Protein AF-A0A7S0PXF3-F1 (afdb_monomer_lite)

Secondary structure (DSSP, 8-state):
-TTHHHHHHHTTTSGGGSGGG---------------------------PPPP------HHHHHHHHHHHHS-HHHHHHHHHHHHHHHHHHHTT-HHHHHHHHHHHS-HHHHHHHHHHHHHHHHHHHHHHHHHHHHHHHHHHHHHHHHHHHHHHHHHHHHHHHHHHHHHHHHHHHHHHHHHHHHHHHHHTT--------HHHHHHHHHHHHHHHHHHHHHHHHHHHHHHHHHHHHHHHHHHHHHHHHHHHHHHHHHHHHHHHHHHHHHHHHHHHHHHHHHHHHHHHHHHHHHHHHHHTTT----HHHHHHHHHHHHHHHHHHHHHHHHHHHHHHHHHHHHHHHHHHHHHHHHHHHHHHHHHHHHHHHHHHHHHHHHHHHHHHHH---HHHHHHHHHHHHHHHHHHHHHHHHHHHHHHHHHHHHHHHHHHTTHHHHHHTT--TTTGGG--HHHHHHHHHHHHHHH-HHHHHTT-TT-TT---SPPHHHHHHHHHHHHHH-

pLDDT: mean 73.6, std 18.5, range [29.39, 97.75]

Sequence (498 aa):
DSLMMAAGRVVLGIVPFLVCSAALTPLIPRTSLPYRINGLSPASACRTPPLSMKEPRFPLVGRVRKLFGRGSLAEAENTIKGAKAEVDDLLEGNFSVAAKRAEEAIADDELKAGVRDVTSKVERLLEAQVDEAAAQAAQAAREAQARAKEQATREQATSRELAAKRWEARVQEAAQKQAAADAERAAKAEAPQEQVGKLAIQEAAAAAAVATQAAQRSDWRQQNEESAGERRSWLERLSWKLEKRAAARSIVKERRLLEKAKAKEERALAKEERKSAKAAARAERISARQRDGGRAWSGLWGSKADVEVELTQLEAQEGAEEEEEDDDEAEEREAALLDVSEEAAIVTEAAAAVSRAVVDVGAFAVDAVLSYAASVADEAAKKSEGGRQREELQMLTTRATDLRDSIRISVAEEKDAAERRERRERLLVCERELQLLGLTLADADMLDERALRRAFRIASKSLHPDALLVSTAARAKTYDGPTIYTLNEAYETLQIML

Radius of gyration: 43.92 Å; chains: 1; bounding box: 81×143×86 Å

Foldseek 3Di:
DVVVVVVVVVVVPPVVPPPVPDDDDYDDDDDDDDDDDDDDDDDDDDDDDDDDDDDPDDVVVVVVVVLPPDDDPVVVVVVVVLVVVLVVCVVVVVVVVSVVSVVVPPPPVVVVVVVVVVVVVVVVVVVVVVVVVVVVVVVVVVVVVVVVVVVVVVVVVVVVVVVVVVVVVVVVVVVVVVVVVVVVVVVPPPDDDDDDDCPVVVVVVVVVVVVVVVVVVVVVVVVVVVVVVVVVVVVVVVVVVVVVVVVVVVVVVVVVVVVVVVVVVVVVVVVVVVVVVVVVVVVVVVVVCVVVCVPPVPPDPPDPVVVVVVVVVVVVVVVVVVVVVVVVVVVVVVVVVVVVVVVVVVVVVVVVVVVLVCLVVVLVVLLVVLVVLLVVLVVVLVVDPDPVSVVVSVVVNVVSVVVNVVSVVVNVVVVLVVVLVQQLVLCVVLQVLCVLLVHHSVCSSVDDLVNLVVSLVVSCCCQPVVVVVVPDPPDPPDDPDDHNVSNVVSSVSSVVSD

Organism: NCBI:txid221442

Structure (mmCIF, N/CA/C/O backbone):
data_AF-A0A7S0PXF3-F1
#
_entry.id   AF-A0A7S0PXF3-F1
#
loop_
_atom_site.group_PDB
_atom_site.id
_atom_site.type_symbol
_atom_site.label_atom_id
_atom_site.label_alt_id
_atom_site.label_comp_id
_atom_site.label_asym_id
_atom_site.label_entity_id
_atom_site.label_seq_id
_atom_site.pdbx_PDB_ins_code
_atom_site.Cartn_x
_atom_site.Cartn_y
_atom_site.Cartn_z
_atom_site.occupancy
_atom_site.B_iso_or_equiv
_atom_site.auth_seq_id
_atom_site.auth_comp_id
_atom_site.auth_asym_id
_atom_site.auth_atom_id
_atom_site.pdbx_PDB_model_num
ATOM 1 N N . ASP A 1 1 ? -18.898 8.502 -15.617 1.00 42.00 1 ASP A N 1
ATOM 2 C CA . ASP A 1 1 ? -19.946 9.301 -14.934 1.00 42.00 1 ASP A CA 1
ATOM 3 C C . ASP A 1 1 ? -20.397 8.749 -13.582 1.00 42.00 1 ASP A C 1
ATOM 5 O O . ASP A 1 1 ? -20.293 9.468 -12.598 1.00 42.00 1 ASP A O 1
ATOM 9 N N . SER A 1 2 ? -20.802 7.477 -13.454 1.00 36.38 2 SER A N 1
ATOM 10 C CA . SER A 1 2 ? -21.225 6.914 -12.147 1.00 36.38 2 SER A CA 1
ATOM 11 C C . SER A 1 2 ? -20.073 6.684 -11.138 1.00 36.38 2 SER A C 1
ATOM 13 O O . SER A 1 2 ? -20.287 6.706 -9.931 1.00 36.38 2 SER A O 1
ATOM 15 N N . LEU A 1 3 ? -18.828 6.556 -11.620 1.00 33.97 3 LEU A N 1
ATOM 16 C CA . LEU A 1 3 ? -17.615 6.418 -10.793 1.00 33.97 3 LEU A CA 1
ATOM 17 C C . LEU A 1 3 ? -17.039 7.763 -10.300 1.00 33.97 3 LEU A C 1
ATOM 19 O O . LEU A 1 3 ? -16.472 7.814 -9.212 1.00 33.97 3 LEU A O 1
ATOM 23 N N . MET A 1 4 ? -17.255 8.869 -11.025 1.00 36.62 4 MET A N 1
ATOM 24 C CA . MET A 1 4 ? -16.793 10.200 -10.589 1.00 36.62 4 MET A CA 1
ATOM 25 C C . MET A 1 4 ? -17.656 10.797 -9.466 1.00 36.62 4 MET A C 1
ATOM 27 O O . MET A 1 4 ? -17.159 11.559 -8.643 1.00 36.62 4 MET A O 1
ATOM 31 N N . MET A 1 5 ? -18.922 10.383 -9.351 1.00 40.59 5 MET A N 1
ATOM 32 C CA . MET A 1 5 ? -19.795 10.773 -8.233 1.00 40.59 5 MET A CA 1
ATOM 33 C C . MET A 1 5 ? -19.470 10.037 -6.917 1.00 40.59 5 MET A C 1
ATOM 35 O O . MET A 1 5 ? -19.864 10.498 -5.845 1.00 40.59 5 MET A O 1
ATOM 39 N N . ALA A 1 6 ? -18.747 8.912 -6.975 1.00 43.81 6 ALA A N 1
ATOM 40 C CA . ALA A 1 6 ? -18.376 8.119 -5.801 1.00 43.81 6 ALA A CA 1
ATOM 41 C C . ALA A 1 6 ? -17.108 8.648 -5.106 1.00 43.81 6 ALA A C 1
ATOM 43 O O . ALA A 1 6 ? -17.055 8.681 -3.876 1.00 43.81 6 ALA A O 1
ATOM 44 N N . ALA A 1 7 ? -16.128 9.144 -5.870 1.00 44.12 7 ALA A N 1
ATOM 45 C CA . ALA A 1 7 ? -14.892 9.708 -5.318 1.00 44.12 7 ALA A CA 1
ATOM 46 C C . ALA A 1 7 ? -15.130 11.033 -4.561 1.00 44.12 7 ALA A C 1
ATOM 48 O O . ALA A 1 7 ? -14.537 11.260 -3.509 1.00 44.12 7 ALA A O 1
ATOM 49 N N . GLY A 1 8 ? -16.078 11.864 -5.014 1.00 38.38 8 GLY A N 1
ATOM 50 C CA . GLY A 1 8 ? -16.403 13.143 -4.365 1.00 38.38 8 GLY A CA 1
ATOM 51 C C . GLY A 1 8 ? -17.112 13.034 -3.005 1.00 38.38 8 GLY A C 1
ATOM 52 O O . GLY A 1 8 ? -17.106 13.990 -2.235 1.00 38.38 8 GLY A O 1
ATOM 53 N N . ARG A 1 9 ? -17.712 11.881 -2.668 1.00 43.59 9 ARG A N 1
ATOM 54 C CA . ARG A 1 9 ? -18.465 11.695 -1.408 1.00 43.59 9 ARG A CA 1
ATOM 55 C C . ARG A 1 9 ? -17.656 11.063 -0.276 1.00 43.59 9 ARG A C 1
ATOM 57 O O . ARG A 1 9 ? -17.990 11.285 0.883 1.00 43.59 9 ARG A O 1
ATOM 64 N N . VAL A 1 10 ? -16.578 10.342 -0.584 1.00 44.22 10 VAL A N 1
ATOM 65 C CA . VAL A 1 10 ? -15.684 9.762 0.437 1.00 44.22 10 VAL A CA 1
ATOM 66 C C . VAL A 1 10 ? -14.799 10.844 1.076 1.00 44.22 10 VAL A C 1
ATOM 68 O O . VAL A 1 10 ? -14.541 10.799 2.276 1.00 44.22 10 VAL A O 1
ATOM 71 N N . VAL A 1 11 ? -14.433 11.884 0.318 1.00 43.62 11 VAL A N 1
ATOM 72 C CA . VAL A 1 11 ? -13.582 12.991 0.798 1.00 43.62 11 VAL A CA 1
ATOM 73 C C . VAL A 1 11 ? -14.294 13.893 1.822 1.00 43.62 11 VAL A C 1
ATOM 75 O O . VAL A 1 11 ? -13.648 14.433 2.714 1.00 43.62 11 VAL A O 1
ATOM 78 N N . LEU A 1 12 ? -15.629 13.996 1.790 1.00 43.97 12 LEU A N 1
ATOM 79 C CA . LEU A 1 12 ? -16.400 14.811 2.747 1.00 43.97 12 LEU A CA 1
ATOM 80 C C . LEU A 1 12 ? -16.790 14.069 4.041 1.00 43.97 12 LEU A C 1
ATOM 82 O O . LEU A 1 12 ? -17.245 14.704 4.989 1.00 43.97 12 LEU A O 1
ATOM 86 N N . GLY A 1 13 ? -16.595 12.746 4.110 1.00 40.12 13 GLY A N 1
ATOM 87 C CA . GLY A 1 13 ? -16.958 11.927 5.276 1.00 40.12 13 GLY A CA 1
ATOM 88 C C . GLY A 1 13 ? -15.826 11.668 6.278 1.00 40.12 13 GLY A C 1
ATOM 89 O O . GLY A 1 13 ? -16.101 11.287 7.411 1.00 40.12 13 GLY A O 1
ATOM 90 N N . ILE A 1 14 ? -14.563 11.875 5.888 1.00 44.28 14 ILE A N 1
ATOM 91 C CA . ILE A 1 14 ? -13.385 11.534 6.716 1.00 44.28 14 ILE A CA 1
ATOM 92 C C . ILE A 1 14 ? -12.889 12.736 7.544 1.00 44.28 14 ILE A C 1
ATOM 94 O O . ILE A 1 14 ? -12.245 12.570 8.579 1.00 44.28 14 ILE A O 1
ATOM 98 N N . VAL A 1 15 ? -13.263 13.959 7.162 1.00 41.34 15 VAL A N 1
ATOM 99 C CA . VAL A 1 15 ? -12.844 15.196 7.842 1.00 41.34 15 VAL A CA 1
ATOM 100 C C . VAL A 1 15 ? -13.357 15.344 9.294 1.00 41.34 15 VAL A C 1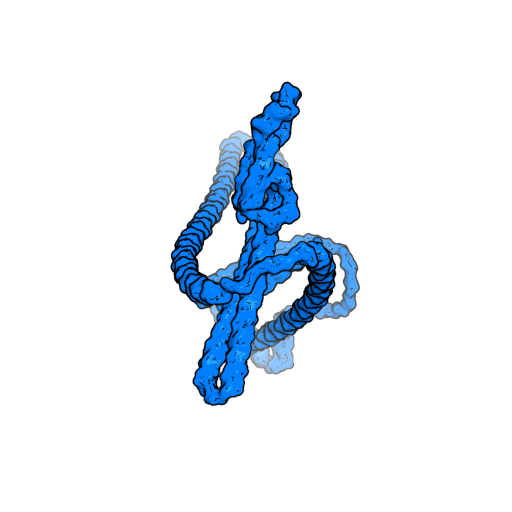
ATOM 102 O O . VAL A 1 15 ? -12.615 15.913 10.095 1.00 41.34 15 VAL A O 1
ATOM 105 N N . PRO A 1 16 ? -14.519 14.810 9.739 1.00 43.56 16 PRO A N 1
ATOM 106 C CA . PRO A 1 16 ? -14.949 15.018 11.127 1.00 43.56 16 PRO A CA 1
ATOM 107 C C . PRO A 1 16 ? -14.176 14.188 12.162 1.00 43.56 16 PRO A C 1
ATOM 109 O O . PRO A 1 16 ? -14.215 14.520 13.342 1.00 43.56 16 PRO A O 1
ATOM 112 N N . P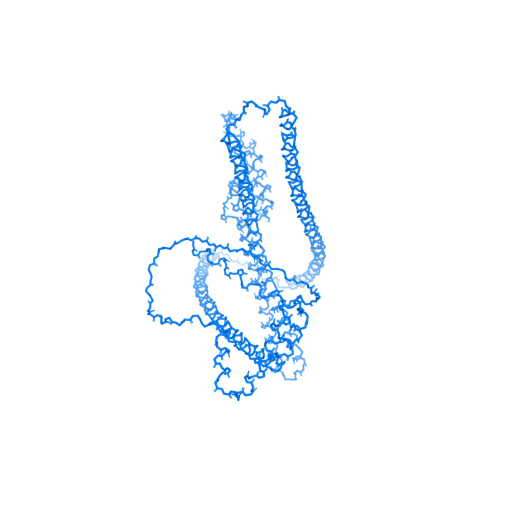HE A 1 17 ? -13.473 13.120 11.761 1.00 38.12 17 PHE A N 1
ATOM 113 C CA . PHE A 1 17 ? -12.858 12.192 12.723 1.00 38.12 17 PHE A CA 1
ATOM 114 C C . PHE A 1 17 ? -11.441 12.594 13.170 1.00 38.12 17 PHE A C 1
ATOM 116 O O . PHE A 1 17 ? -10.958 12.098 14.183 1.00 38.12 17 PHE A O 1
ATOM 123 N N . LEU A 1 18 ? -10.785 13.529 12.470 1.00 41.34 18 LEU A N 1
ATOM 124 C CA . LEU A 1 18 ? -9.428 14.000 12.800 1.00 41.34 18 LEU A CA 1
ATOM 125 C C . LEU A 1 18 ? -9.387 15.336 13.566 1.00 41.34 18 LEU A C 1
ATOM 127 O O . LEU A 1 18 ? -8.321 15.751 14.013 1.00 41.34 18 LEU A O 1
ATOM 131 N N . VAL A 1 19 ? -10.530 15.997 13.785 1.00 38.94 19 VAL A N 1
ATOM 132 C CA . VAL A 1 19 ? -10.585 17.311 14.463 1.00 38.94 19 VAL A CA 1
ATOM 133 C C . VAL A 1 19 ? -10.694 17.197 15.997 1.00 38.94 19 VAL A C 1
ATOM 135 O O . VAL A 1 19 ? -10.483 18.177 16.706 1.00 38.94 19 VAL A O 1
ATOM 138 N N . CYS A 1 20 ? -10.907 16.004 16.564 1.00 34.44 20 CYS A N 1
ATOM 139 C CA . CYS A 1 20 ? -11.026 15.836 18.022 1.00 34.44 20 CYS A CA 1
ATOM 140 C C . CYS A 1 20 ? -9.698 15.734 18.805 1.00 34.44 20 CYS A C 1
ATOM 142 O O . CYS A 1 20 ? -9.748 15.562 20.021 1.00 34.44 20 CYS A O 1
ATOM 144 N N . SER A 1 21 ? -8.519 15.870 18.181 1.00 36.69 21 SER A N 1
ATOM 145 C CA . SER A 1 21 ? -7.227 15.730 18.893 1.00 36.69 21 SER A CA 1
ATOM 146 C C . SER A 1 21 ? -6.297 16.948 18.861 1.00 36.69 21 SER A C 1
ATOM 148 O O . SER A 1 21 ? -5.182 16.857 19.365 1.00 36.69 21 SER A O 1
ATOM 150 N N . ALA A 1 22 ? -6.733 18.105 18.359 1.00 37.31 22 ALA A N 1
ATOM 151 C CA . ALA A 1 22 ? -5.919 19.324 18.369 1.00 37.31 22 ALA A CA 1
ATOM 152 C C . ALA A 1 22 ? -6.683 20.505 18.982 1.00 37.31 22 ALA A C 1
ATOM 154 O O . ALA A 1 22 ? -7.112 21.423 18.291 1.00 37.31 22 ALA A O 1
ATOM 155 N N . ALA A 1 23 ? -6.852 20.481 20.302 1.00 38.28 23 ALA A N 1
ATOM 156 C CA . ALA A 1 23 ? -7.272 21.648 21.064 1.00 38.28 23 ALA A CA 1
ATOM 157 C C . ALA A 1 23 ? -6.090 22.129 21.908 1.00 38.28 23 ALA A C 1
ATOM 159 O O . ALA A 1 23 ? -5.809 21.524 22.936 1.00 38.28 23 ALA A O 1
ATOM 160 N N . LEU A 1 24 ? -5.404 23.186 21.452 1.00 34.19 24 LEU A N 1
ATOM 161 C CA . LEU A 1 24 ? -4.727 24.200 22.273 1.00 34.19 24 LEU A CA 1
ATOM 162 C C . LEU A 1 24 ? -4.238 25.361 21.372 1.00 34.19 24 LEU A C 1
ATOM 164 O O . LEU A 1 24 ? -3.387 25.172 20.505 1.00 34.19 24 LEU A O 1
ATOM 168 N N . THR A 1 25 ? -4.710 26.577 21.694 1.00 37.78 25 THR A N 1
ATOM 169 C CA . THR A 1 25 ? -4.155 27.929 21.388 1.00 37.78 25 THR A CA 1
ATOM 170 C C . THR A 1 25 ? -4.436 28.629 20.026 1.00 37.78 25 THR A C 1
ATOM 172 O O . THR A 1 25 ? -4.776 27.956 19.060 1.00 37.78 25 THR A O 1
ATOM 175 N N . PRO A 1 26 ? -4.462 29.994 19.967 1.00 48.91 26 PRO A N 1
ATOM 176 C CA . PRO A 1 26 ? -5.710 30.726 19.683 1.00 48.91 26 PRO A CA 1
ATOM 177 C C . PRO A 1 26 ? -5.657 31.806 18.565 1.00 48.91 26 PRO A C 1
ATOM 179 O O . PRO A 1 26 ? -4.588 32.218 18.143 1.00 48.91 26 PRO A O 1
ATOM 182 N N . LEU A 1 27 ? -6.859 32.309 18.217 1.00 33.38 27 LEU A N 1
ATOM 183 C CA . LEU A 1 27 ? -7.247 33.667 17.754 1.00 33.38 27 LEU A CA 1
ATOM 184 C C . LEU A 1 27 ? -6.533 34.333 16.550 1.00 33.38 27 LEU A C 1
ATOM 186 O O . LEU A 1 27 ? -5.323 34.495 16.561 1.00 33.38 27 LEU A O 1
ATOM 190 N N . ILE A 1 28 ? -7.364 34.877 15.631 1.00 34.03 28 ILE A N 1
ATOM 191 C CA . ILE A 1 28 ? -7.244 36.103 14.779 1.00 34.03 28 ILE A CA 1
ATOM 192 C C . ILE A 1 28 ? -7.887 35.884 13.376 1.00 34.03 28 ILE A C 1
ATOM 194 O O . ILE A 1 28 ? -7.914 34.754 12.893 1.00 34.03 28 ILE A O 1
ATOM 198 N N . PRO A 1 29 ? -8.546 36.907 12.777 1.00 41.41 29 PRO A N 1
ATOM 199 C CA . PRO A 1 29 ? -9.870 36.748 12.180 1.00 41.41 29 PRO A CA 1
ATOM 200 C C . PRO A 1 29 ? -9.928 36.750 10.646 1.00 41.41 29 PRO A C 1
ATOM 202 O O . PRO A 1 29 ? -9.017 37.166 9.938 1.00 41.41 29 PRO A O 1
ATOM 205 N N . ARG A 1 30 ? -11.098 36.314 10.167 1.00 32.25 30 ARG A N 1
ATOM 206 C CA . ARG A 1 30 ? -11.569 36.336 8.780 1.00 32.25 30 ARG A CA 1
ATOM 207 C C . ARG A 1 30 ? -11.730 37.763 8.252 1.00 32.25 30 ARG A C 1
ATOM 209 O O . ARG A 1 30 ? -12.439 38.565 8.857 1.00 32.25 30 ARG A O 1
ATOM 216 N N . THR A 1 31 ? -11.185 38.015 7.067 1.00 33.56 31 THR A N 1
ATOM 217 C CA . THR A 1 31 ? -11.579 39.118 6.186 1.00 33.56 31 THR A CA 1
ATOM 218 C C . THR A 1 31 ? -12.351 38.597 4.971 1.00 33.56 31 THR A C 1
ATOM 220 O O . THR A 1 31 ? -12.381 37.408 4.659 1.00 33.56 31 THR A O 1
ATOM 223 N N . SER A 1 32 ? -13.094 39.524 4.390 1.00 33.00 32 SER A N 1
ATOM 224 C CA . SER A 1 32 ? -14.262 39.418 3.524 1.00 33.00 32 SER A CA 1
ATOM 225 C C . SER A 1 32 ? -13.996 39.079 2.047 1.00 33.00 32 SER A C 1
ATOM 227 O O . SER A 1 32 ? -12.983 39.475 1.486 1.00 33.00 32 SER A O 1
ATOM 229 N N . LEU A 1 33 ? -15.005 38.433 1.439 1.00 38.66 33 LEU A N 1
ATOM 230 C CA . LEU A 1 33 ? -15.405 38.356 0.010 1.00 38.66 33 LEU A CA 1
ATOM 231 C C . LEU A 1 33 ? -15.180 39.672 -0.792 1.00 38.66 33 LEU A C 1
ATOM 233 O O . LEU A 1 33 ? -15.108 40.708 -0.127 1.00 38.66 33 LEU A O 1
ATOM 237 N N . PRO A 1 34 ? -15.207 39.719 -2.159 1.00 51.81 34 PRO A N 1
ATOM 238 C CA . PRO A 1 34 ? -16.153 38.972 -3.028 1.00 51.81 34 PRO A CA 1
ATOM 239 C C . PRO A 1 34 ? -15.693 38.609 -4.465 1.00 51.81 34 PRO A C 1
ATOM 241 O O . PRO A 1 34 ? -14.705 39.130 -4.942 1.00 51.81 34 PRO A O 1
ATOM 244 N N . TYR A 1 35 ? -16.471 37.797 -5.202 1.00 31.27 35 TYR A N 1
ATOM 245 C CA . TYR A 1 35 ? -16.890 38.143 -6.576 1.00 31.27 35 TYR A CA 1
ATOM 246 C C . TYR A 1 35 ? -18.119 37.341 -7.041 1.00 31.27 35 TYR A C 1
ATOM 248 O O . TYR A 1 35 ? -18.290 36.161 -6.741 1.00 31.27 35 TYR A O 1
ATOM 256 N N . ARG A 1 36 ? -19.005 38.064 -7.735 1.00 29.39 36 ARG A N 1
ATOM 257 C CA . ARG A 1 36 ? -20.239 37.626 -8.401 1.00 29.39 36 ARG A CA 1
ATOM 258 C C . ARG A 1 36 ? -19.913 36.961 -9.740 1.00 29.39 36 ARG A C 1
ATOM 260 O O . ARG A 1 36 ? -19.138 37.521 -10.504 1.00 29.39 36 ARG A O 1
ATOM 267 N N . ILE A 1 37 ? -20.637 35.895 -10.076 1.00 34.56 37 ILE A N 1
ATOM 268 C CA . ILE A 1 37 ? -20.824 35.430 -11.456 1.00 34.56 37 ILE A CA 1
ATOM 269 C C . ILE A 1 37 ? -22.257 35.785 -11.864 1.00 34.56 37 ILE A C 1
ATOM 271 O O . ILE A 1 37 ? -23.209 35.416 -11.177 1.00 34.56 37 ILE A O 1
ATOM 275 N N . ASN A 1 38 ? -22.401 36.509 -12.972 1.00 39.41 38 ASN A N 1
ATOM 276 C CA . ASN A 1 38 ? -23.653 36.715 -13.697 1.00 39.41 38 ASN A CA 1
ATOM 277 C C . ASN A 1 38 ? -23.431 36.271 -15.148 1.00 39.41 38 ASN A C 1
ATOM 279 O O . ASN A 1 38 ? -22.494 36.757 -15.771 1.00 39.41 38 ASN A O 1
ATOM 283 N N . GLY A 1 39 ? -24.342 35.461 -15.701 1.00 32.25 39 GLY A N 1
ATOM 284 C CA . GLY A 1 39 ? -24.582 35.447 -17.149 1.00 32.25 39 GLY A CA 1
ATOM 285 C C . GLY A 1 39 ? -24.968 34.109 -17.789 1.00 32.25 39 GLY A C 1
ATOM 286 O O . GLY A 1 39 ? -24.084 33.352 -18.151 1.00 32.25 39 GLY A O 1
ATOM 287 N N . LEU A 1 40 ? -26.283 33.957 -18.052 1.00 34.00 40 LEU A N 1
ATOM 288 C CA . LEU A 1 40 ? -26.927 33.288 -19.214 1.00 34.00 40 LEU A CA 1
ATOM 289 C C . LEU A 1 40 ? -26.862 31.742 -19.299 1.00 34.00 40 LEU A C 1
ATOM 291 O O . LEU A 1 40 ? -25.811 31.157 -19.124 1.00 34.00 40 LEU A O 1
ATOM 295 N N . SER A 1 41 ? -27.881 30.961 -19.684 1.00 29.50 41 SER A N 1
ATOM 296 C CA . SER A 1 41 ? -29.347 31.043 -19.872 1.00 29.50 41 SER A CA 1
ATOM 297 C C . SER A 1 41 ? -29.827 29.593 -20.192 1.00 29.50 41 SER A C 1
ATOM 299 O O . SER A 1 41 ? -29.011 28.809 -20.679 1.00 29.50 41 SER A O 1
ATOM 301 N N . PRO A 1 42 ? -31.090 29.181 -19.937 1.00 42.53 42 PRO A N 1
ATOM 302 C CA . PRO A 1 42 ? -31.479 27.772 -19.808 1.00 42.53 42 PRO A CA 1
ATOM 303 C C . PRO A 1 42 ? -32.322 27.217 -20.973 1.00 42.53 42 PRO A C 1
ATOM 305 O O . PRO A 1 42 ? -32.995 27.954 -21.691 1.00 42.53 42 PRO A O 1
ATOM 308 N N . ALA A 1 43 ? -32.410 25.886 -21.059 1.00 32.47 43 ALA A N 1
ATOM 309 C CA . ALA A 1 43 ? -33.519 25.194 -21.713 1.00 32.47 43 ALA A CA 1
ATOM 310 C C . ALA A 1 43 ? -33.821 23.864 -21.003 1.00 32.47 43 ALA A C 1
ATOM 312 O O . ALA A 1 43 ? -33.109 22.881 -21.173 1.00 32.47 43 ALA A O 1
ATOM 313 N N . SER A 1 44 ? -34.884 23.821 -20.201 1.00 31.62 44 SER A N 1
ATOM 314 C CA . SER A 1 44 ? -35.919 22.778 -20.300 1.00 31.62 44 SER A CA 1
ATOM 315 C C . SER A 1 44 ? -36.944 22.890 -19.171 1.00 31.62 44 SER A C 1
ATOM 317 O O . SER A 1 44 ? -36.649 23.156 -18.011 1.00 31.62 44 SER A O 1
ATOM 319 N N . ALA A 1 45 ? -38.191 22.737 -19.601 1.00 35.00 45 ALA A N 1
ATOM 320 C CA . ALA A 1 45 ? -39.435 22.823 -18.867 1.00 35.00 45 ALA A CA 1
ATOM 321 C C . ALA A 1 45 ? -39.495 21.979 -17.588 1.00 35.00 45 ALA A C 1
ATOM 323 O O . ALA A 1 45 ? -39.193 20.793 -17.627 1.00 35.00 45 ALA A O 1
ATOM 324 N N . CYS A 1 46 ? -40.078 22.544 -16.526 1.00 32.72 46 CYS A N 1
ATOM 325 C CA . CYS A 1 46 ? -41.039 21.836 -15.680 1.00 32.72 46 CYS A CA 1
ATOM 326 C C . CYS A 1 46 ? -41.956 22.821 -14.940 1.00 32.72 46 CYS A C 1
ATOM 328 O O . CYS A 1 46 ? -41.548 23.887 -14.491 1.00 32.72 46 CYS A O 1
ATOM 330 N N . ARG A 1 47 ? -43.232 22.440 -14.886 1.00 39.22 47 ARG A N 1
ATOM 331 C CA . ARG A 1 47 ? -44.386 23.189 -14.380 1.00 39.22 47 ARG A CA 1
ATOM 332 C C . ARG A 1 47 ? -44.311 23.405 -12.864 1.00 39.22 47 ARG A C 1
ATOM 334 O O . ARG A 1 47 ? -44.092 22.447 -12.130 1.00 39.22 47 ARG A O 1
ATOM 341 N N . THR A 1 48 ? -44.644 24.608 -12.401 1.00 35.97 48 THR A N 1
ATOM 342 C CA . THR A 1 48 ? -45.019 24.904 -11.005 1.00 35.97 48 THR A CA 1
ATOM 343 C C . THR A 1 48 ? -46.313 25.746 -10.946 1.00 35.97 48 THR A C 1
ATOM 345 O O . THR A 1 48 ? -46.601 26.484 -11.889 1.00 35.97 48 THR A O 1
ATOM 348 N N . PRO A 1 49 ? -47.141 25.591 -9.888 1.00 43.31 49 PRO A N 1
ATOM 349 C CA . PRO A 1 49 ? -48.466 26.218 -9.728 1.00 43.31 49 PRO A CA 1
ATOM 350 C C . PRO A 1 49 ? -48.380 27.660 -9.164 1.00 43.31 49 PRO A C 1
ATOM 352 O O . PRO A 1 49 ? -47.293 28.090 -8.772 1.00 43.31 49 PRO A O 1
ATOM 355 N N . PRO A 1 50 ? -49.485 28.444 -9.123 1.00 40.47 50 PRO A N 1
ATOM 356 C CA . PRO A 1 50 ? -49.401 29.890 -8.942 1.00 40.47 50 PRO A CA 1
ATOM 357 C C . PRO A 1 50 ? -49.095 30.259 -7.488 1.00 40.47 50 PRO A C 1
ATOM 359 O O . PRO A 1 50 ? -49.879 29.990 -6.579 1.00 40.47 50 PRO A O 1
ATOM 362 N N . LEU A 1 51 ? -47.964 30.928 -7.271 1.00 36.22 51 LEU A N 1
ATOM 363 C CA . LEU A 1 51 ? -47.664 31.609 -6.017 1.00 36.22 51 LEU A CA 1
ATOM 364 C C . LEU A 1 51 ? -48.210 33.036 -6.087 1.00 36.22 51 LEU A C 1
ATOM 366 O O . LEU A 1 51 ? -47.829 33.826 -6.949 1.00 36.22 51 LEU A O 1
ATOM 370 N N . SER A 1 52 ? -49.116 33.357 -5.161 1.00 35.38 52 SER A N 1
ATOM 371 C CA . SER A 1 52 ? -49.608 34.714 -4.940 1.00 35.38 52 SER A CA 1
ATOM 372 C C . SER A 1 52 ? -48.435 35.653 -4.659 1.00 35.38 52 SER A C 1
ATOM 374 O O . SER A 1 52 ? -47.658 35.409 -3.730 1.00 35.38 52 SER A O 1
ATOM 376 N N . MET A 1 53 ? -48.338 36.745 -5.410 1.00 32.84 53 MET A N 1
ATOM 377 C CA . MET A 1 53 ? -47.400 37.822 -5.124 1.00 32.84 53 MET A CA 1
ATOM 378 C C . MET A 1 53 ? -47.715 38.434 -3.754 1.00 32.84 53 MET A C 1
ATOM 380 O O . MET A 1 53 ? -48.711 39.131 -3.579 1.00 32.84 53 MET A O 1
ATOM 384 N N . LYS A 1 54 ? -46.861 38.166 -2.763 1.00 40.78 54 LYS A N 1
ATOM 385 C CA . LYS A 1 54 ? -46.720 39.033 -1.593 1.00 40.78 54 LYS A CA 1
ATOM 386 C C . LYS A 1 54 ? -45.671 40.078 -1.942 1.00 40.78 54 LYS A C 1
ATOM 388 O O . LYS A 1 54 ? -44.520 39.737 -2.194 1.00 40.78 54 LYS A O 1
ATOM 393 N N . GLU A 1 55 ? -46.105 41.331 -1.969 1.00 40.34 55 GLU A N 1
ATOM 394 C CA . GLU A 1 55 ? -45.266 42.516 -2.141 1.00 40.34 55 GLU A CA 1
ATOM 395 C C . GLU A 1 55 ? -44.048 42.506 -1.193 1.00 40.34 55 GLU A C 1
ATOM 397 O O . GLU A 1 55 ? -44.157 42.028 -0.053 1.00 40.34 55 GLU A O 1
ATOM 402 N N . PRO A 1 56 ? -42.900 43.074 -1.609 1.00 38.69 56 PRO A N 1
ATOM 403 C CA . PRO A 1 56 ? -41.755 43.260 -0.732 1.00 38.69 56 PRO A CA 1
ATOM 404 C C . PRO A 1 56 ? -42.119 44.251 0.379 1.00 38.69 56 PRO A C 1
ATOM 406 O O . PRO A 1 56 ? -42.227 45.461 0.182 1.00 38.69 56 PRO A O 1
ATOM 409 N N . ARG A 1 57 ? -42.329 43.721 1.586 1.00 42.34 57 ARG A N 1
ATOM 410 C CA . ARG A 1 57 ? -42.541 44.520 2.793 1.00 42.34 57 ARG A CA 1
ATOM 411 C C . ARG A 1 57 ? -41.217 45.155 3.204 1.00 42.34 57 ARG A C 1
ATOM 413 O O . ARG A 1 57 ? -40.404 44.516 3.865 1.00 42.34 57 ARG A O 1
ATOM 420 N N . PHE A 1 58 ? -41.027 46.423 2.853 1.00 40.78 58 PHE A N 1
ATOM 421 C CA . PHE A 1 58 ? -39.993 47.254 3.461 1.00 40.78 58 PHE A CA 1
ATOM 422 C C . PHE A 1 58 ? -40.221 47.314 4.988 1.00 40.78 58 PHE A C 1
ATOM 424 O O . PHE A 1 58 ? -41.298 47.736 5.427 1.00 40.78 58 PHE A O 1
ATOM 431 N N . PRO A 1 59 ? -39.243 46.915 5.823 1.00 50.38 59 PRO A N 1
ATOM 432 C CA . PRO A 1 59 ? -39.411 46.836 7.278 1.00 50.38 59 PRO A CA 1
ATOM 433 C C . PRO A 1 59 ? -39.644 48.201 7.953 1.00 50.38 59 PRO A C 1
ATOM 435 O O . PRO A 1 59 ? -40.139 48.250 9.079 1.00 50.38 59 PRO A O 1
ATOM 438 N N . LEU A 1 60 ? -39.378 49.311 7.257 1.00 46.66 60 LEU A N 1
ATOM 439 C CA . LEU A 1 60 ? -39.630 50.669 7.749 1.00 46.66 60 LEU A CA 1
ATOM 440 C C . LEU A 1 60 ? -41.121 51.055 7.723 1.00 46.66 60 LEU A C 1
ATOM 442 O O . LEU A 1 60 ? -41.617 51.643 8.681 1.00 46.66 60 LEU A O 1
ATOM 446 N N . VAL A 1 61 ? -41.885 50.634 6.707 1.00 45.97 61 VAL A N 1
ATOM 447 C CA . VAL A 1 61 ? -43.322 50.974 6.595 1.00 45.97 61 VAL A CA 1
ATOM 448 C C . VAL A 1 61 ? -44.163 50.196 7.621 1.00 45.97 61 VAL A C 1
ATOM 450 O O . VAL A 1 61 ? -45.167 50.694 8.132 1.00 45.97 61 VAL A O 1
ATOM 453 N N . GLY A 1 62 ? -43.716 48.995 8.007 1.00 49.56 62 GLY A N 1
ATOM 454 C CA . GLY A 1 62 ? -44.342 48.200 9.069 1.00 49.56 62 GLY A CA 1
ATOM 455 C C . GLY A 1 62 ? -44.177 48.789 10.477 1.00 49.56 62 GLY A C 1
ATOM 456 O O . GLY A 1 62 ? -45.079 48.630 11.302 1.00 49.56 62 GLY A O 1
ATOM 457 N N . ARG A 1 63 ? -43.070 49.497 10.751 1.00 52.25 63 ARG A N 1
ATOM 458 C CA . ARG A 1 63 ? -42.839 50.177 12.041 1.00 52.25 63 ARG A CA 1
ATOM 459 C C . ARG A 1 63 ? -43.703 51.426 12.186 1.00 52.25 63 ARG A C 1
ATOM 461 O O . ARG A 1 63 ? -44.345 51.591 13.219 1.00 52.25 63 ARG A O 1
ATOM 468 N N . VAL A 1 64 ? -43.836 52.224 11.124 1.00 51.59 64 VAL A N 1
ATOM 469 C CA . VAL A 1 64 ? -44.716 53.406 11.133 1.00 51.59 64 VAL A CA 1
ATOM 470 C C . VAL A 1 64 ? -46.182 52.997 11.320 1.00 51.59 64 VAL A C 1
ATOM 472 O O . VAL A 1 64 ? -46.894 53.601 12.115 1.00 51.59 64 VAL A O 1
ATOM 475 N N . ARG A 1 65 ? -46.638 51.902 10.692 1.00 47.31 65 ARG A N 1
ATOM 476 C CA . ARG A 1 65 ? -48.033 51.438 10.835 1.00 47.31 65 ARG A CA 1
ATOM 477 C C . ARG A 1 65 ? -48.358 50.839 12.213 1.00 47.31 65 ARG A C 1
ATOM 479 O O . ARG A 1 65 ? -49.521 50.850 12.604 1.00 47.31 65 ARG A O 1
ATOM 486 N N . LYS A 1 66 ? -47.362 50.335 12.956 1.00 52.75 66 LYS A N 1
ATOM 487 C CA . LYS A 1 66 ? -47.539 49.863 14.344 1.00 52.75 66 LYS A CA 1
ATOM 488 C C . LYS A 1 66 ? -47.611 51.010 15.359 1.00 52.75 66 LYS A C 1
ATOM 490 O O . LYS A 1 66 ? -48.341 50.872 16.336 1.00 52.75 66 LYS A O 1
ATOM 495 N N . LEU A 1 67 ? -46.942 52.137 15.105 1.00 49.59 67 LEU A N 1
ATOM 496 C CA . LEU A 1 67 ? -46.971 53.310 15.992 1.00 49.59 67 LEU A CA 1
ATOM 497 C C . LEU A 1 67 ? -48.340 54.011 16.026 1.00 49.59 67 LEU A C 1
ATOM 499 O O . LEU A 1 67 ? -48.734 54.525 17.065 1.00 49.59 67 LEU A O 1
ATOM 503 N N . PHE A 1 68 ? -49.126 53.938 14.948 1.00 51.66 68 PHE A N 1
ATOM 504 C CA . PHE A 1 68 ? -50.489 54.495 14.917 1.00 51.66 68 PHE A CA 1
ATOM 505 C C . PHE A 1 68 ? -51.579 53.550 15.460 1.00 51.66 68 PHE A C 1
ATOM 507 O O . PHE A 1 68 ? -52.754 53.906 15.459 1.00 51.66 68 PHE A O 1
ATOM 514 N N . GLY A 1 69 ? -51.225 52.336 15.898 1.00 54.53 69 GLY A N 1
ATOM 515 C CA . GLY A 1 69 ? -52.209 51.300 16.224 1.00 54.53 69 GLY A CA 1
ATOM 516 C C . GLY A 1 69 ? -52.713 51.279 17.668 1.00 54.53 69 GLY A C 1
ATOM 517 O O . GLY A 1 69 ? -53.872 50.925 17.873 1.00 54.53 69 GLY A O 1
ATOM 518 N N . ARG A 1 70 ? -51.875 51.585 18.670 1.00 54.56 70 ARG A N 1
ATOM 519 C CA . ARG A 1 70 ? -52.226 51.414 20.103 1.00 54.56 70 ARG A CA 1
ATOM 520 C C . ARG A 1 70 ? -51.443 52.291 21.100 1.00 54.56 70 ARG A C 1
ATOM 522 O O . ARG A 1 70 ? -51.542 52.039 22.295 1.00 54.56 70 ARG A O 1
ATOM 529 N N . GLY A 1 71 ? -50.687 53.290 20.649 1.00 53.66 71 GLY A N 1
ATOM 530 C CA . GLY A 1 71 ? -50.029 54.257 21.542 1.00 53.66 71 GLY A CA 1
ATOM 531 C C . GLY A 1 71 ? -50.908 55.485 21.762 1.00 53.66 71 GLY A C 1
ATOM 532 O O . GLY A 1 71 ? -51.651 55.877 20.857 1.00 53.66 71 GLY A O 1
ATOM 533 N N . SER A 1 72 ? -50.859 56.095 22.947 1.00 60.31 72 SER A N 1
ATOM 534 C CA . SER A 1 72 ? -51.552 57.372 23.159 1.00 60.31 72 SER A CA 1
ATOM 535 C C . SER A 1 72 ? -50.949 58.440 22.235 1.00 60.31 72 SER A C 1
ATOM 537 O O . SER A 1 72 ? -49.748 58.430 21.966 1.00 60.31 72 SER A O 1
ATOM 539 N N . LEU A 1 73 ? -51.761 59.382 21.743 1.00 54.28 73 LEU A N 1
ATOM 540 C CA . LEU A 1 73 ? -51.299 60.484 20.880 1.00 54.28 73 LEU A CA 1
ATOM 541 C C . LEU A 1 73 ? -50.100 61.244 21.485 1.00 54.28 73 LEU A C 1
ATOM 543 O O . LEU A 1 73 ? -49.245 61.716 20.745 1.00 54.28 73 LEU A O 1
ATOM 547 N N . ALA A 1 74 ? -49.992 61.274 22.818 1.00 57.91 74 ALA A N 1
ATOM 548 C CA . ALA A 1 74 ? -48.878 61.872 23.548 1.00 57.91 74 ALA A CA 1
ATOM 549 C C . ALA A 1 74 ? -47.547 61.099 23.401 1.00 57.91 74 ALA A C 1
ATOM 551 O O . ALA A 1 74 ? -46.485 61.714 23.322 1.00 57.91 74 ALA A O 1
ATOM 552 N N . GLU A 1 75 ? -47.576 59.766 23.316 1.00 56.72 75 GLU A N 1
ATOM 553 C CA . GLU A 1 75 ? -46.372 58.946 23.092 1.00 56.72 75 GLU A CA 1
ATOM 554 C C . GLU A 1 75 ? -45.874 59.058 21.649 1.00 56.72 75 GLU A C 1
ATOM 556 O O . GLU A 1 75 ? -44.666 59.126 21.404 1.00 56.72 75 GLU A O 1
ATOM 561 N N . ALA A 1 76 ? -46.802 59.149 20.692 1.00 57.47 76 ALA A N 1
ATOM 562 C CA . ALA A 1 76 ? -46.476 59.418 19.295 1.00 57.47 76 ALA A CA 1
ATOM 563 C C . ALA A 1 76 ? -45.872 60.825 19.122 1.00 57.47 76 ALA A C 1
ATOM 565 O O . ALA A 1 76 ? -44.905 61.004 18.385 1.00 57.47 76 ALA A O 1
ATOM 566 N N . GLU A 1 77 ? -46.383 61.828 19.840 1.00 62.94 77 GLU A N 1
ATOM 567 C CA . GLU A 1 77 ? -45.855 63.193 19.771 1.00 62.94 77 GLU A CA 1
ATOM 568 C C . GLU A 1 77 ? -44.447 63.310 20.383 1.00 62.94 77 GLU A C 1
ATOM 570 O O . GLU A 1 77 ? -43.593 64.004 19.830 1.00 62.94 77 GLU A O 1
ATOM 575 N N . ASN A 1 78 ? -44.162 62.585 21.471 1.00 63.44 78 ASN A N 1
ATOM 576 C CA . ASN A 1 78 ? -42.827 62.551 22.079 1.00 63.44 78 ASN A CA 1
ATOM 577 C C . ASN A 1 78 ? -41.802 61.792 21.224 1.00 63.44 78 ASN A C 1
ATOM 579 O O . ASN A 1 78 ? -40.664 62.243 21.098 1.00 63.44 78 ASN A O 1
ATOM 583 N N . THR A 1 79 ? -42.199 60.692 20.580 1.00 64.12 79 THR A N 1
ATOM 584 C CA . THR A 1 79 ? -41.316 59.958 19.654 1.00 64.12 79 THR A CA 1
ATOM 585 C C . THR A 1 79 ? -41.031 60.752 18.380 1.00 64.12 79 THR A C 1
ATOM 587 O O . THR A 1 79 ? -39.895 60.762 17.912 1.00 64.12 79 THR A O 1
ATOM 590 N N . ILE A 1 80 ? -42.009 61.500 17.860 1.00 66.12 80 ILE A N 1
ATOM 591 C CA . ILE A 1 80 ? -41.802 62.400 16.716 1.00 66.12 80 ILE A CA 1
ATOM 592 C C . ILE A 1 80 ? -40.906 63.590 17.097 1.00 66.12 80 ILE A C 1
ATOM 594 O O . ILE A 1 80 ? -40.037 63.964 16.311 1.00 66.12 80 ILE A O 1
ATOM 598 N N . LYS A 1 81 ? -41.060 64.169 18.298 1.00 71.06 81 LYS A N 1
ATOM 599 C CA . LYS A 1 81 ? -40.174 65.244 18.791 1.00 71.06 81 LYS A CA 1
ATOM 600 C C . LYS A 1 81 ? -38.734 64.758 18.994 1.00 71.06 81 LYS A C 1
ATOM 602 O O . LYS A 1 81 ? -37.812 65.478 18.618 1.00 71.06 81 LYS A O 1
ATOM 607 N N . GLY A 1 82 ? -38.545 63.540 19.507 1.00 65.62 82 GLY A N 1
ATOM 608 C CA . GLY A 1 82 ? -37.227 62.906 19.627 1.00 65.62 82 GLY A CA 1
ATOM 609 C C . GLY A 1 82 ? -36.569 62.642 18.269 1.00 65.62 82 GLY A C 1
ATOM 610 O O . GLY A 1 82 ? -35.435 63.057 18.050 1.00 65.62 82 GLY A O 1
ATOM 611 N N . ALA A 1 83 ? -37.314 62.057 17.325 1.00 64.44 83 ALA A N 1
ATOM 612 C CA . ALA A 1 83 ? -36.820 61.784 15.973 1.00 64.44 83 ALA A CA 1
ATOM 613 C C . ALA A 1 83 ? -36.501 63.067 15.186 1.00 64.44 83 ALA A C 1
ATOM 615 O O . ALA A 1 83 ? -35.570 63.089 14.387 1.00 64.44 83 ALA A O 1
ATOM 616 N N . LYS A 1 84 ? -37.247 64.157 15.415 1.00 71.06 84 LYS A N 1
ATOM 617 C CA . LYS A 1 84 ? -36.962 65.454 14.789 1.00 71.06 84 LYS A CA 1
ATOM 618 C C . LYS A 1 84 ? -35.651 66.062 15.301 1.00 71.06 84 LYS A C 1
ATOM 620 O O . LYS A 1 84 ? -34.856 66.513 14.489 1.00 71.06 84 LYS A O 1
ATOM 625 N N . ALA A 1 85 ? -35.400 66.011 16.610 1.00 64.75 85 ALA A N 1
ATOM 626 C CA . ALA A 1 85 ? -34.146 66.495 17.191 1.00 64.75 85 ALA A CA 1
ATOM 627 C C . ALA A 1 85 ? -32.922 65.690 16.711 1.00 64.75 85 ALA A C 1
ATOM 629 O O . ALA A 1 85 ? -31.856 66.253 16.503 1.00 64.75 85 ALA A O 1
ATOM 630 N N . GLU A 1 86 ? -33.078 64.382 16.490 1.00 56.47 86 GLU A N 1
ATOM 631 C CA . GLU A 1 86 ? -32.019 63.521 15.948 1.00 56.47 86 GLU A CA 1
ATOM 632 C C . GLU A 1 86 ? -31.701 63.832 14.473 1.00 56.47 86 GLU A C 1
ATOM 634 O O . GLU A 1 86 ? -30.540 63.819 14.067 1.00 56.47 86 GLU A O 1
ATOM 639 N N . VAL A 1 87 ? -32.719 64.168 13.673 1.00 62.00 87 VAL A N 1
ATOM 640 C CA . VAL A 1 87 ? -32.542 64.595 12.275 1.00 62.00 87 VAL A CA 1
ATOM 641 C C . VAL A 1 87 ? -31.921 65.991 12.187 1.00 62.00 87 VAL A C 1
ATOM 643 O O . VAL A 1 87 ? -31.045 66.196 11.347 1.00 62.00 87 VAL A O 1
ATOM 646 N N . ASP A 1 88 ? -32.316 66.924 13.056 1.00 66.19 88 ASP A N 1
ATOM 647 C CA . ASP A 1 88 ? -31.728 68.268 13.111 1.00 66.19 88 ASP A CA 1
ATOM 648 C C . ASP A 1 88 ? -30.230 68.195 13.510 1.00 66.19 88 ASP A C 1
ATOM 650 O O . ASP A 1 88 ? -29.389 68.795 12.840 1.00 66.19 88 ASP A O 1
ATOM 654 N N . ASP A 1 89 ? -29.854 67.344 14.477 1.00 63.38 89 ASP A N 1
ATOM 655 C CA . ASP A 1 89 ? -28.447 67.119 14.872 1.00 63.38 89 ASP A CA 1
ATOM 656 C C . ASP A 1 89 ? -27.592 66.470 13.756 1.00 63.38 89 ASP A C 1
ATOM 658 O O . ASP A 1 89 ? -26.396 66.761 13.621 1.00 63.38 89 ASP A O 1
ATOM 662 N N . LEU A 1 90 ? -28.186 65.593 12.934 1.00 57.62 90 LEU A N 1
ATOM 663 C CA . LEU A 1 90 ? -27.525 64.986 11.768 1.00 57.62 90 LEU A CA 1
ATOM 664 C C . LEU A 1 90 ? -27.309 65.994 10.632 1.00 57.62 90 LEU A C 1
ATOM 666 O O . LEU A 1 90 ? -26.286 65.933 9.947 1.00 57.62 90 LEU A O 1
ATOM 670 N N . LEU A 1 91 ? -28.249 66.920 10.435 1.00 63.25 91 LEU A N 1
ATOM 671 C CA . LEU A 1 91 ? -28.146 67.977 9.426 1.00 63.25 91 LEU A CA 1
ATOM 672 C C . LEU A 1 91 ? -27.128 69.059 9.818 1.00 63.25 91 LEU A C 1
ATOM 674 O O . LEU A 1 91 ? -26.501 69.646 8.937 1.00 63.25 91 LEU A O 1
ATOM 678 N N . GLU A 1 92 ? -26.902 69.272 11.115 1.00 70.88 92 GLU A N 1
ATOM 679 C CA . GLU A 1 92 ? -25.875 70.183 11.647 1.00 70.88 92 GLU A CA 1
ATOM 680 C C . GLU A 1 92 ? -24.466 69.555 11.732 1.00 70.88 92 GLU A C 1
ATOM 682 O O . GLU A 1 92 ? -23.507 70.221 12.121 1.00 70.88 92 GLU A O 1
ATOM 687 N N . GLY A 1 93 ? -24.306 68.286 11.332 1.00 51.06 93 GLY A N 1
ATOM 688 C CA . GLY A 1 93 ? -23.009 67.599 11.265 1.00 51.06 93 GLY A CA 1
ATOM 689 C C . GLY A 1 93 ? -22.507 67.023 12.596 1.00 51.06 93 GLY A C 1
ATOM 690 O O . GLY A 1 93 ? -21.353 66.594 12.684 1.00 51.06 93 GLY A O 1
ATOM 691 N N . ASN A 1 94 ? -23.359 66.949 13.624 1.00 66.06 94 ASN A N 1
ATOM 692 C CA . ASN A 1 94 ? -23.024 66.437 14.958 1.00 66.06 94 ASN A CA 1
ATOM 693 C C . ASN A 1 94 ? -23.321 64.927 15.096 1.00 66.06 94 ASN A C 1
ATOM 695 O O . ASN A 1 94 ? -24.067 64.481 15.972 1.00 66.06 94 ASN A O 1
ATOM 699 N N . PHE A 1 95 ? -22.689 64.106 14.249 1.00 54.59 95 PHE A N 1
ATOM 700 C CA . PHE A 1 95 ? -22.930 62.653 14.154 1.00 54.59 95 PHE A CA 1
ATOM 701 C C . PHE A 1 95 ? -22.693 61.869 15.458 1.00 54.59 95 PHE A C 1
ATOM 703 O O . PHE A 1 95 ? -23.302 60.821 15.666 1.00 54.59 95 PHE A O 1
ATOM 710 N N . SER A 1 96 ? -21.838 62.363 16.359 1.00 63.06 96 SER A N 1
ATOM 711 C CA . SER A 1 96 ? -21.547 61.696 17.638 1.00 63.06 96 SER A CA 1
ATOM 712 C C . SER A 1 96 ? -22.687 61.811 18.657 1.00 63.06 96 SER A C 1
ATOM 714 O O . SER A 1 96 ? -22.842 60.931 19.504 1.00 63.06 96 SER A O 1
ATOM 716 N N . VAL A 1 97 ? -23.499 62.869 18.573 1.00 68.94 97 VAL A N 1
ATOM 717 C CA . VAL A 1 97 ? -24.647 63.093 19.464 1.00 68.94 97 VAL A CA 1
ATOM 718 C C . VAL A 1 97 ? -25.858 62.305 18.969 1.00 68.94 97 VAL A C 1
ATOM 720 O O . VAL A 1 97 ? -26.524 61.651 19.771 1.00 68.94 97 VAL A O 1
ATOM 723 N N . ALA A 1 98 ? -26.076 62.278 17.651 1.00 60.50 98 ALA A N 1
ATOM 724 C CA . ALA A 1 98 ? -27.102 61.447 17.026 1.00 60.50 98 ALA A CA 1
ATOM 725 C C . ALA A 1 98 ? -26.862 59.947 17.287 1.00 60.50 98 ALA A C 1
ATOM 727 O O . ALA A 1 98 ? -27.773 59.244 17.714 1.00 60.50 98 ALA A O 1
ATOM 728 N N . ALA A 1 99 ? -25.617 59.470 17.150 1.00 60.03 99 ALA A N 1
ATOM 729 C CA . ALA A 1 99 ? -25.270 58.075 17.433 1.00 60.03 99 ALA A CA 1
ATOM 730 C C . ALA A 1 99 ? -25.525 57.675 18.900 1.00 60.03 99 ALA A C 1
ATOM 732 O O . ALA A 1 99 ? -26.076 56.607 19.152 1.00 60.03 99 ALA A O 1
ATOM 733 N N . LYS A 1 100 ? -25.201 58.549 19.865 1.00 68.62 100 LYS A N 1
ATOM 734 C CA . LYS A 1 100 ? -25.477 58.293 21.291 1.00 68.62 100 LYS A CA 1
ATOM 735 C C . LYS A 1 100 ? -26.969 58.230 21.609 1.00 68.62 100 LYS A C 1
ATOM 737 O O . LYS A 1 100 ? -27.387 57.388 22.394 1.00 68.62 100 LYS A O 1
ATOM 742 N N . ARG A 1 101 ? -27.785 59.090 20.995 1.00 64.00 101 ARG A N 1
ATOM 743 C CA . ARG A 1 101 ? -29.242 59.062 21.206 1.00 64.00 101 ARG A CA 1
ATOM 744 C C . ARG A 1 101 ? -29.900 57.847 20.551 1.00 64.00 101 ARG A C 1
ATOM 746 O O . ARG A 1 101 ? -30.831 57.293 21.127 1.00 64.00 101 ARG A O 1
ATOM 753 N N . ALA A 1 102 ? -29.388 57.391 19.409 1.00 59.91 102 ALA A N 1
ATOM 754 C CA . ALA A 1 102 ? -29.824 56.145 18.782 1.00 59.91 102 ALA A CA 1
ATOM 755 C C . ALA A 1 102 ? -29.477 54.906 19.634 1.00 59.91 102 ALA A C 1
ATOM 757 O O . ALA A 1 102 ? -30.292 53.987 19.729 1.00 59.91 102 ALA A O 1
ATOM 758 N N . GLU A 1 103 ? -28.306 54.893 20.285 1.00 59.78 103 GLU A N 1
ATOM 759 C CA . GLU A 1 103 ? -27.924 53.851 21.254 1.00 59.78 103 GLU A CA 1
ATOM 760 C C . GLU A 1 103 ? -28.831 53.846 22.495 1.00 59.78 103 GLU A C 1
ATOM 762 O O . GLU A 1 103 ? -29.192 52.777 22.977 1.00 59.78 103 GLU A O 1
ATOM 767 N N . GLU A 1 104 ? -29.258 55.013 22.984 1.00 64.88 104 GLU A N 1
ATOM 768 C CA . GLU A 1 104 ? -30.170 55.121 24.133 1.00 64.88 104 GLU A CA 1
ATOM 769 C C . GLU A 1 104 ? -31.634 54.774 23.789 1.00 64.88 104 GLU A C 1
ATOM 771 O O . GLU A 1 104 ? -32.382 54.315 24.655 1.00 64.88 104 GLU A O 1
ATOM 776 N N . ALA A 1 105 ? -32.062 54.974 22.537 1.00 60.16 105 ALA A N 1
ATOM 777 C CA . ALA A 1 105 ? -33.448 54.761 22.103 1.00 60.16 105 ALA A CA 1
ATOM 778 C C . ALA A 1 105 ? -33.794 53.292 21.804 1.00 60.16 105 ALA A C 1
ATOM 780 O O . ALA A 1 105 ? -34.969 52.912 21.834 1.00 60.16 105 ALA A O 1
ATOM 781 N N . ILE A 1 106 ? -32.799 52.446 21.532 1.00 54.62 106 ILE A N 1
ATOM 782 C CA . ILE A 1 106 ? -33.004 50.998 21.487 1.00 54.62 106 ILE A CA 1
ATOM 783 C C . ILE A 1 106 ? -32.927 50.516 22.929 1.00 54.62 106 ILE A C 1
ATOM 785 O O . ILE A 1 106 ? -31.842 50.259 23.439 1.00 54.62 106 ILE A O 1
ATOM 789 N N . ALA A 1 107 ? -34.082 50.412 23.594 1.00 60.00 107 ALA A N 1
ATOM 790 C CA . ALA A 1 107 ? -34.150 49.834 24.927 1.00 60.00 107 ALA A CA 1
ATOM 791 C C . ALA A 1 107 ? -33.416 48.490 24.906 1.00 60.00 107 ALA A C 1
ATOM 793 O O . ALA A 1 107 ? -33.811 47.552 24.208 1.00 60.00 107 ALA A O 1
ATOM 794 N N . ASP A 1 108 ? -32.317 48.437 25.651 1.00 62.94 108 ASP A N 1
ATOM 795 C CA . ASP A 1 108 ? -31.334 47.355 25.664 1.00 62.94 108 ASP A CA 1
ATOM 796 C C . ASP A 1 108 ? -32.009 45.982 25.901 1.00 62.94 108 ASP A C 1
ATOM 798 O O . ASP A 1 108 ? -31.545 44.934 25.451 1.00 62.94 108 ASP A O 1
ATOM 802 N N . ASP A 1 109 ? -33.183 45.994 26.535 1.00 65.38 109 ASP A N 1
ATOM 803 C CA . ASP A 1 109 ? -34.030 44.837 26.805 1.00 65.38 109 ASP A CA 1
ATOM 804 C C . ASP A 1 109 ? -34.788 44.295 25.580 1.00 65.38 109 ASP A C 1
ATOM 806 O O . ASP A 1 109 ? -34.935 43.076 25.459 1.00 65.38 109 ASP A O 1
ATOM 810 N N . GLU A 1 110 ? -35.223 45.135 24.635 1.00 69.75 110 GLU A N 1
ATOM 811 C CA . GLU A 1 110 ? -35.886 44.677 23.403 1.00 69.75 110 GLU A CA 1
ATOM 812 C C . GLU A 1 110 ? -34.884 44.049 22.430 1.00 69.75 110 GLU A C 1
ATOM 814 O O . GLU A 1 110 ? -35.168 43.011 21.824 1.00 69.75 110 GLU A O 1
ATOM 819 N N . LEU A 1 111 ? -33.680 44.625 22.330 1.00 69.44 111 LEU A N 1
ATOM 820 C CA . LEU A 1 111 ? -32.590 44.039 21.552 1.00 69.44 111 LEU A CA 1
ATOM 821 C C . LEU A 1 111 ? -32.147 42.707 22.171 1.00 69.44 111 LEU A C 1
ATOM 823 O O . LEU A 1 111 ? -32.037 41.709 21.458 1.00 69.44 111 LEU A O 1
ATOM 827 N N . LYS A 1 112 ? -31.980 42.646 23.501 1.00 70.12 112 LYS A N 1
ATOM 828 C CA . LYS A 1 112 ? -31.670 41.394 24.215 1.00 70.12 112 LYS A CA 1
ATOM 829 C C . LYS A 1 112 ? -32.767 40.345 24.038 1.00 70.12 112 LYS A C 1
ATOM 831 O O . LYS A 1 112 ? -32.442 39.173 23.853 1.00 70.12 112 LYS A O 1
ATOM 836 N N . ALA A 1 113 ? -34.043 40.730 24.068 1.00 71.81 113 ALA A N 1
ATOM 837 C CA . ALA A 1 113 ? -35.155 39.809 23.832 1.00 71.81 113 ALA A CA 1
ATOM 838 C C . ALA A 1 113 ? -35.165 39.277 22.390 1.00 71.81 113 ALA A C 1
ATOM 840 O O . ALA A 1 113 ? -35.306 38.070 22.189 1.00 71.81 113 ALA A O 1
ATOM 841 N N . GLY A 1 114 ? -34.946 40.144 21.396 1.00 74.81 114 GLY A N 1
ATOM 842 C CA . GLY A 1 114 ? -34.864 39.751 19.988 1.00 74.81 114 GLY A CA 1
ATOM 843 C C . GLY A 1 114 ? -33.672 38.839 19.688 1.00 74.81 114 GLY A C 1
ATOM 844 O O . GLY A 1 114 ? -33.829 37.837 18.993 1.00 74.81 114 GLY A O 1
ATOM 845 N N . VAL A 1 115 ? -32.497 39.134 20.254 1.00 71.31 115 VAL A N 1
ATOM 846 C CA . VAL A 1 115 ? -31.310 38.276 20.117 1.00 71.31 115 VAL A CA 1
ATOM 847 C C . VAL A 1 115 ? -31.561 36.915 20.761 1.00 71.31 115 VAL A C 1
ATOM 849 O O . VAL A 1 115 ? -31.298 35.908 20.117 1.00 71.31 115 VAL A O 1
ATOM 852 N N . ARG A 1 116 ? -32.141 36.850 21.970 1.00 75.44 116 ARG A N 1
ATOM 853 C CA . ARG A 1 116 ? -32.486 35.561 22.602 1.00 75.44 116 ARG A CA 1
ATOM 854 C C . ARG A 1 116 ? -33.460 34.738 21.757 1.00 75.44 116 ARG A C 1
ATOM 856 O O . ARG A 1 116 ? -33.233 33.545 21.606 1.00 75.44 116 ARG A O 1
ATOM 863 N N . ASP A 1 117 ? -34.494 35.353 21.181 1.00 84.88 117 ASP A N 1
ATOM 864 C CA . ASP A 1 117 ? -35.464 34.642 20.332 1.00 84.88 117 ASP A CA 1
ATOM 865 C C . ASP A 1 117 ? -34.812 34.077 19.058 1.00 84.88 117 ASP A C 1
ATOM 867 O O . ASP A 1 117 ? -35.013 32.911 18.709 1.00 84.88 117 ASP A O 1
ATOM 871 N N . VAL A 1 118 ? -33.961 34.868 18.393 1.00 78.88 118 VAL A N 1
ATOM 872 C CA . VAL A 1 118 ? -33.209 34.406 17.216 1.00 78.88 118 VAL A CA 1
ATOM 873 C C . VAL A 1 118 ? -32.243 33.286 17.593 1.00 78.88 118 VAL A C 1
ATOM 875 O O . VAL A 1 118 ? -32.219 32.270 16.900 1.00 78.88 118 VAL A O 1
ATOM 878 N N . THR A 1 119 ? -31.503 33.420 18.696 1.00 81.62 119 THR A N 1
ATOM 879 C CA . THR A 1 119 ? -30.581 32.380 19.169 1.00 81.62 119 THR A CA 1
ATOM 880 C C . THR A 1 119 ? -31.331 31.087 19.479 1.00 81.62 119 THR A C 1
ATOM 882 O O . THR A 1 119 ? -30.970 30.049 18.935 1.00 81.62 119 THR A O 1
ATOM 885 N N . SER A 1 120 ? -32.444 31.139 20.219 1.00 84.81 120 SER A N 1
ATOM 886 C CA . SER A 1 120 ? -33.264 29.951 20.500 1.00 84.81 120 SER A CA 1
ATOM 887 C C . SER A 1 120 ? -33.853 29.319 19.236 1.00 84.81 120 SER A C 1
ATOM 889 O O . SER A 1 120 ? -34.017 28.100 19.159 1.00 84.81 120 SER A O 1
ATOM 891 N N . LYS A 1 121 ? -34.181 30.118 18.216 1.00 85.38 121 LYS A N 1
ATOM 892 C CA . LYS A 1 121 ? -34.662 29.594 16.933 1.00 85.38 121 LYS A CA 1
ATOM 893 C C . LYS A 1 121 ? -33.548 28.927 16.126 1.00 85.38 121 LYS A C 1
ATOM 895 O O . LYS A 1 121 ? -33.803 27.902 15.497 1.00 85.38 121 LYS A O 1
ATOM 900 N N . VAL A 1 122 ? -32.341 29.491 16.141 1.00 80.62 122 VAL A N 1
ATOM 901 C CA . VAL A 1 122 ? -31.160 28.895 15.501 1.00 80.62 122 VAL A CA 1
ATOM 902 C C . VAL A 1 122 ? -30.771 27.600 16.209 1.00 80.62 122 VAL A C 1
ATOM 904 O O . VAL A 1 122 ? -30.570 26.602 15.529 1.00 80.62 122 VAL A O 1
ATOM 907 N N . GLU A 1 123 ? -30.762 27.579 17.542 1.00 86.38 123 GLU A N 1
ATOM 908 C CA . GLU A 1 123 ? -30.502 26.373 18.339 1.00 86.38 123 GLU A CA 1
ATOM 909 C C . GLU A 1 123 ? -31.475 25.245 17.984 1.00 86.38 123 GLU A C 1
ATOM 911 O O . GLU A 1 123 ? -31.032 24.151 17.655 1.00 86.38 123 GLU A O 1
ATOM 916 N N . ARG A 1 124 ? -32.786 25.525 17.916 1.00 87.56 124 ARG A N 1
ATOM 917 C CA . ARG A 1 124 ? -33.787 24.518 17.513 1.00 87.56 124 ARG A CA 1
ATOM 918 C C . ARG A 1 124 ? -33.611 24.014 16.080 1.00 87.56 124 ARG A C 1
ATOM 920 O O . ARG A 1 124 ? -33.873 22.847 15.809 1.00 87.56 124 ARG A O 1
ATOM 927 N N . LEU A 1 125 ? -33.226 24.886 15.144 1.00 85.12 125 LEU A N 1
ATOM 928 C CA . LEU A 1 125 ? -32.982 24.479 13.756 1.00 85.12 125 LEU A CA 1
ATOM 929 C C . LEU A 1 125 ? -31.713 23.631 13.634 1.00 85.12 125 LEU A C 1
ATOM 931 O O . LEU A 1 125 ? -31.712 22.664 12.878 1.00 85.12 125 LEU A O 1
ATOM 935 N N . LEU A 1 126 ? -30.662 23.972 14.381 1.00 83.44 126 LEU A N 1
ATOM 936 C CA . LEU A 1 126 ? -29.431 23.188 14.428 1.00 83.44 126 LEU A CA 1
ATOM 937 C C . LEU A 1 126 ? -29.662 21.832 15.099 1.00 83.44 126 LEU A C 1
ATOM 939 O O . LEU A 1 126 ? -29.204 20.829 14.566 1.00 83.44 126 LEU A O 1
ATOM 943 N N . GLU A 1 127 ? -30.415 21.779 16.198 1.00 88.56 127 GLU A N 1
ATOM 944 C CA . GLU A 1 127 ? -30.788 20.528 16.873 1.00 88.56 127 GLU A CA 1
ATOM 945 C C . GLU A 1 127 ? -31.564 19.601 15.923 1.00 88.56 127 GLU A C 1
ATOM 947 O O . GLU A 1 127 ? -31.168 18.456 15.723 1.00 88.56 127 GLU A O 1
ATOM 952 N N . ALA A 1 128 ? -32.566 20.128 15.207 1.00 87.50 128 ALA A N 1
ATOM 953 C CA . ALA A 1 128 ? -33.309 19.358 14.209 1.00 87.50 128 ALA A CA 1
ATOM 954 C C . ALA A 1 128 ? -32.429 18.853 13.047 1.00 87.50 128 ALA A C 1
ATOM 956 O O . ALA A 1 128 ? -32.608 17.727 12.585 1.00 87.50 128 ALA A O 1
ATOM 957 N N . GLN A 1 129 ? -31.467 19.657 12.574 1.00 85.81 129 GLN A N 1
ATOM 958 C CA . GLN A 1 129 ? -30.528 19.237 11.525 1.00 85.81 129 GLN A CA 1
ATOM 959 C C . GLN A 1 129 ? -29.545 18.169 12.014 1.00 85.81 129 GLN A C 1
ATOM 961 O O . GLN A 1 129 ? -29.210 17.254 11.258 1.00 85.81 129 GLN A O 1
ATOM 966 N N . VAL A 1 130 ? -29.086 18.267 13.263 1.00 85.62 130 VAL A N 1
ATOM 967 C CA . VAL A 1 130 ? -28.211 17.265 13.882 1.00 85.62 130 VAL A CA 1
ATOM 968 C C . VAL A 1 130 ? -28.963 15.949 14.076 1.00 85.62 130 VAL A C 1
ATOM 970 O O . VAL A 1 130 ? -28.418 14.900 13.733 1.00 85.62 130 VAL A O 1
ATOM 973 N N . ASP A 1 131 ? -30.216 15.990 14.528 1.00 90.81 131 ASP A N 1
ATOM 974 C CA . ASP A 1 131 ? -31.059 14.799 14.681 1.00 90.81 131 ASP A CA 1
ATOM 975 C C . ASP A 1 131 ? -31.353 14.121 13.335 1.00 90.81 131 ASP A C 1
ATOM 977 O O . ASP A 1 131 ? -31.273 12.895 13.219 1.00 90.81 131 ASP A O 1
ATOM 981 N N . GLU A 1 132 ? -31.639 14.901 12.288 1.00 90.38 132 GLU A N 1
ATOM 982 C CA . GLU A 1 132 ? -31.846 14.370 10.938 1.00 90.38 132 GLU A CA 1
ATOM 983 C C . GLU A 1 132 ? -30.565 13.728 10.383 1.00 90.38 132 GLU A C 1
ATOM 985 O O . GLU A 1 132 ? -30.603 12.604 9.871 1.00 90.38 132 GLU A O 1
ATOM 990 N N . ALA A 1 133 ? -29.413 14.387 10.541 1.00 79.81 133 ALA A N 1
ATOM 991 C CA . ALA A 1 133 ? -28.123 13.839 10.132 1.00 79.81 133 ALA A CA 1
ATOM 992 C C . ALA A 1 133 ? -27.771 12.559 10.913 1.00 79.81 133 ALA A C 1
ATOM 994 O O . ALA A 1 133 ? -27.297 11.583 10.324 1.00 79.81 133 ALA A O 1
ATOM 995 N N . ALA A 1 134 ? -28.053 12.521 12.219 1.00 85.94 134 ALA A N 1
ATOM 996 C CA . ALA A 1 134 ? -27.856 11.342 13.056 1.00 85.94 134 ALA A CA 1
ATOM 997 C C . ALA A 1 134 ? -28.766 10.177 12.627 1.00 85.94 134 ALA A C 1
ATOM 999 O O . ALA A 1 134 ? -28.310 9.032 12.551 1.00 85.94 134 ALA A O 1
ATOM 1000 N N . ALA A 1 135 ? -30.027 10.452 12.278 1.00 90.12 135 ALA A N 1
ATOM 1001 C CA . ALA A 1 135 ? -30.958 9.447 11.769 1.00 90.12 135 ALA A CA 1
ATOM 1002 C C . ALA A 1 135 ? -30.507 8.875 10.414 1.00 90.12 135 ALA A C 1
ATOM 1004 O O . ALA A 1 135 ? -30.515 7.654 10.227 1.00 90.12 135 ALA A O 1
ATOM 1005 N N . GLN A 1 136 ? -30.049 9.730 9.494 1.00 89.62 136 GLN A N 1
ATOM 1006 C CA . GLN A 1 136 ? -29.508 9.305 8.199 1.00 89.62 136 GLN A CA 1
ATOM 1007 C C . GLN A 1 136 ? -28.235 8.461 8.364 1.00 89.62 136 GLN A C 1
ATOM 1009 O O . GLN A 1 136 ? -28.104 7.409 7.734 1.00 89.62 136 GLN A O 1
ATOM 1014 N N . ALA A 1 137 ? -27.328 8.860 9.262 1.00 80.69 137 ALA A N 1
ATOM 1015 C CA . ALA A 1 137 ? -26.125 8.091 9.578 1.00 80.69 137 ALA A CA 1
ATOM 1016 C C . ALA A 1 137 ? -26.463 6.718 10.185 1.00 80.69 137 ALA A C 1
ATOM 1018 O O . ALA A 1 137 ? -25.887 5.701 9.790 1.00 80.69 137 ALA A O 1
ATOM 1019 N N . ALA A 1 138 ? -27.442 6.656 11.093 1.00 88.00 138 ALA A N 1
ATOM 1020 C CA . ALA A 1 138 ? -27.904 5.402 11.684 1.00 88.00 138 ALA A CA 1
ATOM 1021 C C . ALA A 1 138 ? -28.546 4.468 10.643 1.00 88.00 138 ALA A C 1
ATOM 1023 O O . ALA A 1 138 ? -28.337 3.252 10.694 1.00 88.00 138 ALA A O 1
ATOM 1024 N N . GLN A 1 139 ? -29.299 5.010 9.682 1.00 94.25 139 GLN A N 1
ATOM 1025 C CA . GLN A 1 139 ? -29.859 4.226 8.581 1.00 94.25 139 GLN A CA 1
ATOM 1026 C C . GLN A 1 139 ? -28.759 3.679 7.662 1.00 94.25 139 GLN A C 1
ATOM 1028 O O . GLN A 1 139 ? -28.737 2.476 7.395 1.00 94.25 139 GLN A O 1
ATOM 1033 N N . ALA A 1 140 ? -27.807 4.520 7.249 1.00 85.62 140 ALA A N 1
ATOM 1034 C CA . ALA A 1 140 ? -26.679 4.098 6.422 1.00 85.62 140 ALA A CA 1
ATOM 1035 C C . ALA A 1 140 ? -25.845 2.999 7.106 1.00 85.62 140 ALA A C 1
ATOM 1037 O O . ALA A 1 140 ? -25.467 2.015 6.466 1.00 85.62 140 ALA A O 1
ATOM 1038 N N . ALA A 1 141 ? -25.627 3.107 8.421 1.00 83.69 141 ALA A N 1
ATOM 1039 C CA . ALA A 1 141 ? -24.939 2.083 9.204 1.00 83.69 141 ALA A CA 1
ATOM 1040 C C . ALA A 1 141 ? -25.698 0.742 9.218 1.00 83.69 141 ALA A C 1
ATOM 1042 O O . ALA A 1 141 ? -25.086 -0.317 9.065 1.00 83.69 141 ALA A O 1
ATOM 1043 N N . ARG A 1 142 ? -27.033 0.763 9.347 1.00 92.50 142 ARG A N 1
ATOM 1044 C CA . ARG A 1 142 ? -27.869 -0.453 9.294 1.00 92.50 142 ARG A CA 1
ATOM 1045 C C . ARG A 1 142 ? -27.843 -1.110 7.916 1.00 92.50 142 ARG A C 1
ATOM 1047 O O . ARG A 1 142 ? -27.733 -2.332 7.833 1.00 92.50 142 ARG A O 1
ATOM 1054 N N . GLU A 1 143 ? -27.909 -0.323 6.846 1.00 92.00 143 GLU A N 1
ATOM 1055 C CA . GLU A 1 143 ? -27.821 -0.830 5.471 1.00 92.00 143 GLU A CA 1
ATOM 1056 C C . GLU A 1 143 ? -26.441 -1.433 5.175 1.00 92.00 143 GLU A C 1
ATOM 1058 O O . GLU A 1 143 ? -26.354 -2.524 4.606 1.00 92.00 143 GLU A O 1
ATOM 1063 N N . ALA A 1 144 ? -25.362 -0.784 5.621 1.00 83.75 144 ALA A N 1
ATOM 1064 C CA . ALA A 1 144 ? -24.006 -1.320 5.513 1.00 83.75 144 ALA A CA 1
ATOM 1065 C C . ALA A 1 144 ? -23.856 -2.639 6.288 1.00 83.75 144 ALA A C 1
ATOM 1067 O O . ALA A 1 144 ? -23.326 -3.615 5.755 1.00 83.75 144 ALA A O 1
ATOM 1068 N N . GLN A 1 145 ? -24.395 -2.713 7.510 1.00 89.94 145 GLN A N 1
ATOM 1069 C CA . GLN A 1 145 ? -24.379 -3.939 8.308 1.00 89.94 145 GLN A CA 1
ATOM 1070 C C . GLN A 1 145 ? -25.187 -5.072 7.653 1.00 89.94 145 GLN A C 1
ATOM 1072 O O . GLN A 1 145 ? -24.778 -6.232 7.716 1.00 89.94 145 GLN A O 1
ATOM 1077 N N . ALA A 1 146 ? -26.319 -4.763 7.012 1.00 92.44 146 ALA A N 1
ATOM 1078 C CA . ALA A 1 146 ? -27.113 -5.747 6.279 1.00 92.44 146 ALA A CA 1
ATOM 1079 C C . ALA A 1 146 ? -26.349 -6.310 5.069 1.00 92.44 146 ALA A C 1
ATOM 1081 O O . ALA A 1 146 ? -26.285 -7.528 4.905 1.00 92.44 146 ALA A O 1
ATOM 1082 N N . ARG A 1 147 ? -25.695 -5.444 4.282 1.00 90.62 147 ARG A N 1
ATOM 1083 C CA . ARG A 1 147 ? -24.861 -5.858 3.139 1.00 90.62 147 ARG A CA 1
ATOM 1084 C C . ARG A 1 147 ? -23.665 -6.704 3.573 1.00 90.62 147 ARG A C 1
ATOM 1086 O O . ARG A 1 147 ? -23.388 -7.721 2.945 1.00 90.62 147 ARG A O 1
ATOM 1093 N N . ALA A 1 148 ? -23.004 -6.334 4.671 1.00 85.25 148 ALA A N 1
ATOM 1094 C CA . ALA A 1 148 ? -21.895 -7.107 5.227 1.00 85.25 148 ALA A CA 1
ATOM 1095 C C . ALA A 1 148 ? -22.343 -8.508 5.679 1.00 85.25 148 ALA A C 1
ATOM 1097 O O . ALA A 1 148 ? -21.672 -9.497 5.395 1.00 85.25 148 ALA A O 1
ATOM 1098 N N . LYS A 1 149 ? -23.515 -8.620 6.325 1.00 91.75 149 LYS A N 1
ATOM 1099 C CA . LYS A 1 149 ? -24.097 -9.924 6.685 1.00 91.75 149 LYS A CA 1
ATOM 1100 C C . LYS A 1 149 ? -24.423 -10.760 5.448 1.00 91.75 149 LYS A C 1
ATOM 1102 O O . LYS A 1 149 ? -24.123 -11.949 5.433 1.00 91.75 149 LYS A O 1
ATOM 1107 N N . GLU A 1 150 ? -24.997 -10.157 4.410 1.00 92.88 150 GLU A N 1
ATOM 1108 C CA . GLU A 1 150 ? -25.302 -10.851 3.155 1.00 92.88 150 GLU A CA 1
ATOM 1109 C C . GLU A 1 150 ? -24.028 -11.375 2.471 1.00 92.88 150 GLU A C 1
ATOM 1111 O O . GLU A 1 150 ? -23.967 -12.551 2.102 1.00 92.88 150 GLU A O 1
ATOM 1116 N N . GLN A 1 151 ? -22.982 -10.551 2.369 1.00 90.25 151 GLN A N 1
ATOM 1117 C CA . GLN A 1 151 ? -21.675 -10.964 1.844 1.00 90.25 151 GLN A CA 1
ATOM 1118 C C . GLN A 1 151 ? -21.069 -12.109 2.659 1.00 90.25 151 GLN A C 1
ATOM 1120 O O . GLN A 1 151 ? -20.732 -13.141 2.080 1.00 90.25 151 GLN A O 1
ATOM 1125 N N . ALA A 1 152 ? -21.053 -11.998 3.990 1.00 87.50 152 ALA A N 1
ATOM 1126 C CA . ALA A 1 152 ? -20.555 -13.060 4.861 1.00 87.50 152 ALA A CA 1
ATOM 1127 C C . ALA A 1 152 ? -21.324 -14.380 4.662 1.00 87.50 152 ALA A C 1
ATOM 1129 O O . ALA A 1 152 ? -20.722 -15.451 4.618 1.00 87.50 152 ALA A O 1
ATOM 1130 N N . THR A 1 153 ? -22.650 -14.336 4.477 1.00 91.69 153 THR A N 1
ATOM 1131 C CA . THR A 1 153 ? -23.432 -15.555 4.192 1.00 91.69 153 THR A CA 1
ATOM 1132 C C . THR A 1 153 ? -23.134 -16.151 2.816 1.00 91.69 153 THR A C 1
ATOM 1134 O O . THR A 1 153 ? -23.107 -17.375 2.681 1.00 91.69 153 THR A O 1
ATOM 1137 N N . ARG A 1 154 ? -22.858 -15.318 1.802 1.00 90.81 154 ARG A N 1
ATOM 1138 C CA . ARG A 1 154 ? -22.448 -15.781 0.466 1.00 90.81 154 ARG A CA 1
ATOM 1139 C C . ARG A 1 154 ? -21.076 -16.446 0.505 1.00 90.81 154 ARG A C 1
ATOM 1141 O O . ARG A 1 154 ? -20.924 -17.530 -0.047 1.00 90.81 154 ARG A O 1
ATOM 1148 N N . GLU A 1 155 ? -20.116 -15.853 1.204 1.00 89.56 155 GLU A N 1
ATOM 1149 C CA . GLU A 1 155 ? -18.775 -16.421 1.396 1.00 89.56 155 GLU A CA 1
ATOM 1150 C C . GLU A 1 155 ? -18.809 -17.718 2.218 1.00 89.56 155 GLU A C 1
ATOM 1152 O O . GLU A 1 155 ? -18.111 -18.688 1.914 1.00 89.56 155 GLU A O 1
ATOM 1157 N N . GLN A 1 156 ? -19.677 -17.798 3.229 1.00 90.06 156 GLN A N 1
ATOM 1158 C CA . GLN A 1 156 ? -19.917 -19.046 3.957 1.00 90.06 156 GLN A CA 1
ATOM 1159 C C . GLN A 1 156 ? -20.537 -20.133 3.065 1.00 90.06 156 GLN A C 1
ATOM 1161 O O . GLN A 1 156 ? -20.190 -21.306 3.198 1.00 90.06 156 GLN A O 1
ATOM 1166 N N . ALA A 1 157 ? -21.432 -19.776 2.142 1.00 91.50 157 ALA A N 1
ATOM 1167 C CA . ALA A 1 157 ? -21.991 -20.723 1.177 1.00 91.50 157 ALA A CA 1
ATOM 1168 C C . ALA A 1 157 ? -20.926 -21.239 0.196 1.00 91.50 157 ALA A C 1
ATOM 1170 O O . ALA A 1 157 ? -20.789 -22.453 0.031 1.00 91.50 157 ALA A O 1
ATOM 1171 N N . THR A 1 158 ? -20.129 -20.349 -0.402 1.00 91.44 158 THR A N 1
ATOM 1172 C CA . THR A 1 158 ? -19.081 -20.743 -1.359 1.00 91.44 158 THR A CA 1
ATOM 1173 C C . THR A 1 158 ? -17.960 -21.537 -0.689 1.00 91.44 158 THR A C 1
ATOM 1175 O O . THR A 1 158 ? -17.494 -22.533 -1.243 1.00 91.44 158 THR A O 1
ATOM 1178 N N . SER A 1 159 ? -17.558 -21.171 0.531 1.00 87.19 159 SER A N 1
ATOM 1179 C CA . SER A 1 159 ? -16.563 -21.930 1.301 1.00 87.19 159 SER A CA 1
ATOM 1180 C C . SER A 1 159 ? -17.058 -23.327 1.681 1.00 87.19 159 SER A C 1
ATOM 1182 O O . SER A 1 159 ? -16.282 -24.279 1.587 1.00 87.19 159 SER A O 1
ATOM 1184 N N . ARG A 1 160 ? -18.343 -23.498 2.031 1.00 91.75 160 ARG A N 1
ATOM 1185 C CA . ARG A 1 160 ? -18.946 -24.827 2.252 1.00 91.75 160 ARG A CA 1
ATOM 1186 C C . ARG A 1 160 ? -18.955 -25.675 0.984 1.00 91.75 160 ARG A C 1
ATOM 1188 O O . ARG A 1 160 ? -18.639 -26.859 1.056 1.00 91.75 160 ARG A O 1
ATOM 1195 N N . GLU A 1 161 ? -19.261 -25.082 -0.166 1.00 93.06 161 GLU A N 1
ATOM 1196 C CA . GLU A 1 161 ? -19.228 -25.782 -1.455 1.00 93.06 161 GLU A CA 1
ATOM 1197 C C . GLU A 1 161 ? -17.802 -26.228 -1.823 1.00 93.06 161 GLU A C 1
ATOM 1199 O O . GLU A 1 161 ? -17.576 -27.379 -2.202 1.00 93.06 161 GLU A O 1
ATOM 1204 N N . LEU A 1 162 ? -16.809 -25.349 -1.648 1.00 91.56 162 LEU A N 1
ATOM 1205 C CA . LEU A 1 162 ? -15.399 -25.683 -1.866 1.00 91.56 162 LEU A CA 1
ATOM 1206 C C . LEU A 1 162 ? -14.895 -26.736 -0.871 1.00 91.56 162 LEU A C 1
ATOM 1208 O O . LEU A 1 162 ? -14.125 -27.618 -1.254 1.00 91.56 162 LEU A O 1
ATOM 1212 N N . ALA A 1 163 ? -15.323 -26.673 0.391 1.00 88.56 163 ALA A N 1
ATOM 1213 C CA . ALA A 1 163 ? -14.991 -27.675 1.399 1.00 88.56 163 ALA A CA 1
ATOM 1214 C C . ALA A 1 163 ? -15.585 -29.048 1.051 1.00 88.56 163 ALA A C 1
ATOM 1216 O O . ALA A 1 163 ? -14.877 -30.048 1.170 1.00 88.56 163 ALA A O 1
ATOM 1217 N N . ALA A 1 164 ? -16.828 -29.098 0.558 1.00 91.69 164 ALA A N 1
ATOM 1218 C CA . ALA A 1 164 ? -17.454 -30.328 0.073 1.00 91.69 164 ALA A CA 1
ATOM 1219 C C . ALA A 1 164 ? -16.666 -30.929 -1.102 1.00 91.69 164 ALA A C 1
ATOM 1221 O O . ALA A 1 164 ? -16.258 -32.087 -1.033 1.00 91.69 164 ALA A O 1
ATOM 1222 N N . LYS A 1 165 ? -16.317 -30.116 -2.109 1.00 93.44 165 LYS A N 1
ATOM 1223 C CA . LYS A 1 165 ? -15.483 -30.545 -3.250 1.00 93.44 165 LYS A CA 1
ATOM 1224 C C . LYS A 1 165 ? -14.102 -31.054 -2.817 1.00 93.44 165 LYS A C 1
ATOM 1226 O O . LYS A 1 165 ? -13.622 -32.070 -3.315 1.00 93.44 165 LYS A O 1
ATOM 1231 N N . ARG A 1 166 ? -13.449 -30.380 -1.861 1.00 92.56 166 ARG A N 1
ATOM 1232 C CA . ARG A 1 166 ? -12.158 -30.822 -1.294 1.00 92.56 166 ARG A CA 1
ATOM 1233 C C . ARG A 1 166 ? -12.287 -32.132 -0.520 1.00 92.56 166 ARG A C 1
ATOM 1235 O O . ARG A 1 166 ? -11.374 -32.953 -0.568 1.00 92.56 166 ARG A O 1
ATOM 1242 N N . TRP A 1 167 ? -13.383 -32.321 0.209 1.00 92.62 167 TRP A N 1
ATOM 1243 C CA . TRP A 1 167 ? -13.647 -33.561 0.929 1.00 92.62 167 TRP A CA 1
ATOM 1244 C C . TRP A 1 167 ? -13.877 -34.724 -0.041 1.00 92.62 167 TRP A C 1
ATOM 1246 O O . TRP A 1 167 ? -13.235 -35.759 0.112 1.00 92.62 167 TRP A O 1
ATOM 1256 N N . GLU A 1 168 ? -14.677 -34.528 -1.092 1.00 92.38 168 GLU A N 1
ATOM 1257 C CA . GLU A 1 168 ? -14.868 -35.516 -2.163 1.00 92.38 168 GLU A CA 1
ATOM 1258 C C . GLU A 1 168 ? -13.539 -35.900 -2.829 1.00 92.38 168 GLU A C 1
ATOM 1260 O O . GLU A 1 168 ? -13.247 -37.087 -2.978 1.00 92.38 168 GLU A O 1
ATOM 1265 N N . ALA A 1 169 ? -12.684 -34.919 -3.141 1.00 91.00 169 ALA A N 1
ATOM 1266 C CA . ALA A 1 169 ? -11.351 -35.173 -3.688 1.00 91.00 169 ALA A CA 1
ATOM 1267 C C . ALA A 1 169 ? -10.472 -36.003 -2.733 1.00 91.00 169 ALA A C 1
ATOM 1269 O O . ALA A 1 169 ? -9.804 -36.938 -3.171 1.00 91.00 169 ALA A O 1
ATOM 1270 N N . ARG A 1 170 ? -10.506 -35.724 -1.421 1.00 90.69 170 ARG A N 1
ATOM 1271 C CA . ARG A 1 170 ? -9.778 -36.519 -0.412 1.00 90.69 170 ARG A CA 1
ATOM 1272 C C . ARG A 1 170 ? -10.313 -37.942 -0.294 1.00 90.69 170 ARG A C 1
ATOM 1274 O O . ARG A 1 170 ? -9.520 -38.861 -0.119 1.00 90.69 170 ARG A O 1
ATOM 1281 N N . VAL A 1 171 ? -11.628 -38.135 -0.383 1.00 92.88 171 VAL A N 1
ATOM 1282 C CA . VAL A 1 171 ? -12.242 -39.472 -0.375 1.00 92.88 171 VAL A CA 1
ATOM 1283 C C . VAL A 1 171 ? -11.813 -40.260 -1.615 1.00 92.88 171 VAL A C 1
ATOM 1285 O O . VAL A 1 171 ? -11.444 -41.426 -1.491 1.00 92.88 171 VAL A O 1
ATOM 1288 N N . GLN A 1 172 ? -11.776 -39.625 -2.790 1.00 91.75 172 GLN A N 1
ATOM 1289 C CA . GLN A 1 172 ? -11.276 -40.250 -4.019 1.00 91.75 172 GLN A CA 1
ATOM 1290 C C . GLN A 1 172 ? -9.782 -40.584 -3.933 1.00 91.75 172 GLN A C 1
ATOM 1292 O O . GLN A 1 172 ? -9.386 -41.695 -4.280 1.00 91.75 172 GLN A O 1
ATOM 1297 N N . GLU A 1 173 ? -8.952 -39.670 -3.427 1.00 91.38 173 GLU A N 1
ATOM 1298 C CA . GLU A 1 173 ? -7.518 -39.907 -3.228 1.00 91.38 173 GLU A CA 1
ATOM 1299 C C . GLU A 1 173 ? -7.274 -41.037 -2.216 1.00 91.38 173 GLU A C 1
ATOM 1301 O O . GLU A 1 173 ? -6.425 -41.899 -2.438 1.00 91.38 173 GLU A O 1
ATOM 1306 N N . ALA A 1 174 ? -8.036 -41.079 -1.119 1.00 89.19 174 ALA A N 1
ATOM 1307 C CA . ALA A 1 174 ? -7.967 -42.158 -0.139 1.00 89.19 174 ALA A CA 1
ATOM 1308 C C . ALA A 1 174 ? -8.375 -43.506 -0.751 1.00 89.19 174 ALA A C 1
ATOM 1310 O O . ALA A 1 174 ? -7.681 -44.497 -0.533 1.00 89.19 174 ALA A O 1
ATOM 1311 N N . ALA A 1 175 ? -9.432 -43.542 -1.569 1.00 91.25 175 ALA A N 1
ATOM 1312 C CA . ALA A 1 175 ? -9.842 -44.744 -2.292 1.00 91.25 175 ALA A CA 1
ATOM 1313 C C . ALA A 1 175 ? -8.767 -45.208 -3.292 1.00 91.25 175 ALA A C 1
ATOM 1315 O O . ALA A 1 175 ? -8.476 -46.400 -3.370 1.00 91.25 175 ALA A O 1
ATOM 1316 N N . GLN A 1 176 ? -8.119 -44.280 -4.006 1.00 91.00 176 GLN A N 1
ATOM 1317 C CA . GLN A 1 176 ? -6.998 -44.590 -4.902 1.00 91.00 176 GLN A CA 1
ATOM 1318 C C . GLN A 1 176 ? -5.784 -45.121 -4.138 1.00 91.00 176 GLN A C 1
ATOM 1320 O O . GLN A 1 176 ? -5.187 -46.113 -4.550 1.00 91.00 176 GLN A O 1
ATOM 1325 N N . LYS A 1 177 ? -5.431 -44.502 -3.005 1.00 90.06 177 LYS A N 1
ATOM 1326 C CA . LYS A 1 177 ? -4.347 -44.975 -2.133 1.00 90.06 177 LYS A CA 1
ATOM 1327 C C . LYS A 1 177 ? -4.651 -46.345 -1.549 1.00 90.06 177 LYS A C 1
ATOM 1329 O O . LYS A 1 177 ? -3.746 -47.163 -1.460 1.00 90.06 177 LYS A O 1
ATOM 1334 N N . GLN A 1 178 ? -5.899 -46.607 -1.176 1.00 89.75 178 GLN A N 1
ATOM 1335 C CA . GLN A 1 178 ? -6.313 -47.913 -0.684 1.00 89.75 178 GLN A CA 1
ATOM 1336 C C . GLN A 1 178 ? -6.242 -48.967 -1.793 1.00 89.75 178 GLN A C 1
ATOM 1338 O O . GLN A 1 178 ? -5.644 -50.012 -1.577 1.00 89.75 178 GLN A O 1
ATOM 1343 N N . ALA A 1 179 ? -6.714 -48.661 -3.005 1.00 84.81 179 ALA A N 1
ATOM 1344 C CA . ALA A 1 179 ? -6.570 -49.547 -4.159 1.00 84.81 179 ALA A CA 1
ATOM 1345 C C . ALA A 1 179 ? -5.094 -49.819 -4.511 1.00 84.81 179 ALA A C 1
ATOM 1347 O O . ALA A 1 179 ? -4.725 -50.957 -4.798 1.00 84.81 179 ALA A O 1
ATOM 1348 N N . ALA A 1 180 ? -4.233 -48.798 -4.441 1.00 82.56 180 ALA A N 1
ATOM 1349 C CA . ALA A 1 180 ? -2.794 -48.944 -4.645 1.00 82.56 180 ALA A CA 1
ATOM 1350 C C . ALA A 1 180 ? -2.135 -49.776 -3.534 1.00 82.56 180 ALA A C 1
ATOM 1352 O O . ALA A 1 180 ? -1.316 -50.641 -3.827 1.00 82.56 180 ALA A O 1
ATOM 1353 N N . ALA A 1 181 ? -2.520 -49.564 -2.273 1.00 84.38 181 ALA A N 1
ATOM 1354 C CA . ALA A 1 181 ? -2.027 -50.333 -1.135 1.00 84.38 181 ALA A CA 1
ATOM 1355 C C . ALA A 1 181 ? -2.497 -51.793 -1.180 1.00 84.38 181 ALA A C 1
ATOM 1357 O O . ALA A 1 181 ? -1.732 -52.685 -0.827 1.00 84.38 181 ALA A O 1
ATOM 1358 N N . ASP A 1 182 ? -3.722 -52.059 -1.630 1.00 83.50 182 ASP A N 1
ATOM 1359 C CA . ASP A 1 182 ? -4.238 -53.416 -1.802 1.00 83.50 182 ASP A CA 1
ATOM 1360 C C . ASP A 1 182 ? -3.555 -54.122 -2.990 1.00 83.50 182 ASP A C 1
ATOM 1362 O O . ASP A 1 182 ? -3.211 -55.299 -2.879 1.00 83.50 182 ASP A O 1
ATOM 1366 N N . ALA A 1 183 ? -3.228 -53.398 -4.070 1.00 78.75 183 ALA A N 1
ATOM 1367 C CA . ALA A 1 183 ? -2.383 -53.902 -5.159 1.00 78.75 183 ALA A CA 1
ATOM 1368 C C . ALA A 1 183 ? -0.938 -54.182 -4.701 1.00 78.75 183 ALA A C 1
ATOM 1370 O O . ALA A 1 183 ? -0.347 -55.200 -5.058 1.00 78.75 183 ALA A O 1
ATOM 1371 N N . GLU A 1 184 ? -0.373 -53.315 -3.861 1.00 77.69 184 GLU A N 1
ATOM 1372 C CA . GLU A 1 184 ? 0.965 -53.487 -3.292 1.00 77.69 184 GLU A CA 1
ATOM 1373 C C . GLU A 1 184 ? 1.009 -54.628 -2.262 1.00 77.69 184 GLU A C 1
ATOM 1375 O O . GLU A 1 184 ? 1.985 -55.373 -2.207 1.00 77.69 184 GLU A O 1
ATOM 1380 N N . ARG A 1 185 ? -0.053 -54.826 -1.471 1.00 74.62 185 ARG A N 1
ATOM 1381 C CA . ARG A 1 185 ? -0.204 -55.976 -0.561 1.00 74.62 185 ARG A CA 1
ATOM 1382 C C . ARG A 1 185 ? -0.354 -57.286 -1.323 1.00 74.62 185 ARG A C 1
ATOM 1384 O O . ARG A 1 185 ? 0.240 -58.276 -0.904 1.00 74.62 185 ARG A O 1
ATOM 1391 N N . ALA A 1 186 ? -1.076 -57.285 -2.444 1.00 72.62 186 ALA A N 1
ATOM 1392 C CA . ALA A 1 186 ? -1.117 -58.428 -3.351 1.00 72.62 186 ALA A CA 1
ATOM 1393 C C . ALA A 1 186 ? 0.279 -58.744 -3.922 1.00 72.62 186 ALA A C 1
ATOM 1395 O O . ALA A 1 186 ? 0.636 -59.912 -4.032 1.00 72.62 186 ALA A O 1
ATOM 1396 N N . ALA A 1 187 ? 1.099 -57.722 -4.196 1.00 63.00 187 ALA A N 1
ATOM 1397 C CA . ALA A 1 187 ? 2.480 -57.889 -4.660 1.00 63.00 187 ALA A CA 1
ATOM 1398 C C . ALA A 1 187 ? 3.476 -58.298 -3.552 1.00 63.00 187 ALA A C 1
ATOM 1400 O O . ALA A 1 187 ? 4.483 -58.940 -3.831 1.00 63.00 187 ALA A O 1
ATOM 1401 N N . LYS A 1 188 ? 3.219 -57.938 -2.288 1.00 61.38 188 LYS A N 1
ATOM 1402 C CA . LYS A 1 188 ? 4.102 -58.221 -1.138 1.00 61.38 188 LYS A CA 1
ATOM 1403 C C . LYS A 1 188 ? 3.787 -59.529 -0.403 1.00 61.38 188 LYS A C 1
ATOM 1405 O O . LYS A 1 188 ? 4.478 -59.855 0.559 1.00 61.38 188 LYS A O 1
ATOM 1410 N N . ALA A 1 189 ? 2.792 -60.296 -0.849 1.00 54.44 189 ALA A N 1
ATOM 1411 C CA . ALA A 1 189 ? 2.424 -61.586 -0.261 1.00 54.44 189 ALA A CA 1
ATOM 1412 C C . ALA A 1 189 ? 3.430 -62.735 -0.540 1.00 54.44 189 ALA A C 1
ATOM 1414 O O . ALA A 1 189 ? 3.207 -63.849 -0.075 1.00 54.44 189 ALA A O 1
ATOM 1415 N N . GLU A 1 190 ? 4.555 -62.478 -1.227 1.00 50.56 190 GLU A N 1
ATOM 1416 C CA . GLU A 1 190 ? 5.601 -63.470 -1.555 1.00 50.56 190 GLU A CA 1
ATOM 1417 C C . GLU A 1 190 ? 6.963 -63.245 -0.854 1.00 50.56 190 GLU A C 1
ATOM 1419 O O . GLU A 1 190 ? 8.017 -63.482 -1.440 1.00 50.56 190 GLU A O 1
ATOM 1424 N N . ALA A 1 191 ? 7.002 -62.824 0.416 1.00 43.78 191 ALA A N 1
ATOM 1425 C CA . ALA A 1 191 ? 8.250 -62.898 1.194 1.00 43.78 191 ALA A CA 1
ATOM 1426 C C . ALA A 1 191 ? 8.008 -62.977 2.713 1.00 43.78 191 ALA A C 1
ATOM 1428 O O . ALA A 1 191 ? 7.481 -62.020 3.288 1.00 43.78 191 ALA A O 1
ATOM 1429 N N . PRO A 1 192 ? 8.417 -64.062 3.403 1.00 46.25 192 PRO A N 1
ATOM 1430 C CA . PRO A 1 192 ? 8.369 -64.112 4.854 1.00 46.25 192 PRO A CA 1
ATOM 1431 C C . PRO A 1 192 ? 9.722 -63.824 5.531 1.00 46.25 192 PRO A C 1
ATOM 1433 O O . PRO A 1 192 ? 10.764 -64.337 5.141 1.00 46.25 192 PRO A O 1
ATOM 1436 N N . GLN A 1 193 ? 9.579 -63.084 6.638 1.00 43.66 193 GLN A N 1
ATOM 1437 C CA . GLN A 1 193 ? 10.286 -63.153 7.927 1.00 43.66 193 GLN A CA 1
ATOM 1438 C C . GLN A 1 193 ? 11.741 -62.682 8.065 1.00 43.66 193 GLN A C 1
ATOM 1440 O O . GLN A 1 193 ? 12.670 -63.350 7.644 1.00 43.66 193 GLN A O 1
ATOM 1445 N N . GLU A 1 194 ? 11.906 -61.606 8.846 1.00 40.50 194 GLU A N 1
ATOM 1446 C CA . GLU A 1 194 ? 12.757 -61.487 10.052 1.00 40.50 194 GLU A CA 1
ATOM 1447 C C . GLU A 1 194 ? 12.637 -60.022 10.544 1.00 40.50 194 GLU A C 1
ATOM 1449 O O . GLU A 1 194 ? 12.582 -59.103 9.739 1.00 40.50 194 GLU A O 1
ATOM 1454 N N . GLN A 1 195 ? 12.481 -59.640 11.810 1.00 41.66 195 GLN A N 1
ATOM 1455 C CA . GLN A 1 195 ? 13.198 -60.033 13.015 1.00 41.66 195 GLN A CA 1
ATOM 1456 C C . GLN A 1 195 ? 12.472 -59.389 14.211 1.00 41.66 195 GLN A C 1
ATOM 1458 O O . GLN A 1 195 ? 12.249 -58.174 14.242 1.00 41.66 195 GLN A O 1
ATOM 1463 N N . VAL A 1 196 ? 12.159 -60.194 15.224 1.00 47.88 196 VAL A N 1
ATOM 1464 C CA . VAL A 1 196 ? 11.743 -59.744 16.557 1.00 47.88 196 VAL A CA 1
ATOM 1465 C C . VAL A 1 196 ? 13.002 -59.704 17.423 1.00 47.88 196 VAL A C 1
ATOM 1467 O O . VAL A 1 196 ? 13.531 -60.743 17.795 1.00 47.88 196 VAL A O 1
ATOM 1470 N N . GLY A 1 197 ? 13.517 -58.500 17.693 1.00 53.50 197 GLY A N 1
ATOM 1471 C CA . GLY A 1 197 ? 14.725 -58.319 18.511 1.00 53.50 197 GLY A CA 1
ATOM 1472 C C . GLY A 1 197 ? 15.221 -56.875 18.666 1.00 53.50 197 GLY A C 1
ATOM 1473 O O . GLY A 1 197 ? 16.421 -56.669 18.789 1.00 53.50 197 GLY A O 1
ATOM 1474 N N . LYS A 1 198 ? 14.346 -55.854 18.602 1.00 53.66 198 LYS A N 1
ATOM 1475 C CA . LYS A 1 198 ? 14.766 -54.429 18.587 1.00 53.66 198 LYS A CA 1
ATOM 1476 C C . LYS A 1 198 ? 14.188 -53.539 19.695 1.00 53.66 198 LYS A C 1
ATOM 1478 O O . LYS A 1 198 ? 14.514 -52.359 19.732 1.00 53.66 198 LYS A O 1
ATOM 1483 N N . LEU A 1 199 ? 13.384 -54.069 20.617 1.00 54.03 199 LEU A N 1
ATOM 1484 C CA . LEU A 1 199 ? 12.644 -53.223 21.567 1.00 54.03 199 LEU A CA 1
ATOM 1485 C C . LEU A 1 199 ? 13.513 -52.653 22.710 1.00 54.03 199 LEU A C 1
ATOM 1487 O O . LEU A 1 199 ? 13.313 -51.510 23.094 1.00 54.03 199 LEU A O 1
ATOM 1491 N N . ALA A 1 200 ? 14.557 -53.352 23.173 1.00 53.72 200 ALA A N 1
ATOM 1492 C CA . ALA A 1 200 ? 15.411 -52.842 24.261 1.00 53.72 200 ALA A CA 1
ATOM 1493 C C . ALA A 1 200 ? 16.431 -51.766 23.817 1.00 53.72 200 ALA A C 1
ATOM 1495 O O . ALA A 1 200 ? 16.801 -50.892 24.594 1.00 53.72 200 ALA A O 1
ATOM 1496 N N . ILE A 1 201 ? 16.866 -51.786 22.550 1.00 58.28 201 ILE A N 1
ATOM 1497 C CA . ILE A 1 201 ? 17.765 -50.759 21.984 1.00 58.28 201 ILE A CA 1
ATOM 1498 C C . ILE A 1 201 ? 16.983 -49.470 21.668 1.00 58.28 201 ILE A C 1
ATOM 1500 O O . ILE A 1 201 ? 17.534 -48.372 21.725 1.00 58.28 201 ILE A O 1
ATOM 1504 N N . GLN A 1 202 ? 15.683 -49.587 21.379 1.00 63.16 202 GLN A N 1
ATOM 1505 C CA . GLN A 1 202 ? 14.817 -48.456 21.046 1.00 63.16 202 GLN A CA 1
ATOM 1506 C C . GLN A 1 202 ? 14.526 -47.545 22.243 1.00 63.16 202 GLN A C 1
ATOM 1508 O O . GLN A 1 202 ? 14.449 -46.335 22.054 1.00 63.16 202 GLN A O 1
ATOM 1513 N N . GLU A 1 203 ? 14.437 -48.073 23.465 1.00 61.59 203 GLU A N 1
ATOM 1514 C CA . GLU A 1 203 ? 14.185 -47.247 24.657 1.00 61.59 203 GLU A CA 1
ATOM 1515 C C . GLU A 1 203 ? 15.411 -46.409 25.062 1.00 61.59 203 GLU A C 1
ATOM 1517 O O . GLU A 1 203 ? 15.281 -45.215 25.339 1.00 61.59 203 GLU A O 1
ATOM 1522 N N . ALA A 1 204 ? 16.621 -46.977 24.994 1.00 61.94 204 ALA A N 1
ATOM 1523 C CA . ALA A 1 204 ? 17.856 -46.219 25.220 1.00 61.94 204 ALA A CA 1
ATOM 1524 C C . ALA A 1 204 ? 18.101 -45.172 24.113 1.00 61.94 204 ALA A C 1
ATOM 1526 O O . ALA A 1 204 ? 18.520 -44.046 24.395 1.00 61.94 204 ALA A O 1
ATOM 1527 N N . ALA A 1 205 ? 17.776 -45.506 22.858 1.00 67.25 205 ALA A N 1
ATOM 1528 C CA . ALA A 1 205 ? 17.826 -44.562 21.742 1.00 67.25 205 ALA A CA 1
ATOM 1529 C C . ALA A 1 205 ? 16.777 -43.443 21.874 1.00 67.25 205 ALA A C 1
ATOM 1531 O O . ALA A 1 205 ? 17.071 -42.294 21.548 1.00 67.25 205 ALA A O 1
ATOM 1532 N N . ALA A 1 206 ? 15.583 -43.742 22.396 1.00 70.69 206 ALA A N 1
ATOM 1533 C CA . ALA A 1 206 ? 14.538 -42.749 22.637 1.00 70.69 206 ALA A CA 1
ATOM 1534 C C . ALA A 1 206 ? 14.946 -41.745 23.727 1.00 70.69 206 ALA A C 1
ATOM 1536 O O . ALA A 1 206 ? 14.761 -40.543 23.545 1.00 70.69 206 ALA A O 1
ATOM 1537 N N . ALA A 1 207 ? 15.576 -42.197 24.815 1.00 70.56 207 ALA A N 1
ATOM 1538 C CA . ALA A 1 207 ? 16.076 -41.298 25.859 1.00 70.56 207 ALA A CA 1
ATOM 1539 C C . ALA A 1 207 ? 17.197 -40.368 25.344 1.00 70.56 207 ALA A C 1
ATOM 1541 O O . ALA A 1 207 ? 17.175 -39.162 25.604 1.00 70.56 207 ALA A O 1
ATOM 1542 N N . ALA A 1 208 ? 18.132 -40.894 24.544 1.00 70.44 208 ALA A N 1
ATOM 1543 C CA . ALA A 1 208 ? 19.167 -40.089 23.889 1.00 70.44 208 ALA A CA 1
ATOM 1544 C C . ALA A 1 208 ? 18.584 -39.104 22.851 1.00 70.44 208 ALA A C 1
ATOM 1546 O O . ALA A 1 208 ? 19.064 -37.973 22.723 1.00 70.44 208 ALA A O 1
ATOM 1547 N N . ALA A 1 209 ? 17.512 -39.490 22.151 1.00 77.00 209 ALA A N 1
ATOM 1548 C CA . ALA A 1 209 ? 16.787 -38.622 21.221 1.00 77.00 209 ALA A CA 1
ATOM 1549 C C . ALA A 1 209 ? 16.079 -37.458 21.939 1.00 77.00 209 ALA A C 1
ATOM 1551 O O . ALA A 1 209 ? 16.085 -36.331 21.450 1.00 77.00 209 ALA A O 1
ATOM 1552 N N . VAL A 1 210 ? 15.515 -37.692 23.128 1.00 78.31 210 VAL A N 1
ATOM 1553 C CA . VAL A 1 210 ? 14.879 -36.628 23.926 1.00 78.31 210 VAL A CA 1
ATOM 1554 C C . VAL A 1 210 ? 15.917 -35.625 24.439 1.00 78.31 210 VAL A C 1
ATOM 1556 O O . VAL A 1 210 ? 15.694 -34.417 24.354 1.00 78.31 210 VAL A O 1
ATOM 1559 N N . ALA A 1 211 ? 17.075 -36.095 24.912 1.00 75.25 211 ALA A N 1
ATOM 1560 C CA . ALA A 1 211 ? 18.153 -35.218 25.379 1.00 75.25 211 ALA A CA 1
ATOM 1561 C C . ALA A 1 211 ? 18.749 -34.363 24.243 1.00 75.25 211 ALA A C 1
ATOM 1563 O O . ALA A 1 211 ? 18.970 -33.163 24.413 1.00 75.25 211 ALA A O 1
ATOM 1564 N N . THR A 1 212 ? 18.943 -34.949 23.059 1.00 80.81 212 THR A N 1
ATOM 1565 C CA . THR A 1 212 ? 19.410 -34.211 21.871 1.00 80.81 212 THR A CA 1
ATOM 1566 C C . THR A 1 212 ? 18.372 -33.211 21.363 1.00 80.81 212 THR A C 1
ATOM 1568 O O . THR A 1 212 ? 18.735 -32.088 21.020 1.00 80.81 212 THR A O 1
ATOM 1571 N N . GLN A 1 213 ? 17.077 -33.544 21.401 1.00 84.56 213 GLN A N 1
ATOM 1572 C CA . GLN A 1 213 ? 16.012 -32.583 21.091 1.00 84.56 213 GLN A CA 1
ATOM 1573 C C . GLN A 1 213 ? 15.954 -31.418 22.087 1.00 84.56 213 GLN A C 1
ATOM 1575 O O . GLN A 1 213 ? 15.667 -30.289 21.687 1.00 84.56 213 GLN A O 1
ATOM 1580 N N . ALA A 1 214 ? 16.223 -31.655 23.374 1.00 80.31 214 ALA A N 1
ATOM 1581 C CA . ALA A 1 214 ? 16.263 -30.591 24.374 1.00 80.31 214 ALA A CA 1
ATOM 1582 C C . ALA A 1 214 ? 17.415 -29.603 24.114 1.00 80.31 214 ALA A C 1
ATOM 1584 O O . ALA A 1 214 ? 17.180 -28.395 24.144 1.00 80.31 214 ALA A O 1
ATOM 1585 N N . ALA A 1 215 ? 18.608 -30.104 23.774 1.00 83.50 215 ALA A N 1
ATOM 1586 C CA . ALA A 1 215 ? 19.755 -29.276 23.391 1.00 83.50 215 ALA A CA 1
ATOM 1587 C C . ALA A 1 215 ? 19.498 -28.493 22.088 1.00 83.50 215 ALA A C 1
ATOM 1589 O O . ALA A 1 215 ? 19.715 -27.288 22.020 1.00 83.50 215 ALA A O 1
ATOM 1590 N N . GLN A 1 216 ? 18.907 -29.132 21.074 1.00 89.12 216 GLN A N 1
ATOM 1591 C CA . GLN A 1 216 ? 18.525 -28.436 19.838 1.00 89.12 216 GLN A CA 1
ATOM 1592 C C . GLN A 1 216 ? 17.502 -27.319 20.087 1.00 89.12 216 GLN A C 1
ATOM 1594 O O . GLN A 1 216 ? 17.547 -26.279 19.435 1.00 89.12 216 GLN A O 1
ATOM 1599 N N . ARG A 1 217 ? 16.581 -27.501 21.044 1.00 86.75 217 ARG A N 1
ATOM 1600 C CA . ARG A 1 217 ? 15.612 -26.463 21.425 1.00 86.75 217 ARG A CA 1
ATOM 1601 C C . ARG A 1 217 ? 16.264 -25.290 22.157 1.00 86.75 217 ARG A C 1
ATOM 1603 O O . ARG A 1 217 ? 15.792 -24.170 21.970 1.00 86.75 217 ARG A O 1
ATOM 1610 N N . SER A 1 218 ? 17.290 -25.509 22.985 1.00 88.88 218 SER A N 1
ATOM 1611 C CA . SER A 1 218 ? 18.019 -24.400 23.621 1.00 88.88 218 SER A CA 1
ATOM 1612 C C . SER A 1 218 ? 18.827 -23.610 22.600 1.00 88.88 218 SER A C 1
ATOM 1614 O O . SER A 1 218 ? 18.700 -22.387 22.565 1.00 88.88 218 SER A O 1
ATOM 1616 N N . ASP A 1 219 ? 19.547 -24.299 21.715 1.00 91.62 219 ASP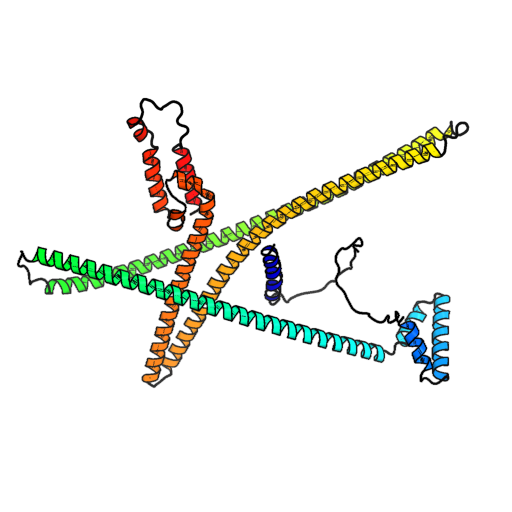 A N 1
ATOM 1617 C CA . ASP A 1 219 ? 20.347 -23.663 20.663 1.00 91.62 219 ASP A CA 1
ATOM 1618 C C . ASP A 1 219 ? 19.451 -22.869 19.705 1.00 91.62 219 ASP A C 1
ATOM 1620 O O . ASP A 1 219 ? 19.744 -21.724 19.365 1.00 91.62 219 ASP A O 1
ATOM 1624 N N . TRP A 1 220 ? 18.294 -23.433 19.339 1.00 92.12 220 TRP A N 1
ATOM 1625 C CA . TRP A 1 220 ? 17.305 -22.736 18.521 1.00 92.12 220 TRP A CA 1
ATOM 1626 C C . TRP A 1 220 ? 16.764 -21.475 19.204 1.00 92.12 220 TRP A C 1
ATOM 1628 O O . TRP A 1 220 ? 16.622 -20.448 18.547 1.00 92.12 220 TRP A O 1
ATOM 1638 N N . ARG A 1 221 ? 16.479 -21.509 20.515 1.00 91.31 221 ARG A N 1
ATOM 1639 C CA . ARG A 1 221 ? 16.016 -20.316 21.251 1.00 91.31 221 ARG A CA 1
ATOM 1640 C C . ARG A 1 221 ? 17.072 -19.219 21.255 1.00 91.31 221 ARG A C 1
ATOM 1642 O O . ARG A 1 221 ? 16.724 -18.072 20.993 1.00 91.31 221 ARG A O 1
ATOM 1649 N N . GLN A 1 222 ? 18.329 -19.581 21.499 1.00 92.56 222 GLN A N 1
ATOM 1650 C CA . GLN A 1 222 ? 19.435 -18.631 21.514 1.00 92.56 222 GLN A CA 1
ATOM 1651 C C . GLN A 1 222 ? 19.633 -17.981 20.137 1.00 92.56 222 GLN A C 1
ATOM 1653 O O . GLN A 1 222 ? 19.638 -16.757 20.034 1.00 92.56 222 GLN A O 1
ATOM 1658 N N . GLN A 1 223 ? 19.667 -18.776 19.063 1.00 90.12 223 GLN A N 1
ATOM 1659 C CA . GLN A 1 223 ? 19.755 -18.248 17.694 1.00 90.12 223 GLN A CA 1
ATOM 1660 C C . GLN A 1 223 ? 18.577 -17.334 17.343 1.00 90.12 223 GLN A C 1
ATOM 1662 O O . GLN A 1 223 ? 18.735 -16.335 16.639 1.00 90.12 223 GLN A O 1
ATOM 1667 N N . ASN A 1 224 ? 17.377 -17.663 17.822 1.00 90.12 224 ASN A N 1
ATOM 1668 C CA . ASN A 1 224 ? 16.188 -16.873 17.532 1.00 90.12 224 ASN A CA 1
ATOM 1669 C C . ASN A 1 224 ? 16.159 -15.553 18.323 1.00 90.12 224 ASN A C 1
ATOM 1671 O O . ASN A 1 224 ? 15.635 -14.556 17.822 1.00 90.12 224 ASN A O 1
ATOM 1675 N N . GLU A 1 225 ? 16.746 -15.525 19.522 1.00 92.12 225 GLU A N 1
ATOM 1676 C CA . GLU A 1 225 ? 16.947 -14.315 20.324 1.00 92.12 225 GLU A CA 1
ATOM 1677 C C . GLU A 1 225 ? 18.014 -13.396 19.709 1.00 92.12 225 GLU A C 1
ATOM 1679 O O . GLU A 1 225 ? 17.759 -12.202 19.533 1.00 92.12 225 GLU A O 1
ATOM 1684 N N . GLU A 1 226 ? 19.143 -13.950 19.260 1.00 92.06 226 GLU A N 1
ATOM 1685 C CA . GLU A 1 226 ? 20.170 -13.218 18.501 1.00 92.06 226 GLU A CA 1
ATOM 1686 C C . GLU A 1 226 ? 19.579 -12.626 17.210 1.00 92.06 226 GLU A C 1
ATOM 1688 O O . GLU A 1 226 ? 19.660 -11.417 16.971 1.00 92.06 226 GLU A O 1
ATOM 1693 N N . SER A 1 227 ? 18.842 -13.439 16.446 1.00 89.50 227 SER A N 1
ATOM 1694 C CA . SER A 1 227 ? 18.117 -12.985 15.251 1.00 89.50 227 SER A CA 1
ATOM 1695 C C . SER A 1 227 ? 17.066 -11.917 15.578 1.00 89.50 227 SER A C 1
ATOM 1697 O O . SER A 1 227 ? 16.797 -11.028 14.770 1.00 89.50 227 SER A O 1
ATOM 1699 N N . ALA A 1 228 ? 16.431 -11.972 16.755 1.00 86.19 228 ALA A N 1
ATOM 1700 C CA . ALA A 1 228 ? 15.489 -10.942 17.187 1.00 86.19 228 ALA A CA 1
ATOM 1701 C C . ALA A 1 228 ? 16.194 -9.609 17.473 1.00 86.19 228 ALA A C 1
ATOM 1703 O O . ALA A 1 228 ? 15.646 -8.562 17.123 1.00 86.19 228 ALA A O 1
ATOM 1704 N N . GLY A 1 229 ? 17.398 -9.636 18.049 1.00 92.31 229 GLY A N 1
ATOM 1705 C CA . GLY A 1 229 ? 18.243 -8.452 18.214 1.00 92.31 229 GLY A CA 1
ATOM 1706 C C . GLY A 1 229 ? 18.632 -7.828 16.872 1.00 92.31 229 GLY A C 1
ATOM 1707 O O . GLY A 1 229 ? 18.452 -6.624 16.669 1.00 92.31 229 GLY A O 1
ATOM 1708 N N . GLU A 1 230 ? 19.062 -8.649 15.912 1.00 90.62 230 GLU A N 1
ATOM 1709 C CA . GLU A 1 230 ? 19.388 -8.186 14.559 1.00 90.62 230 GLU A CA 1
ATOM 1710 C C . GLU A 1 230 ? 18.178 -7.556 13.861 1.00 90.62 230 GLU A C 1
ATOM 1712 O O . GLU A 1 230 ? 18.293 -6.446 13.331 1.00 90.62 230 GLU A O 1
ATOM 1717 N N . ARG A 1 231 ? 17.002 -8.199 13.940 1.00 89.50 231 ARG A N 1
ATOM 1718 C CA . ARG A 1 231 ? 15.737 -7.666 13.406 1.00 89.50 231 ARG A CA 1
ATOM 1719 C C . ARG A 1 231 ? 15.387 -6.302 14.003 1.00 89.50 231 ARG A C 1
ATOM 1721 O O . ARG A 1 231 ? 15.029 -5.400 13.250 1.00 89.50 231 ARG A O 1
ATOM 1728 N N . ARG A 1 232 ? 15.539 -6.109 15.321 1.00 90.19 232 ARG A N 1
ATOM 1729 C CA . ARG A 1 232 ? 15.317 -4.796 15.963 1.00 90.19 232 ARG A CA 1
ATOM 1730 C C . ARG A 1 232 ? 16.290 -3.741 15.436 1.00 90.19 232 ARG A C 1
ATOM 1732 O O . ARG A 1 232 ? 15.849 -2.686 14.996 1.00 90.19 232 ARG A O 1
ATOM 1739 N N . SER A 1 233 ? 17.585 -4.060 15.370 1.00 92.06 233 SER A N 1
ATOM 1740 C CA . SER A 1 233 ? 18.604 -3.137 14.839 1.00 92.06 233 SER A CA 1
ATOM 1741 C C . SER A 1 233 ? 18.376 -2.772 13.364 1.00 92.06 233 SER A C 1
ATOM 1743 O O . SER A 1 233 ? 18.760 -1.698 12.895 1.00 92.06 233 SER A O 1
ATOM 1745 N N . TRP A 1 234 ? 17.798 -3.694 12.591 1.00 93.12 234 TRP A N 1
ATOM 1746 C CA . TRP A 1 234 ? 17.459 -3.472 11.193 1.00 93.12 234 TRP A CA 1
ATOM 1747 C C . TRP A 1 234 ? 16.245 -2.549 11.067 1.00 93.12 234 TRP A C 1
ATOM 1749 O O . TRP A 1 234 ? 16.301 -1.593 10.292 1.00 93.12 234 TRP A O 1
ATOM 1759 N N . LEU A 1 235 ? 15.205 -2.764 11.880 1.00 85.69 235 LEU A N 1
ATOM 1760 C CA . LEU A 1 235 ? 14.025 -1.897 11.937 1.00 85.69 235 LEU A CA 1
ATOM 1761 C C . LEU A 1 235 ? 14.375 -0.469 12.376 1.00 85.69 235 LEU A C 1
ATOM 1763 O O . LEU A 1 235 ? 13.911 0.474 11.742 1.00 85.69 235 LEU A O 1
ATOM 1767 N N . GLU A 1 236 ? 15.244 -0.293 13.374 1.00 89.88 236 GLU A N 1
ATOM 1768 C CA . GLU A 1 236 ? 15.730 1.032 13.802 1.00 89.88 236 GLU A CA 1
ATOM 1769 C C . GLU A 1 236 ? 16.514 1.753 12.694 1.00 89.88 236 GLU A C 1
ATOM 1771 O O . GLU A 1 236 ? 16.350 2.952 12.460 1.00 89.88 236 GLU A O 1
ATOM 1776 N N . ARG A 1 237 ? 17.352 1.026 11.943 1.00 91.19 237 ARG A N 1
ATOM 1777 C CA . ARG A 1 237 ? 18.052 1.600 10.781 1.00 91.19 237 ARG A CA 1
ATOM 1778 C C . ARG A 1 237 ? 17.089 1.967 9.656 1.00 91.19 237 ARG A C 1
ATOM 1780 O O . ARG A 1 237 ? 17.337 2.938 8.937 1.00 91.19 237 ARG A O 1
ATOM 1787 N N . LEU A 1 238 ? 16.026 1.191 9.468 1.00 81.38 238 LEU A N 1
ATOM 1788 C CA . LEU A 1 238 ? 15.015 1.447 8.449 1.00 81.38 238 LEU A CA 1
ATOM 1789 C C . LEU A 1 238 ? 14.147 2.658 8.814 1.00 81.38 238 LEU A C 1
ATOM 1791 O O . LEU A 1 238 ? 13.984 3.534 7.966 1.00 81.38 238 LEU A O 1
ATOM 1795 N N . SER A 1 239 ? 13.674 2.763 10.060 1.00 86.81 239 SER A N 1
ATOM 1796 C CA . SER A 1 239 ? 12.904 3.924 10.532 1.00 86.81 239 SER A CA 1
ATOM 1797 C C . SER A 1 239 ? 13.707 5.214 10.382 1.00 86.81 239 SER A C 1
ATOM 1799 O O . SER A 1 239 ? 13.233 6.162 9.760 1.00 86.81 239 SER A O 1
ATOM 1801 N N . TRP A 1 240 ? 14.976 5.211 10.792 1.00 93.00 240 TRP A N 1
ATOM 1802 C CA . TRP A 1 240 ? 15.872 6.353 10.615 1.00 93.00 240 TRP A CA 1
ATOM 1803 C C . TRP A 1 240 ? 16.088 6.736 9.141 1.00 93.00 240 TRP A C 1
ATOM 1805 O O . TRP A 1 240 ? 16.127 7.919 8.791 1.00 93.00 240 TRP A O 1
ATOM 1815 N N . LYS A 1 241 ? 16.213 5.756 8.233 1.00 89.81 241 LYS A N 1
ATOM 1816 C CA . LYS A 1 241 ? 16.299 6.029 6.784 1.00 89.81 241 LYS A CA 1
ATOM 1817 C C . LYS A 1 241 ? 15.010 6.652 6.246 1.00 89.81 241 LYS A C 1
ATOM 1819 O O . LYS A 1 241 ? 15.089 7.526 5.380 1.00 89.81 241 LYS A O 1
ATOM 1824 N N . LEU A 1 242 ? 13.847 6.211 6.725 1.00 80.50 242 LEU A N 1
ATOM 1825 C CA . LEU A 1 242 ? 12.552 6.771 6.336 1.00 80.50 242 LEU A CA 1
ATOM 1826 C C . LEU A 1 242 ? 12.384 8.201 6.856 1.00 80.50 242 LEU A C 1
ATOM 1828 O O . LEU A 1 242 ? 12.024 9.075 6.070 1.00 80.50 242 LEU A O 1
ATOM 1832 N N . GLU A 1 243 ? 12.749 8.471 8.109 1.00 86.69 243 GLU A N 1
ATOM 1833 C CA . GLU A 1 243 ? 12.769 9.824 8.682 1.00 86.69 243 GLU A CA 1
ATOM 1834 C C . GLU A 1 243 ? 13.677 10.761 7.876 1.00 86.69 243 GLU A C 1
ATOM 1836 O O . GLU A 1 243 ? 13.270 11.860 7.498 1.00 86.69 243 GLU A O 1
ATOM 1841 N N . LYS A 1 244 ? 14.881 10.304 7.507 1.00 90.69 244 LYS A N 1
ATOM 1842 C CA . LYS A 1 244 ? 15.788 11.073 6.642 1.00 90.69 244 LYS A CA 1
ATOM 1843 C C . LYS A 1 244 ? 15.209 11.356 5.261 1.00 90.69 244 LYS A C 1
ATOM 1845 O O . LYS A 1 244 ? 15.393 12.453 4.740 1.00 90.69 244 LYS A O 1
ATOM 1850 N N . ARG A 1 245 ? 14.526 10.385 4.650 1.00 85.19 245 ARG A N 1
ATOM 1851 C CA . ARG A 1 245 ? 13.860 10.581 3.354 1.00 85.19 245 ARG A CA 1
ATOM 1852 C C . ARG A 1 245 ? 12.695 11.560 3.468 1.00 85.19 245 ARG A C 1
ATOM 1854 O O . ARG A 1 245 ? 12.550 12.403 2.588 1.00 85.19 245 ARG A O 1
ATOM 1861 N N . ALA A 1 246 ? 11.906 11.485 4.537 1.00 83.00 246 ALA A N 1
ATOM 1862 C CA . ALA A 1 246 ? 10.820 12.425 4.796 1.00 83.00 246 ALA A CA 1
ATOM 1863 C C . ALA A 1 246 ? 11.352 13.857 4.976 1.00 83.00 246 ALA A C 1
ATOM 1865 O O . ALA A 1 246 ? 10.868 14.769 4.309 1.00 83.00 246 ALA A O 1
ATOM 1866 N N . ALA A 1 247 ? 12.413 14.036 5.771 1.00 84.38 247 ALA A N 1
ATOM 1867 C CA . ALA A 1 247 ? 13.079 15.328 5.944 1.00 84.38 247 ALA A CA 1
ATOM 1868 C C . ALA A 1 247 ? 13.700 15.854 4.636 1.00 84.38 247 ALA A C 1
ATOM 1870 O O . ALA A 1 247 ? 13.602 17.035 4.320 1.00 84.38 247 ALA A O 1
ATOM 1871 N N . ALA A 1 248 ? 14.306 14.987 3.818 1.00 84.31 248 ALA A N 1
ATOM 1872 C CA . ALA A 1 248 ? 14.823 15.395 2.512 1.00 84.31 248 ALA A CA 1
ATOM 1873 C C . ALA A 1 248 ? 13.697 15.862 1.572 1.00 84.31 248 ALA A C 1
ATOM 1875 O O . ALA A 1 248 ? 13.840 16.881 0.897 1.00 84.31 248 ALA A O 1
ATOM 1876 N N . ARG A 1 249 ? 12.559 15.155 1.554 1.00 85.44 249 ARG A N 1
ATOM 1877 C CA . ARG A 1 249 ? 11.380 15.541 0.762 1.00 85.44 249 ARG A CA 1
ATOM 1878 C C . ARG A 1 249 ? 10.786 16.870 1.230 1.00 85.44 249 ARG A C 1
ATOM 1880 O O . ARG A 1 249 ? 10.424 17.678 0.378 1.00 85.44 249 ARG A O 1
ATOM 1887 N N . SER A 1 250 ? 10.719 17.127 2.539 1.00 83.12 250 SER A N 1
ATOM 1888 C CA . SER A 1 250 ? 10.221 18.410 3.053 1.00 83.12 250 SER A CA 1
ATOM 1889 C C . SER A 1 250 ? 11.126 19.571 2.637 1.00 83.12 250 SER A C 1
ATOM 1891 O O . SER A 1 250 ? 10.623 20.569 2.133 1.00 83.12 250 SER A O 1
ATOM 1893 N N . ILE A 1 251 ? 12.452 19.403 2.719 1.00 86.38 251 ILE A N 1
ATOM 1894 C CA . ILE A 1 251 ? 13.424 20.416 2.272 1.00 86.38 251 ILE A CA 1
ATOM 1895 C C . ILE A 1 251 ? 13.284 20.699 0.769 1.00 86.38 251 ILE A C 1
ATOM 1897 O O . ILE A 1 251 ? 13.324 21.855 0.350 1.00 86.38 251 ILE A O 1
ATOM 1901 N N . VAL A 1 252 ? 13.112 19.665 -0.062 1.00 87.31 252 VAL A N 1
ATOM 1902 C CA . VAL A 1 252 ? 12.902 19.843 -1.511 1.00 87.31 252 VAL A CA 1
ATOM 1903 C C . VAL A 1 252 ? 11.590 20.583 -1.788 1.00 87.31 252 VAL A C 1
ATOM 1905 O O . VAL A 1 252 ? 11.571 21.497 -2.612 1.00 87.31 252 VAL A O 1
ATOM 1908 N N . LYS A 1 253 ? 10.509 20.242 -1.074 1.00 86.25 253 LYS A N 1
ATOM 1909 C CA . LYS A 1 253 ? 9.215 20.929 -1.195 1.00 86.25 253 LYS A CA 1
ATOM 1910 C C . LYS A 1 253 ? 9.325 22.406 -0.812 1.00 86.25 253 LYS A C 1
ATOM 1912 O O . LYS A 1 253 ? 8.857 23.257 -1.562 1.00 86.25 253 LYS A O 1
ATOM 1917 N N . GLU A 1 254 ? 9.985 22.717 0.301 1.00 87.19 254 GLU A N 1
ATOM 1918 C CA . GLU A 1 254 ? 10.231 24.097 0.738 1.00 87.19 254 GLU A CA 1
ATOM 1919 C C . GLU A 1 254 ? 11.073 24.879 -0.275 1.00 87.19 254 GLU A C 1
ATOM 1921 O O . GLU A 1 254 ? 10.715 26.002 -0.623 1.00 87.19 254 GLU A O 1
ATOM 1926 N N . ARG A 1 255 ? 12.140 24.282 -0.826 1.00 91.31 255 ARG A N 1
ATOM 1927 C CA . ARG A 1 255 ? 12.936 24.920 -1.889 1.00 91.31 255 ARG A CA 1
ATOM 1928 C C . ARG A 1 255 ? 12.107 25.219 -3.132 1.00 91.31 255 ARG A C 1
ATOM 1930 O O . ARG A 1 255 ? 12.169 26.339 -3.621 1.00 91.31 255 ARG A O 1
ATOM 1937 N N . ARG A 1 256 ? 11.290 24.269 -3.595 1.00 87.25 256 ARG A N 1
ATOM 1938 C CA . ARG A 1 256 ? 10.423 24.464 -4.769 1.00 87.25 256 ARG A CA 1
ATOM 1939 C C . ARG A 1 256 ? 9.395 25.573 -4.532 1.00 87.25 256 ARG A C 1
ATOM 1941 O O . ARG A 1 256 ? 9.125 26.355 -5.437 1.00 87.25 256 ARG A O 1
ATOM 1948 N N . LEU A 1 257 ? 8.842 25.677 -3.321 1.00 84.00 257 LEU A N 1
ATOM 1949 C CA . LEU A 1 257 ? 7.931 26.767 -2.954 1.00 84.00 257 LEU A CA 1
ATOM 1950 C C . LEU A 1 257 ? 8.642 28.125 -2.920 1.00 84.00 257 LEU A C 1
ATOM 1952 O O . LEU A 1 257 ? 8.095 29.104 -3.420 1.00 84.00 257 LEU A O 1
ATOM 1956 N N . LEU A 1 258 ? 9.866 28.182 -2.390 1.00 89.56 258 LEU A N 1
ATOM 1957 C CA . LEU A 1 258 ? 10.679 29.401 -2.392 1.00 89.56 258 LEU A CA 1
ATOM 1958 C C . LEU A 1 258 ? 11.102 29.814 -3.808 1.00 89.56 258 LEU A C 1
ATOM 1960 O O . LEU A 1 258 ? 11.096 31.000 -4.115 1.00 89.56 258 LEU A O 1
ATOM 1964 N N . GLU A 1 259 ? 11.439 28.865 -4.680 1.00 90.69 259 GLU A N 1
ATOM 1965 C CA . GLU A 1 259 ? 11.737 29.127 -6.094 1.00 90.69 259 GLU A CA 1
ATOM 1966 C C . GLU A 1 259 ? 10.504 29.646 -6.840 1.00 90.69 259 GLU A C 1
ATOM 1968 O O . GLU A 1 259 ? 10.602 30.661 -7.526 1.00 90.69 259 GLU A O 1
ATOM 1973 N N . LYS A 1 260 ? 9.327 29.030 -6.642 1.00 85.69 260 LYS A N 1
ATOM 1974 C CA . LYS A 1 260 ? 8.056 29.536 -7.192 1.00 85.69 260 LYS A CA 1
ATOM 1975 C C . LYS A 1 260 ? 7.749 30.955 -6.687 1.00 85.69 260 LYS A C 1
ATOM 1977 O O . LYS A 1 260 ? 7.340 31.804 -7.475 1.00 85.69 260 LYS A O 1
ATOM 1982 N N . ALA A 1 261 ? 7.974 31.235 -5.401 1.00 87.75 261 ALA A N 1
ATOM 1983 C CA . ALA A 1 261 ? 7.768 32.566 -4.826 1.00 87.75 261 ALA A CA 1
ATOM 1984 C C . ALA A 1 261 ? 8.720 33.613 -5.431 1.00 87.75 261 ALA A C 1
ATOM 1986 O O . ALA A 1 261 ? 8.259 34.665 -5.865 1.00 87.75 261 ALA A O 1
ATOM 1987 N N . LYS A 1 262 ? 10.016 33.296 -5.549 1.00 92.62 262 LYS A N 1
ATOM 1988 C CA . LYS A 1 262 ? 11.006 34.174 -6.193 1.00 92.62 262 LYS A CA 1
ATOM 1989 C C . LYS A 1 262 ? 10.683 34.433 -7.659 1.00 92.62 262 LYS A C 1
ATOM 1991 O O . LYS A 1 262 ? 10.711 35.578 -8.084 1.00 92.62 262 LYS A O 1
ATOM 1996 N N . ALA A 1 263 ? 10.306 33.399 -8.410 1.00 87.38 263 ALA A N 1
ATOM 1997 C CA . ALA A 1 263 ? 9.901 33.558 -9.804 1.00 87.38 263 ALA A CA 1
ATOM 1998 C C . ALA A 1 263 ? 8.674 34.477 -9.936 1.00 87.38 263 ALA A C 1
ATOM 2000 O O . 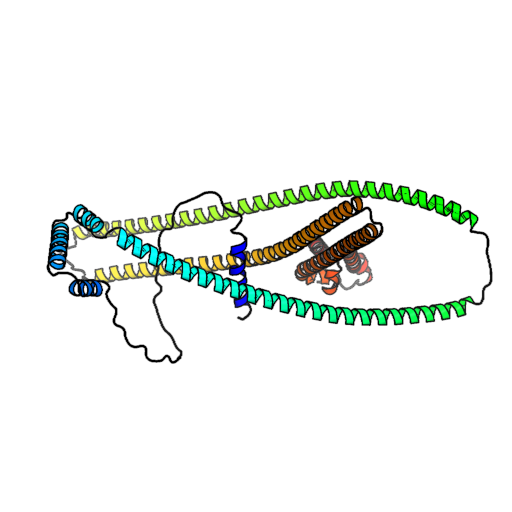ALA A 1 263 ? 8.598 35.289 -10.857 1.00 87.38 263 ALA A O 1
ATOM 2001 N N . LYS A 1 264 ? 7.723 34.395 -8.998 1.00 86.44 264 LYS A N 1
ATOM 2002 C CA . LYS A 1 264 ? 6.562 35.292 -8.958 1.00 86.44 264 LYS A CA 1
ATOM 2003 C C . LYS A 1 264 ? 6.956 36.737 -8.636 1.00 86.44 264 LYS A C 1
ATOM 2005 O O . LYS A 1 264 ? 6.439 37.651 -9.273 1.00 86.44 264 LYS A O 1
ATOM 2010 N N . GLU A 1 265 ? 7.871 36.944 -7.691 1.00 91.19 265 GLU A N 1
ATOM 2011 C CA . GLU A 1 265 ? 8.420 38.269 -7.370 1.00 91.19 265 GLU A CA 1
ATOM 2012 C C . GLU A 1 265 ? 9.195 38.868 -8.554 1.00 91.19 265 GLU A C 1
ATOM 2014 O O . GLU A 1 265 ? 8.957 40.017 -8.914 1.00 91.19 265 GLU A O 1
ATOM 2019 N N . GLU A 1 266 ? 10.049 38.089 -9.223 1.00 91.88 266 GLU A N 1
ATOM 2020 C CA . GLU A 1 266 ? 10.790 38.518 -10.419 1.00 91.88 266 GLU A CA 1
ATOM 2021 C C . GLU A 1 266 ? 9.849 38.887 -11.571 1.00 91.88 266 GLU A C 1
ATOM 2023 O O . GLU A 1 266 ? 10.033 39.922 -12.213 1.00 91.88 266 GLU A O 1
ATOM 2028 N N . ARG A 1 267 ? 8.791 38.096 -11.804 1.00 85.06 267 ARG A N 1
ATOM 2029 C CA . ARG A 1 267 ? 7.750 38.429 -12.790 1.00 85.06 267 ARG A CA 1
ATOM 2030 C C . ARG A 1 267 ? 7.018 39.721 -12.424 1.00 85.06 267 ARG A C 1
ATOM 2032 O O . ARG A 1 267 ? 6.763 40.537 -13.306 1.00 85.06 267 ARG A O 1
ATOM 2039 N N . ALA A 1 268 ? 6.694 39.932 -11.149 1.00 85.00 268 ALA A N 1
ATOM 2040 C CA . ALA A 1 268 ? 6.043 41.158 -10.692 1.00 85.00 268 ALA A CA 1
ATOM 2041 C C . ALA A 1 268 ? 6.944 42.389 -10.885 1.00 85.00 268 ALA A C 1
ATOM 2043 O O . ALA A 1 268 ? 6.492 43.389 -11.444 1.00 85.00 268 ALA A O 1
ATOM 2044 N N . LEU A 1 269 ? 8.226 42.290 -10.520 1.00 91.50 269 LEU A N 1
ATOM 2045 C CA . LEU A 1 269 ? 9.216 43.346 -10.746 1.00 91.50 269 LEU A CA 1
ATOM 2046 C C . LEU A 1 269 ? 9.389 43.644 -12.238 1.00 91.50 269 LEU A C 1
ATOM 2048 O O . LEU A 1 269 ? 9.327 44.803 -12.638 1.00 91.50 269 LEU A O 1
ATOM 2052 N N . ALA A 1 270 ? 9.496 42.617 -13.084 1.00 89.62 270 ALA A N 1
ATOM 2053 C CA . ALA A 1 270 ? 9.568 42.795 -14.533 1.00 89.62 270 ALA A CA 1
ATOM 2054 C C . ALA A 1 270 ? 8.310 43.486 -15.097 1.00 89.62 270 ALA A C 1
ATOM 2056 O O . ALA A 1 270 ? 8.410 44.323 -15.998 1.00 89.62 270 ALA A O 1
ATOM 2057 N N . LYS A 1 271 ? 7.118 43.187 -14.556 1.00 84.94 271 LYS A N 1
ATOM 2058 C CA . LYS A 1 271 ? 5.874 43.890 -14.915 1.00 84.94 271 LYS A CA 1
ATOM 2059 C C . LYS A 1 271 ? 5.920 45.365 -14.493 1.00 84.94 271 LYS A C 1
ATOM 2061 O O . LYS A 1 271 ? 5.518 46.224 -15.280 1.00 84.94 271 LYS A O 1
ATOM 2066 N N . GLU A 1 272 ? 6.424 45.691 -13.305 1.00 90.00 272 GLU A N 1
ATOM 2067 C CA . GLU A 1 272 ? 6.583 47.083 -12.849 1.00 90.00 272 GLU A CA 1
ATOM 2068 C C . GLU A 1 272 ? 7.635 47.859 -13.661 1.00 90.00 272 GLU A C 1
ATOM 2070 O O . GLU A 1 272 ? 7.400 49.009 -14.048 1.00 90.00 272 GLU A O 1
ATOM 2075 N N . GLU A 1 273 ? 8.757 47.228 -14.007 1.00 93.75 273 GLU A N 1
ATOM 2076 C CA . GLU A 1 273 ? 9.782 47.799 -14.888 1.00 93.75 273 GLU A CA 1
ATOM 2077 C C . GLU A 1 273 ? 9.223 48.076 -16.288 1.00 93.75 273 GLU A C 1
ATOM 2079 O O . GLU A 1 273 ? 9.404 49.169 -16.825 1.00 93.75 273 GLU A O 1
ATOM 2084 N N . ARG A 1 274 ? 8.448 47.145 -16.862 1.00 86.50 274 ARG A N 1
ATOM 2085 C CA . ARG A 1 274 ? 7.759 47.369 -18.144 1.00 86.50 274 ARG A CA 1
ATOM 2086 C C . ARG A 1 274 ? 6.759 48.524 -18.059 1.00 86.50 274 ARG A C 1
ATOM 2088 O O . ARG A 1 274 ? 6.741 49.375 -18.951 1.00 86.50 274 ARG A O 1
ATOM 2095 N N . LYS A 1 275 ? 5.951 48.597 -16.994 1.00 86.88 275 LYS A N 1
ATOM 2096 C CA . LYS A 1 275 ? 4.990 49.697 -16.777 1.00 86.88 275 LYS A CA 1
ATOM 2097 C C . LYS A 1 275 ? 5.696 51.048 -16.640 1.00 86.88 275 LYS A C 1
ATOM 2099 O O . LYS A 1 275 ? 5.272 52.023 -17.264 1.00 86.88 275 LYS A O 1
ATOM 2104 N N . SER A 1 276 ? 6.790 51.112 -15.884 1.00 88.12 276 SER A N 1
ATOM 2105 C CA . SER A 1 276 ? 7.566 52.345 -15.707 1.00 88.12 276 SER A CA 1
ATOM 2106 C C . SER A 1 276 ? 8.307 52.763 -16.983 1.00 88.12 276 SER A C 1
ATOM 2108 O O . SER A 1 276 ? 8.276 53.944 -17.332 1.00 88.12 276 SER A O 1
ATOM 2110 N N . ALA A 1 277 ? 8.866 51.820 -17.749 1.00 90.81 277 ALA A N 1
ATOM 2111 C CA . ALA A 1 277 ? 9.464 52.086 -19.059 1.00 90.81 277 ALA A CA 1
ATOM 2112 C C . ALA A 1 277 ? 8.431 52.624 -20.064 1.00 90.81 277 ALA A C 1
ATOM 2114 O O . ALA A 1 277 ? 8.698 53.603 -20.764 1.00 90.81 277 ALA A O 1
ATOM 2115 N N . LYS A 1 278 ? 7.219 52.050 -20.092 1.00 86.81 278 LYS A N 1
ATOM 2116 C CA . LYS A 1 278 ? 6.104 52.557 -20.913 1.00 86.81 278 LYS A CA 1
ATOM 2117 C C . LYS A 1 278 ? 5.695 53.971 -20.499 1.00 86.81 278 LYS A C 1
ATOM 2119 O O . LYS A 1 278 ? 5.526 54.835 -21.360 1.00 86.81 278 LYS A O 1
ATOM 2124 N N . ALA A 1 279 ? 5.582 54.239 -19.197 1.00 85.56 279 ALA A N 1
ATOM 2125 C CA . ALA A 1 279 ? 5.270 55.573 -18.686 1.00 85.56 279 ALA A CA 1
ATOM 2126 C C . ALA A 1 279 ? 6.356 56.602 -19.053 1.00 85.56 279 ALA A C 1
ATOM 2128 O O . ALA A 1 279 ? 6.028 57.707 -19.491 1.00 85.56 279 ALA A O 1
ATOM 2129 N N . ALA A 1 280 ? 7.636 56.231 -18.950 1.00 90.75 280 ALA A N 1
ATOM 2130 C CA . ALA A 1 280 ? 8.761 57.074 -19.348 1.00 90.75 280 ALA A CA 1
ATOM 2131 C C . ALA A 1 280 ? 8.756 57.365 -20.857 1.00 90.75 280 ALA A C 1
ATOM 2133 O O . ALA A 1 280 ? 8.867 58.524 -21.253 1.00 90.75 280 ALA A O 1
ATOM 2134 N N . ALA A 1 281 ? 8.529 56.351 -21.698 1.00 87.94 281 ALA A N 1
ATOM 2135 C CA . ALA A 1 281 ? 8.414 56.522 -23.147 1.00 87.94 281 ALA A CA 1
ATOM 2136 C C . ALA A 1 281 ? 7.227 57.426 -23.532 1.00 87.94 281 ALA A C 1
ATOM 2138 O O . ALA A 1 281 ? 7.348 58.273 -24.421 1.00 87.94 281 ALA A O 1
ATOM 2139 N N . ARG A 1 282 ? 6.084 57.302 -22.838 1.00 84.00 282 ARG A N 1
ATOM 2140 C CA . ARG A 1 282 ? 4.938 58.217 -22.995 1.00 84.00 282 ARG A CA 1
ATOM 2141 C C . ARG A 1 282 ? 5.315 59.649 -22.609 1.00 84.00 282 ARG A C 1
ATOM 2143 O O . ARG A 1 282 ? 5.049 60.571 -23.381 1.00 84.00 282 ARG A O 1
ATOM 2150 N N . ALA A 1 283 ? 5.971 59.842 -21.466 1.00 85.88 283 ALA A N 1
ATOM 2151 C CA . ALA A 1 283 ? 6.418 61.159 -21.011 1.00 85.88 283 ALA A CA 1
ATOM 2152 C C . ALA A 1 283 ? 7.435 61.800 -21.975 1.00 85.88 283 ALA A C 1
ATOM 2154 O O . ALA A 1 283 ? 7.357 63.002 -22.248 1.00 85.88 283 ALA A O 1
ATOM 2155 N N . GLU A 1 284 ? 8.349 61.009 -22.541 1.00 90.31 284 GLU A N 1
ATOM 2156 C CA . GLU A 1 284 ? 9.319 61.463 -23.540 1.00 90.31 284 GLU A CA 1
ATOM 2157 C C . GLU A 1 284 ? 8.636 61.871 -24.849 1.00 90.31 284 GLU A C 1
ATOM 2159 O O . GLU A 1 284 ? 8.916 62.958 -25.355 1.00 90.31 284 GLU A O 1
ATOM 2164 N N . ARG A 1 285 ? 7.681 61.079 -25.362 1.00 85.31 285 ARG A N 1
ATOM 2165 C CA . ARG A 1 285 ? 6.889 61.444 -26.554 1.00 85.31 285 ARG A CA 1
ATOM 2166 C C . ARG A 1 285 ? 6.108 62.742 -26.349 1.00 85.31 285 ARG A C 1
ATOM 2168 O O . ARG A 1 285 ? 6.109 63.596 -27.234 1.00 85.31 285 ARG A O 1
ATOM 2175 N N . ILE A 1 286 ? 5.472 62.919 -25.188 1.00 80.62 286 ILE A N 1
ATOM 2176 C CA . ILE A 1 286 ? 4.764 64.164 -24.841 1.00 80.62 286 ILE A CA 1
ATOM 2177 C C . ILE A 1 286 ? 5.749 65.340 -24.796 1.00 80.62 286 ILE A C 1
ATOM 2179 O O . ILE A 1 286 ? 5.485 66.392 -25.379 1.00 80.62 286 ILE A O 1
ATOM 2183 N N . SER A 1 287 ? 6.911 65.151 -24.169 1.00 83.81 287 SER A N 1
ATOM 2184 C CA . SER A 1 287 ? 7.951 66.181 -24.078 1.00 83.81 287 SER A CA 1
ATOM 2185 C C . SER A 1 287 ? 8.534 66.546 -25.447 1.00 83.81 287 SER A C 1
ATOM 2187 O O . SER A 1 287 ? 8.753 67.724 -25.723 1.00 83.81 287 SER A O 1
ATOM 2189 N N . ALA A 1 288 ? 8.760 65.568 -26.328 1.00 84.12 288 ALA A N 1
ATOM 2190 C CA . ALA A 1 288 ? 9.210 65.797 -27.699 1.00 84.12 288 ALA A CA 1
ATOM 2191 C C . ALA A 1 288 ? 8.177 66.611 -28.494 1.00 84.12 288 ALA A C 1
ATOM 2193 O O . ALA A 1 288 ? 8.526 67.631 -29.087 1.00 84.12 288 ALA A O 1
ATOM 2194 N N . ARG A 1 289 ? 6.886 66.251 -28.396 1.00 80.06 289 ARG A N 1
ATOM 2195 C CA . ARG A 1 289 ? 5.788 67.021 -29.009 1.00 80.06 289 ARG A CA 1
ATOM 2196 C C . ARG A 1 289 ? 5.736 68.465 -28.509 1.00 80.06 289 ARG A C 1
ATOM 2198 O O . ARG A 1 289 ? 5.510 69.367 -29.308 1.00 80.06 289 ARG A O 1
ATOM 2205 N N . GLN A 1 290 ? 5.975 68.710 -27.220 1.00 80.88 290 GLN A N 1
ATOM 2206 C CA . GLN A 1 290 ? 6.026 70.073 -26.674 1.00 80.88 290 GLN A CA 1
ATOM 2207 C C . GLN A 1 290 ? 7.225 70.880 -27.195 1.00 80.88 290 GLN A C 1
ATOM 2209 O O . GLN A 1 290 ? 7.085 72.079 -27.443 1.00 80.88 290 GLN A O 1
ATOM 2214 N N . ARG A 1 291 ? 8.389 70.246 -27.398 1.00 80.69 291 ARG A N 1
ATOM 2215 C CA . ARG A 1 291 ? 9.572 70.912 -27.976 1.00 80.69 291 ARG A CA 1
ATOM 2216 C C . ARG A 1 291 ? 9.356 71.289 -29.443 1.00 80.69 291 ARG A C 1
ATOM 2218 O O . ARG A 1 291 ? 9.690 72.410 -29.826 1.00 80.69 291 ARG A O 1
ATOM 2225 N N . ASP A 1 292 ? 8.756 70.401 -30.232 1.00 73.44 292 ASP A N 1
ATOM 2226 C CA . ASP A 1 292 ? 8.517 70.631 -31.665 1.00 73.44 292 ASP A CA 1
ATOM 2227 C C . ASP A 1 292 ? 7.306 71.549 -31.919 1.00 73.44 292 ASP A C 1
ATOM 2229 O O . ASP A 1 292 ? 7.309 72.383 -32.832 1.00 73.44 292 ASP A O 1
ATOM 2233 N N . GLY A 1 293 ? 6.294 71.486 -31.048 1.00 59.94 293 GLY A N 1
ATOM 2234 C CA . GLY A 1 293 ? 5.099 72.332 -31.091 1.00 59.94 293 GLY A CA 1
ATOM 2235 C C . GLY A 1 293 ? 5.366 73.823 -30.855 1.00 59.94 293 GLY A C 1
ATOM 2236 O O . GLY A 1 293 ? 4.550 74.657 -31.232 1.00 59.94 293 GLY A O 1
ATOM 2237 N N . GLY A 1 294 ? 6.533 74.198 -30.324 1.00 55.78 294 GLY A N 1
ATOM 2238 C CA . GLY A 1 294 ? 6.901 75.600 -30.106 1.00 55.78 294 GLY A CA 1
ATOM 2239 C C . GLY A 1 294 ? 7.167 76.419 -31.379 1.00 55.78 294 GLY A C 1
ATOM 2240 O O . GLY A 1 294 ? 7.266 77.641 -31.287 1.00 55.78 294 GLY A O 1
ATOM 2241 N N . ARG A 1 295 ? 7.296 75.798 -32.566 1.00 54.72 295 ARG A N 1
ATOM 2242 C CA . ARG A 1 295 ? 7.597 76.531 -33.820 1.00 54.72 295 ARG A CA 1
ATOM 2243 C C . ARG A 1 295 ? 6.658 76.286 -35.001 1.00 54.72 295 ARG A C 1
ATOM 2245 O O . ARG A 1 295 ? 6.722 77.057 -35.951 1.00 54.72 295 ARG A O 1
ATOM 2252 N N . ALA A 1 296 ? 5.780 75.284 -34.958 1.00 52.97 296 ALA A N 1
ATOM 2253 C CA . ALA A 1 296 ? 4.929 74.924 -36.104 1.00 52.97 296 ALA A CA 1
ATOM 2254 C C . ALA A 1 296 ? 3.413 74.927 -35.816 1.00 52.97 296 ALA A C 1
ATOM 2256 O O . ALA A 1 296 ? 2.619 74.566 -36.680 1.00 52.97 296 ALA A O 1
ATOM 2257 N N . TRP A 1 297 ? 2.985 75.360 -34.627 1.00 51.09 297 TRP A N 1
ATOM 2258 C CA . TRP A 1 297 ? 1.578 75.308 -34.197 1.00 51.09 297 TRP A CA 1
ATOM 2259 C C . TRP A 1 297 ? 0.692 76.480 -34.639 1.00 51.09 297 TRP A C 1
ATOM 2261 O O . TRP A 1 297 ? -0.456 76.574 -34.216 1.00 51.09 297 TRP A O 1
ATOM 2271 N N . SER A 1 298 ? 1.178 77.375 -35.499 1.00 53.91 298 SER A N 1
ATOM 2272 C CA . SER A 1 298 ? 0.347 78.463 -36.032 1.00 53.91 298 SER A CA 1
ATOM 2273 C C . SER A 1 298 ? -0.291 78.162 -37.393 1.00 53.91 298 SER A C 1
ATOM 2275 O O . SER A 1 298 ? -1.137 78.938 -37.827 1.00 53.91 298 SER A O 1
ATOM 2277 N N . GLY A 1 299 ? 0.080 77.071 -38.077 1.00 50.41 299 GLY A N 1
ATOM 2278 C CA . GLY A 1 299 ? -0.245 76.919 -39.504 1.00 50.41 299 GLY A CA 1
ATOM 2279 C C . GLY A 1 299 ? -1.082 75.714 -39.919 1.00 50.41 299 GLY A C 1
ATOM 2280 O O . GLY A 1 299 ? -1.727 75.773 -40.961 1.00 50.41 299 GLY A O 1
ATOM 2281 N N . LEU A 1 300 ? -1.088 74.622 -39.156 1.00 49.09 300 LEU A N 1
ATOM 2282 C CA . LEU A 1 300 ? -1.684 73.377 -39.632 1.00 49.09 300 LEU A CA 1
ATOM 2283 C C . LEU A 1 300 ? -2.385 72.667 -38.479 1.00 49.09 300 LEU A C 1
ATOM 2285 O O . LEU A 1 300 ? -1.785 71.901 -37.730 1.00 49.09 300 LEU A O 1
ATOM 2289 N N . TRP A 1 301 ? -3.676 72.961 -38.337 1.00 52.16 301 TRP A N 1
ATOM 2290 C CA . TRP A 1 301 ? -4.605 72.160 -37.553 1.00 52.16 301 TRP A CA 1
ATOM 2291 C C . TRP A 1 301 ? -4.728 70.797 -38.241 1.00 52.16 301 TRP A C 1
ATOM 2293 O O . TRP A 1 301 ? -5.646 70.573 -39.030 1.00 52.16 301 TRP A O 1
ATOM 2303 N N . GLY A 1 302 ? -3.764 69.910 -37.978 1.00 52.66 302 GLY A N 1
ATOM 2304 C CA . GLY A 1 302 ? -3.961 68.475 -38.145 1.00 52.66 302 GLY A CA 1
ATOM 2305 C C . GLY A 1 302 ? -5.273 68.129 -37.457 1.00 52.66 302 GLY A C 1
ATOM 2306 O O . GLY A 1 302 ? -5.530 68.574 -36.333 1.00 52.66 302 GLY A O 1
ATOM 2307 N N . SER A 1 303 ? -6.166 67.499 -38.205 1.00 54.56 303 SER A N 1
ATOM 2308 C CA . SER A 1 303 ? -7.557 67.367 -37.816 1.00 54.56 303 SER A CA 1
ATOM 2309 C C . SER A 1 303 ? -7.640 66.639 -36.474 1.00 54.56 303 SER A C 1
ATOM 2311 O O . SER A 1 303 ? -6.878 65.715 -36.210 1.00 54.56 303 SER A O 1
ATOM 2313 N N . LYS A 1 304 ? -8.568 67.038 -35.601 1.00 60.78 304 LYS A N 1
ATOM 2314 C CA . LYS A 1 304 ? -8.834 66.355 -34.322 1.00 60.78 304 LYS A CA 1
ATOM 2315 C C . LYS A 1 304 ? -8.971 64.823 -34.482 1.00 60.78 304 LYS A C 1
ATOM 2317 O O . LYS A 1 304 ? -8.645 64.084 -33.560 1.00 60.78 304 LYS A O 1
ATOM 2322 N N . ALA A 1 305 ? -9.376 64.375 -35.673 1.00 61.06 305 ALA A N 1
ATOM 2323 C CA . ALA A 1 305 ? -9.463 62.976 -36.062 1.00 61.06 305 ALA A CA 1
ATOM 2324 C C . ALA A 1 305 ? -8.108 62.243 -36.053 1.00 61.06 305 ALA A C 1
ATOM 2326 O O . ALA A 1 305 ? -8.061 61.094 -35.632 1.00 61.06 305 ALA A O 1
ATOM 2327 N N . ASP A 1 306 ? -7.000 62.885 -36.433 1.00 64.56 306 ASP A N 1
ATOM 2328 C CA . ASP A 1 306 ? -5.686 62.224 -36.479 1.00 64.56 306 ASP A CA 1
ATOM 2329 C C . ASP A 1 306 ? -5.167 61.892 -35.064 1.00 64.56 306 ASP A C 1
ATOM 2331 O O . ASP A 1 306 ? -4.533 60.861 -34.846 1.00 64.56 306 ASP A O 1
ATOM 2335 N N . VAL A 1 307 ? -5.508 62.724 -34.072 1.00 65.25 307 VAL A N 1
ATOM 2336 C CA . VAL A 1 307 ? -5.180 62.482 -32.654 1.00 65.25 307 VAL A CA 1
ATOM 2337 C C . VAL A 1 307 ? -6.066 61.387 -32.049 1.00 65.25 307 VAL A C 1
ATOM 2339 O O . VAL A 1 307 ? -5.581 60.580 -31.258 1.00 65.25 307 VAL A O 1
ATOM 2342 N N . GLU A 1 308 ? -7.346 61.325 -32.423 1.00 71.06 308 GLU A N 1
ATOM 2343 C CA . GLU A 1 308 ? -8.265 60.266 -31.974 1.00 71.06 308 GLU A CA 1
ATOM 2344 C C . GLU A 1 308 ? -7.898 58.893 -32.576 1.00 71.06 308 GLU A C 1
ATOM 2346 O O . GLU A 1 308 ? -8.016 57.871 -31.897 1.00 71.06 308 GLU A O 1
ATOM 2351 N N . VAL A 1 309 ? -7.369 58.851 -33.805 1.00 74.81 309 VAL A N 1
ATOM 2352 C CA . VAL A 1 309 ? -6.882 57.607 -34.434 1.00 74.81 309 VAL A CA 1
ATOM 2353 C C . VAL A 1 309 ? -5.616 57.077 -33.749 1.00 74.81 309 VAL A C 1
ATOM 2355 O O . VAL A 1 309 ? -5.510 55.877 -33.509 1.00 74.81 309 VAL A O 1
ATOM 2358 N N . GLU A 1 310 ? -4.670 57.939 -33.366 1.00 71.25 310 GLU A N 1
ATOM 2359 C CA . GLU A 1 310 ? -3.499 57.494 -32.593 1.00 71.25 310 GLU A CA 1
ATOM 2360 C C . GLU A 1 310 ? -3.875 56.999 -31.186 1.00 71.25 310 GLU A C 1
ATOM 2362 O O . GLU A 1 310 ? -3.302 56.019 -30.710 1.00 71.25 310 GLU A O 1
ATOM 2367 N N . LEU A 1 311 ? -4.838 57.648 -30.519 1.00 70.88 311 LEU A N 1
ATOM 2368 C CA . LEU A 1 311 ? -5.335 57.215 -29.206 1.00 70.88 311 LEU A CA 1
ATOM 2369 C C . LEU A 1 311 ? -6.001 55.837 -29.281 1.00 70.88 311 LEU A C 1
ATOM 2371 O O . LEU A 1 311 ? -5.689 54.968 -28.474 1.00 70.88 311 LEU A O 1
ATOM 2375 N N . THR A 1 312 ? -6.831 55.605 -30.297 1.00 73.44 312 THR A N 1
ATOM 2376 C CA . THR A 1 312 ? -7.503 54.311 -30.495 1.00 73.44 312 THR A CA 1
ATOM 2377 C C . THR A 1 312 ? -6.548 53.198 -30.933 1.00 73.44 312 THR A C 1
ATOM 2379 O O . THR A 1 312 ? -6.735 52.052 -30.534 1.00 73.44 312 THR A O 1
ATOM 2382 N N . GLN A 1 313 ? -5.480 53.499 -31.684 1.00 77.94 313 GLN A N 1
ATOM 2383 C CA . GLN A 1 313 ? -4.427 52.512 -31.973 1.00 77.94 313 GLN A CA 1
ATOM 2384 C C . GLN A 1 313 ? -3.614 52.134 -30.729 1.00 77.94 313 GLN A C 1
ATOM 2386 O O . GLN A 1 313 ? -3.219 50.977 -30.593 1.00 77.94 313 GLN A O 1
ATOM 2391 N N . LEU A 1 314 ? -3.379 53.081 -29.815 1.00 71.62 314 LEU A N 1
ATOM 2392 C CA . LEU A 1 314 ? -2.716 52.798 -28.540 1.00 71.62 314 LEU A CA 1
ATOM 2393 C C . LEU A 1 314 ? -3.613 51.985 -27.596 1.00 71.62 314 LEU A C 1
ATOM 2395 O O . LEU A 1 314 ? -3.110 51.065 -26.960 1.00 71.62 314 LEU A O 1
ATOM 2399 N N . GLU A 1 315 ? -4.918 52.264 -27.546 1.00 74.75 315 GLU A N 1
ATOM 2400 C CA . GLU A 1 315 ? -5.887 51.451 -26.790 1.00 74.75 315 GLU A CA 1
ATOM 2401 C C . GLU A 1 315 ? -6.020 50.033 -27.373 1.00 74.75 315 GLU A C 1
ATOM 2403 O O . GLU A 1 315 ? -6.074 49.061 -26.626 1.00 74.75 315 GLU A O 1
ATOM 2408 N N . ALA A 1 316 ? -5.989 49.883 -28.703 1.00 74.94 316 ALA A N 1
ATOM 2409 C CA . ALA A 1 316 ? -6.000 48.570 -29.351 1.00 74.94 316 ALA A CA 1
ATOM 2410 C C . ALA A 1 316 ? -4.709 47.766 -29.095 1.00 74.94 316 ALA A C 1
ATOM 2412 O O . ALA A 1 316 ? -4.768 46.545 -28.974 1.00 74.94 316 ALA A O 1
ATOM 2413 N N . GLN A 1 317 ? -3.551 48.431 -28.991 1.00 71.50 317 GLN A N 1
ATOM 2414 C CA . GLN A 1 317 ? -2.307 47.776 -28.570 1.00 71.50 317 GLN A CA 1
ATOM 2415 C C . GLN A 1 317 ? -2.330 47.365 -27.094 1.00 71.50 317 GLN A C 1
ATOM 2417 O O . GLN A 1 317 ? -1.795 46.310 -26.775 1.00 71.50 317 GLN A O 1
ATOM 2422 N N . GLU A 1 318 ? -2.949 48.154 -26.209 1.00 69.25 318 GLU A N 1
ATOM 2423 C CA . GLU A 1 318 ? -3.132 47.763 -24.802 1.00 69.25 318 GLU A CA 1
ATOM 2424 C C . GLU A 1 318 ? -4.073 46.553 -24.668 1.00 69.25 318 GLU A C 1
ATOM 2426 O O . GLU A 1 318 ? -3.773 45.650 -23.895 1.00 69.25 318 GLU A O 1
ATOM 2431 N N . GLY A 1 319 ? -5.140 46.473 -25.473 1.00 66.38 319 GLY A N 1
ATOM 2432 C CA . GLY A 1 319 ? -6.049 45.319 -25.473 1.00 66.38 319 GLY A CA 1
ATOM 2433 C C . GLY A 1 319 ? -5.422 44.011 -25.983 1.00 66.38 319 GLY A C 1
ATOM 2434 O O . GLY A 1 319 ? -5.756 42.946 -25.481 1.00 66.38 319 GLY A O 1
ATOM 2435 N N . ALA A 1 320 ? -4.485 44.072 -26.937 1.00 67.81 320 ALA A N 1
ATOM 2436 C CA . ALA A 1 320 ? -3.786 42.880 -27.435 1.00 67.81 320 ALA A CA 1
ATOM 2437 C C . ALA A 1 320 ? -2.757 42.315 -26.434 1.00 67.81 320 ALA A C 1
ATOM 2439 O O . ALA A 1 320 ? -2.443 41.131 -26.480 1.00 67.81 320 ALA A O 1
ATOM 2440 N N . GLU A 1 321 ? -2.227 43.145 -25.529 1.00 62.25 321 GLU A N 1
ATOM 2441 C CA . GLU A 1 321 ? -1.340 42.683 -24.452 1.00 62.25 321 GLU A CA 1
ATOM 2442 C C . GLU A 1 321 ? -2.116 42.069 -23.270 1.00 62.25 321 GLU A C 1
ATOM 2444 O O . GLU A 1 321 ? -1.545 41.252 -22.552 1.00 62.25 321 GLU A O 1
ATOM 2449 N N . GLU A 1 322 ? -3.395 42.421 -23.065 1.00 62.78 322 GLU A N 1
ATOM 2450 C CA . GLU A 1 322 ? -4.265 41.729 -22.095 1.00 62.78 322 GLU A CA 1
ATOM 2451 C C . GLU A 1 322 ? -4.577 40.287 -22.539 1.00 62.78 322 GLU A C 1
ATOM 2453 O O . GLU A 1 322 ? -4.637 39.402 -21.691 1.00 62.78 322 GLU A O 1
ATOM 2458 N N . GLU A 1 323 ? -4.677 40.013 -23.848 1.00 62.62 323 GLU A N 1
ATOM 2459 C CA . GLU A 1 323 ? -4.863 38.640 -24.358 1.00 62.62 323 GLU A CA 1
ATOM 2460 C C . GLU A 1 323 ? -3.639 37.730 -24.108 1.00 62.62 323 GLU A C 1
ATOM 2462 O O . GLU A 1 323 ? -3.820 36.541 -23.860 1.00 62.62 323 GLU A O 1
ATOM 2467 N N . GLU A 1 324 ? -2.403 38.256 -24.083 1.00 59.41 324 GLU A N 1
ATOM 2468 C CA . GLU A 1 324 ? -1.217 37.467 -23.681 1.00 59.41 324 GLU A CA 1
ATOM 2469 C C . GLU A 1 324 ? -1.212 37.127 -22.172 1.00 59.41 324 GLU A C 1
ATOM 2471 O O . GLU A 1 324 ? -0.614 36.124 -21.780 1.00 59.41 324 GLU A O 1
ATOM 2476 N N . GLU A 1 325 ? -1.877 37.910 -21.304 1.00 60.88 325 GLU A N 1
ATOM 2477 C CA . GLU A 1 325 ? -1.987 37.570 -19.871 1.00 60.88 325 GLU A CA 1
ATOM 2478 C C . GLU A 1 325 ? -2.922 36.373 -19.624 1.00 60.88 325 GLU A C 1
ATOM 2480 O O . GLU A 1 325 ? -2.690 35.603 -18.688 1.00 60.88 325 GLU A O 1
ATOM 2485 N N . ASP A 1 326 ? -3.932 36.180 -20.474 1.00 61.56 326 ASP A N 1
ATOM 2486 C CA . ASP A 1 326 ? -4.874 35.062 -20.366 1.00 61.56 326 ASP A CA 1
ATOM 2487 C C . ASP A 1 326 ? -4.236 33.714 -20.764 1.00 61.56 326 ASP A C 1
ATOM 2489 O O . ASP A 1 326 ? -4.567 32.675 -20.177 1.00 61.56 326 ASP A O 1
ATOM 2493 N N . ASP A 1 327 ? -3.281 33.719 -21.700 1.00 64.88 327 ASP A N 1
ATOM 2494 C CA . ASP A 1 327 ? -2.539 32.519 -22.115 1.00 64.88 327 ASP A CA 1
ATOM 2495 C C . ASP A 1 327 ? -1.568 32.032 -21.017 1.00 64.88 327 ASP A C 1
ATOM 2497 O O . ASP A 1 327 ? -1.498 30.831 -20.734 1.00 64.88 327 ASP A O 1
ATOM 2501 N N . ASP A 1 328 ? -0.896 32.951 -20.311 1.00 66.62 328 ASP A N 1
ATOM 2502 C CA . ASP A 1 328 ? -0.058 32.625 -19.144 1.00 66.62 328 ASP A CA 1
ATOM 2503 C C . ASP A 1 328 ? -0.892 32.009 -17.995 1.00 66.62 328 ASP A C 1
ATOM 2505 O O . ASP A 1 328 ? -0.444 31.080 -17.309 1.00 66.62 328 ASP A O 1
ATOM 2509 N N . GLU A 1 329 ? -2.125 32.488 -17.777 1.00 70.00 329 GLU A N 1
ATOM 2510 C CA . GLU A 1 329 ? -3.045 31.889 -16.800 1.00 70.00 329 GLU A CA 1
ATOM 2511 C C . GLU A 1 329 ? -3.523 30.493 -17.222 1.00 70.00 329 GLU A C 1
ATOM 2513 O O . GLU A 1 329 ? -3.761 29.634 -16.362 1.00 70.00 329 GLU A O 1
ATOM 2518 N N . ALA A 1 330 ? -3.684 30.243 -18.523 1.00 71.69 330 ALA A N 1
ATOM 2519 C CA . ALA A 1 330 ? -4.081 28.938 -19.040 1.00 71.69 330 ALA A CA 1
ATOM 2520 C C . ALA A 1 330 ? -2.981 27.885 -18.823 1.00 71.69 330 ALA A C 1
ATOM 2522 O O . ALA A 1 330 ? -3.284 26.797 -18.319 1.00 71.69 330 ALA A O 1
ATOM 2523 N N . GLU A 1 331 ? -1.715 28.219 -19.092 1.00 72.62 331 GLU A N 1
ATOM 2524 C CA . GLU A 1 331 ? -0.580 27.333 -18.790 1.00 72.62 331 GLU A CA 1
ATOM 2525 C C . GLU A 1 331 ? -0.430 27.085 -17.278 1.00 72.62 331 GLU A C 1
ATOM 2527 O O . GLU A 1 331 ? -0.168 25.953 -16.855 1.00 72.62 331 GLU A O 1
ATOM 2532 N N . GLU A 1 332 ? -0.655 28.095 -16.425 1.00 73.00 332 GLU A N 1
ATOM 2533 C CA . GLU A 1 332 ? -0.620 27.911 -14.965 1.00 73.00 332 GLU A CA 1
ATOM 2534 C C . GLU A 1 332 ? -1.753 26.987 -14.476 1.00 73.00 332 GLU A C 1
ATOM 2536 O O . GLU A 1 332 ? -1.543 26.159 -13.581 1.00 73.00 332 GLU A O 1
ATOM 2541 N N . ARG A 1 333 ? -2.939 27.053 -15.097 1.00 73.06 333 ARG A N 1
ATOM 2542 C CA . ARG A 1 333 ? -4.058 26.134 -14.817 1.00 73.06 333 ARG A CA 1
ATOM 2543 C C . ARG A 1 333 ? -3.764 24.706 -15.275 1.00 73.06 333 ARG A C 1
ATOM 2545 O O . ARG A 1 333 ? -4.115 23.766 -14.558 1.00 73.06 333 ARG A O 1
ATOM 2552 N N . GLU A 1 334 ? -3.115 24.522 -16.421 1.00 71.69 334 GLU A N 1
ATOM 2553 C CA . GLU A 1 334 ? -2.724 23.193 -16.907 1.00 71.69 334 GLU A CA 1
ATOM 2554 C C . GLU A 1 334 ? -1.628 22.571 -16.024 1.00 71.69 334 GLU A C 1
ATOM 2556 O O . GLU A 1 334 ? -1.733 21.408 -15.621 1.00 71.69 334 GLU A O 1
ATOM 2561 N N . ALA A 1 335 ? -0.640 23.364 -15.599 1.00 67.06 335 ALA A N 1
ATOM 2562 C CA . ALA A 1 335 ? 0.368 22.932 -14.632 1.00 67.06 335 ALA A CA 1
ATOM 2563 C C . ALA A 1 335 ? -0.248 22.563 -13.267 1.00 67.06 335 ALA A C 1
ATOM 2565 O O . ALA A 1 335 ? 0.165 21.581 -12.644 1.00 67.06 335 ALA A O 1
ATOM 2566 N N . ALA A 1 336 ? -1.266 23.299 -12.810 1.00 68.31 336 ALA A N 1
ATOM 2567 C CA . ALA A 1 336 ? -1.988 22.977 -11.580 1.00 68.31 336 ALA A CA 1
ATOM 2568 C C . ALA A 1 336 ? -2.786 21.663 -11.687 1.00 68.31 336 ALA A C 1
ATOM 2570 O O . ALA A 1 336 ? -2.872 20.917 -10.712 1.00 68.31 336 ALA A O 1
ATOM 2571 N N . LEU A 1 337 ? -3.338 21.339 -12.862 1.00 65.25 337 LEU A N 1
ATOM 2572 C CA . LEU A 1 337 ? -4.046 20.074 -13.094 1.00 65.25 337 LEU A CA 1
ATOM 2573 C C . LEU A 1 337 ? -3.115 18.854 -13.028 1.00 65.25 337 LEU A C 1
ATOM 2575 O O . LEU A 1 337 ? -3.519 17.810 -12.508 1.00 65.25 337 LEU A O 1
ATOM 2579 N N . LEU A 1 338 ? -1.871 18.984 -13.499 1.00 68.19 338 LEU A N 1
ATOM 2580 C CA . LEU A 1 338 ? -0.860 17.929 -13.373 1.00 68.19 338 LEU A CA 1
ATOM 2581 C C . LEU A 1 338 ? -0.491 17.668 -11.904 1.00 68.19 338 LEU A C 1
ATOM 2583 O O . LEU A 1 338 ? -0.507 16.506 -11.489 1.00 68.19 338 LEU A O 1
ATOM 2587 N N . ASP A 1 339 ? -0.276 18.722 -11.105 1.00 61.81 339 ASP A N 1
ATOM 2588 C CA . ASP A 1 339 ? -0.008 18.604 -9.659 1.00 61.81 339 ASP A CA 1
ATOM 2589 C C . ASP A 1 339 ? -1.190 17.905 -8.928 1.00 61.81 339 ASP A C 1
ATOM 2591 O O . ASP A 1 339 ? -0.970 17.040 -8.078 1.00 61.81 339 ASP A O 1
ATOM 2595 N N . VAL A 1 340 ? -2.452 18.172 -9.308 1.00 61.91 340 VAL A N 1
ATOM 2596 C CA . VAL A 1 340 ? -3.641 17.494 -8.734 1.00 61.91 340 VAL A CA 1
ATOM 2597 C C . VAL A 1 340 ? -3.677 15.994 -9.061 1.00 61.91 340 VAL A C 1
ATOM 2599 O O . VAL A 1 340 ? -4.134 15.190 -8.242 1.00 61.91 340 VAL A O 1
ATOM 2602 N N . SER A 1 341 ? -3.193 15.585 -10.237 1.00 67.19 341 SER A N 1
ATOM 2603 C CA . SER A 1 341 ? -3.138 14.166 -10.616 1.00 67.19 341 SER A CA 1
ATOM 2604 C C . SER A 1 341 ? -2.091 13.383 -9.811 1.00 67.19 341 SER A C 1
ATOM 2606 O O . SER A 1 341 ? -2.360 12.257 -9.382 1.00 67.19 341 SER A O 1
ATOM 2608 N N . GLU A 1 342 ? -0.938 13.998 -9.525 1.00 67.31 342 GLU A N 1
ATOM 2609 C CA . GLU A 1 342 ? 0.089 13.421 -8.652 1.00 67.31 342 GLU A CA 1
ATOM 2610 C C . GLU A 1 342 ? -0.414 13.324 -7.206 1.00 67.31 342 GLU A C 1
ATOM 2612 O O . GLU A 1 342 ? -0.241 12.293 -6.549 1.00 67.31 342 GLU A O 1
ATOM 2617 N N . GLU A 1 343 ? -1.112 14.353 -6.716 1.00 66.56 343 GLU A N 1
ATOM 2618 C CA . GLU A 1 343 ? -1.742 14.321 -5.394 1.00 66.56 343 GLU A CA 1
ATOM 2619 C C . GLU A 1 343 ? -2.803 13.219 -5.288 1.00 66.56 343 GLU A C 1
ATOM 2621 O O . GLU A 1 343 ? -2.855 12.520 -4.275 1.00 66.56 343 GLU A O 1
ATOM 2626 N N . ALA A 1 344 ? -3.603 12.990 -6.334 1.00 63.91 344 ALA A N 1
ATOM 2627 C CA . ALA A 1 344 ? -4.583 11.906 -6.352 1.00 63.91 344 ALA A CA 1
ATOM 2628 C C . ALA A 1 344 ? -3.923 10.519 -6.228 1.00 63.91 344 ALA A C 1
ATOM 2630 O O . ALA A 1 344 ? -4.411 9.682 -5.463 1.00 63.91 344 ALA A O 1
ATOM 2631 N N . ALA A 1 345 ? -2.793 10.291 -6.907 1.00 68.12 345 ALA A N 1
ATOM 2632 C CA . ALA A 1 345 ? -2.027 9.049 -6.786 1.00 68.12 345 ALA A CA 1
ATOM 2633 C C . ALA A 1 345 ? -1.484 8.852 -5.356 1.00 68.12 345 ALA A C 1
ATOM 2635 O O . ALA A 1 345 ? -1.656 7.780 -4.764 1.00 68.12 345 ALA A O 1
ATOM 2636 N N . ILE A 1 346 ? -0.928 9.909 -4.755 1.00 66.81 346 ILE A N 1
ATOM 2637 C CA . ILE A 1 346 ? -0.440 9.891 -3.365 1.00 66.81 346 ILE A CA 1
ATOM 2638 C C . ILE A 1 346 ? -1.587 9.614 -2.384 1.00 66.81 346 ILE A C 1
ATOM 2640 O O . ILE A 1 346 ? -1.417 8.845 -1.440 1.00 66.81 346 ILE A O 1
ATOM 2644 N N . VAL A 1 347 ? -2.769 10.197 -2.599 1.00 64.06 347 VAL A N 1
ATOM 2645 C CA . VAL A 1 347 ? -3.951 9.961 -1.753 1.00 64.06 347 VAL A CA 1
ATOM 2646 C C . VAL A 1 347 ? -4.426 8.512 -1.859 1.00 64.06 347 VAL A C 1
ATOM 2648 O O . VAL A 1 347 ? -4.774 7.921 -0.836 1.00 64.06 347 VAL A O 1
ATOM 2651 N N . THR A 1 348 ? -4.407 7.904 -3.049 1.00 67.31 348 THR A N 1
ATOM 2652 C CA . THR A 1 348 ? -4.753 6.479 -3.195 1.00 67.31 348 THR A CA 1
ATOM 2653 C C . THR A 1 348 ? -3.749 5.555 -2.505 1.00 67.31 348 THR A C 1
ATOM 2655 O O . THR A 1 348 ? -4.163 4.618 -1.819 1.00 67.31 348 THR A O 1
ATOM 2658 N N . GLU A 1 349 ? -2.450 5.851 -2.593 1.00 68.88 349 GLU A N 1
ATOM 2659 C CA . GLU A 1 349 ? -1.403 5.109 -1.880 1.00 68.88 349 GLU A CA 1
ATOM 2660 C C . GLU A 1 349 ? -1.542 5.279 -0.356 1.00 68.88 349 GLU A C 1
ATOM 2662 O O . GLU A 1 349 ? -1.516 4.302 0.398 1.00 68.88 349 GLU A O 1
ATOM 2667 N N . ALA A 1 350 ? -1.797 6.505 0.110 1.00 63.19 350 ALA A N 1
ATOM 2668 C CA . ALA A 1 350 ? -2.036 6.803 1.518 1.00 63.19 350 ALA A CA 1
ATOM 2669 C C . ALA A 1 350 ? -3.298 6.105 2.049 1.00 63.19 350 ALA A C 1
ATOM 2671 O O . ALA A 1 350 ? -3.276 5.567 3.154 1.00 63.19 350 ALA A O 1
ATOM 2672 N N . ALA A 1 351 ? -4.383 6.045 1.274 1.00 61.72 351 ALA A N 1
ATOM 2673 C CA . ALA A 1 351 ? -5.605 5.337 1.658 1.00 61.72 351 ALA A CA 1
ATOM 2674 C C . ALA A 1 351 ? -5.384 3.818 1.781 1.00 61.72 351 ALA A C 1
ATOM 2676 O O . ALA A 1 351 ? -5.896 3.189 2.715 1.00 61.72 351 ALA A O 1
ATOM 2677 N N . ALA A 1 352 ? -4.582 3.229 0.888 1.00 68.38 352 ALA A N 1
ATOM 2678 C CA . ALA A 1 352 ? -4.176 1.830 0.987 1.00 68.38 352 ALA A CA 1
ATOM 2679 C C . ALA A 1 352 ? -3.300 1.584 2.230 1.00 68.38 352 ALA A C 1
ATOM 2681 O O . ALA A 1 352 ? -3.537 0.629 2.974 1.00 68.38 352 ALA A O 1
ATOM 2682 N N . ALA A 1 353 ? -2.349 2.479 2.514 1.00 66.62 353 ALA A N 1
ATOM 2683 C CA . ALA A 1 353 ? -1.505 2.412 3.706 1.00 66.62 353 ALA A CA 1
ATOM 2684 C C . ALA A 1 353 ? -2.310 2.560 5.011 1.00 66.62 353 ALA A C 1
ATOM 2686 O O . ALA A 1 353 ? -2.106 1.792 5.951 1.00 66.62 353 ALA A O 1
ATOM 2687 N N . VAL A 1 354 ? -3.273 3.486 5.060 1.00 63.25 354 VAL A N 1
ATOM 2688 C CA . VAL A 1 354 ? -4.183 3.663 6.204 1.00 63.25 354 VAL A CA 1
ATOM 2689 C C . VAL A 1 354 ? -5.052 2.425 6.398 1.00 63.25 354 VAL A C 1
ATOM 2691 O O . VAL A 1 354 ? -5.195 1.963 7.525 1.00 63.25 354 VAL A O 1
ATOM 2694 N N . SER A 1 355 ? -5.576 1.835 5.323 1.00 63.19 355 SER A N 1
ATOM 2695 C CA . SER A 1 355 ? -6.370 0.603 5.417 1.00 63.19 355 SER A CA 1
ATOM 2696 C C . SER A 1 355 ? -5.556 -0.551 6.016 1.00 63.19 355 SER A C 1
ATOM 2698 O O . SER A 1 355 ? -6.051 -1.254 6.895 1.00 63.19 355 SER A O 1
ATOM 2700 N N . ARG A 1 356 ? -4.280 -0.697 5.628 1.00 69.44 356 ARG A N 1
ATOM 2701 C CA . ARG A 1 356 ? -3.352 -1.675 6.233 1.00 69.44 356 ARG A CA 1
ATOM 2702 C C . ARG A 1 356 ? -3.101 -1.382 7.713 1.00 69.44 356 ARG A C 1
ATOM 2704 O O . ARG A 1 356 ? -3.203 -2.281 8.542 1.00 69.44 356 ARG A O 1
ATOM 2711 N N . ALA A 1 357 ? -2.848 -0.119 8.054 1.00 65.75 357 ALA A N 1
ATOM 2712 C CA . ALA A 1 357 ? -2.632 0.296 9.436 1.00 65.75 357 ALA A CA 1
ATOM 2713 C C . ALA A 1 357 ? -3.867 0.047 10.319 1.00 65.75 357 ALA A C 1
ATOM 2715 O O . ALA A 1 357 ? -3.722 -0.375 11.461 1.00 65.75 357 ALA A O 1
ATOM 2716 N N . VAL A 1 358 ? -5.083 0.249 9.803 1.00 66.88 358 VAL A N 1
ATOM 2717 C CA . VAL A 1 358 ? -6.330 -0.026 10.535 1.00 66.88 358 VAL A CA 1
ATOM 2718 C C . VAL A 1 358 ? -6.513 -1.523 10.790 1.00 66.88 358 VAL A C 1
ATOM 2720 O O . VAL A 1 358 ? -6.924 -1.890 11.890 1.00 66.88 358 VAL A O 1
ATOM 2723 N N . VAL A 1 359 ? -6.172 -2.392 9.831 1.00 73.44 359 VAL A N 1
ATOM 2724 C CA . VAL A 1 359 ? -6.188 -3.852 10.041 1.00 73.44 359 VAL A CA 1
ATOM 2725 C C . VAL A 1 359 ? -5.173 -4.255 11.114 1.00 73.44 359 VAL A C 1
ATOM 2727 O O . VAL A 1 359 ? -5.509 -5.026 12.011 1.00 73.44 359 VAL A O 1
ATOM 2730 N N . ASP A 1 360 ? -3.971 -3.677 11.094 1.00 71.62 360 ASP A N 1
ATOM 2731 C CA . ASP A 1 360 ? -2.932 -3.956 12.091 1.00 71.62 360 ASP A CA 1
ATOM 2732 C C . ASP A 1 360 ? -3.295 -3.453 13.495 1.00 71.62 360 ASP A C 1
ATOM 2734 O O . ASP A 1 360 ? -3.140 -4.179 14.480 1.00 71.62 360 ASP A O 1
ATOM 2738 N N . VAL A 1 361 ? -3.831 -2.235 13.599 1.00 72.50 361 VAL A N 1
ATOM 2739 C CA . VAL A 1 361 ? -4.305 -1.658 14.865 1.00 72.50 361 VAL A CA 1
ATOM 2740 C C . VAL A 1 361 ? -5.524 -2.421 15.384 1.00 72.50 361 VAL A C 1
ATOM 2742 O O . VAL A 1 361 ? -5.616 -2.683 16.582 1.00 72.50 361 VAL A O 1
ATOM 2745 N N . GLY A 1 362 ? -6.434 -2.830 14.498 1.00 72.44 362 GLY A N 1
ATOM 2746 C CA . GLY A 1 362 ? -7.585 -3.664 14.835 1.00 72.44 362 GLY A CA 1
ATOM 2747 C C . GLY A 1 362 ? -7.165 -5.035 15.362 1.00 72.44 362 GLY A C 1
ATOM 2748 O O . GLY A 1 362 ? -7.629 -5.453 16.423 1.00 72.44 362 GLY A O 1
ATOM 2749 N N . ALA A 1 363 ? -6.230 -5.704 14.684 1.00 74.75 363 ALA A N 1
ATOM 2750 C CA . ALA A 1 363 ? -5.665 -6.973 15.132 1.00 74.75 363 ALA A CA 1
ATOM 2751 C C . ALA A 1 363 ? -4.968 -6.833 16.494 1.00 74.75 363 ALA A C 1
ATOM 2753 O O . ALA A 1 363 ? -5.171 -7.670 17.374 1.00 74.75 363 ALA A O 1
ATOM 2754 N N . PHE A 1 364 ? -4.211 -5.752 16.708 1.00 76.75 364 PHE A N 1
ATOM 2755 C CA . PHE A 1 364 ? -3.575 -5.460 17.994 1.00 76.75 364 PHE A CA 1
ATOM 2756 C C . PHE A 1 364 ? -4.597 -5.212 19.110 1.00 76.75 364 PHE A C 1
ATOM 2758 O O . PHE A 1 364 ? -4.451 -5.748 20.207 1.00 76.75 364 PHE A O 1
ATOM 2765 N N . ALA A 1 365 ? -5.653 -4.440 18.844 1.00 72.62 365 ALA A N 1
ATOM 2766 C CA . ALA A 1 365 ? -6.709 -4.178 19.817 1.00 72.62 365 ALA A CA 1
ATOM 2767 C C . ALA A 1 365 ? -7.436 -5.469 20.224 1.00 72.62 365 ALA A C 1
ATOM 2769 O O . ALA A 1 365 ? -7.669 -5.697 21.412 1.00 72.62 365 ALA A O 1
ATOM 2770 N N . VAL A 1 366 ? -7.735 -6.350 19.265 1.00 74.00 366 VAL A N 1
ATOM 2771 C CA . VAL A 1 366 ? -8.335 -7.662 19.546 1.00 74.00 366 VAL A CA 1
ATOM 2772 C C . VAL A 1 366 ? -7.369 -8.554 20.335 1.00 74.00 366 VAL A C 1
ATOM 2774 O O . VAL A 1 366 ? -7.781 -9.167 21.318 1.00 74.00 366 VAL A O 1
ATOM 2777 N N . ASP A 1 367 ? -6.080 -8.576 19.987 1.00 78.12 367 ASP A N 1
ATOM 2778 C CA . ASP A 1 367 ? -5.042 -9.322 20.717 1.00 78.12 367 ASP A CA 1
ATOM 2779 C C . ASP A 1 367 ? -4.894 -8.830 22.170 1.00 78.12 367 ASP A C 1
ATOM 2781 O O . ASP A 1 367 ? -4.771 -9.640 23.096 1.00 78.12 367 ASP A O 1
ATOM 2785 N N . ALA A 1 368 ? -4.974 -7.514 22.390 1.00 74.19 368 ALA A N 1
ATOM 2786 C CA . ALA A 1 368 ? -4.930 -6.890 23.710 1.00 74.19 368 ALA A CA 1
ATOM 2787 C C . ALA A 1 368 ? -6.178 -7.214 24.544 1.00 74.19 368 ALA A C 1
ATOM 2789 O O . ALA A 1 368 ? -6.049 -7.585 25.711 1.00 74.19 368 ALA A O 1
ATOM 2790 N N . VAL A 1 369 ? -7.376 -7.142 23.952 1.00 76.25 369 VAL A N 1
ATOM 2791 C CA . VAL A 1 369 ? -8.634 -7.503 24.629 1.00 76.25 369 VAL A CA 1
ATOM 2792 C C . VAL A 1 369 ? -8.656 -8.987 24.991 1.00 76.25 369 VAL A C 1
ATOM 2794 O O . VAL A 1 369 ? -9.011 -9.325 26.118 1.00 76.25 369 VAL A O 1
ATOM 2797 N N . LEU A 1 370 ? -8.233 -9.875 24.087 1.00 76.94 370 LEU A N 1
ATOM 2798 C CA . LEU A 1 370 ? -8.154 -11.314 24.361 1.00 76.94 370 LEU A CA 1
ATOM 2799 C C . LEU A 1 370 ? -7.097 -11.635 25.426 1.00 76.94 370 LEU A C 1
ATOM 2801 O O . LEU A 1 370 ? -7.337 -12.480 26.287 1.00 76.94 370 LEU A O 1
ATOM 2805 N N . SER A 1 371 ? -5.961 -10.931 25.425 1.00 78.62 371 SER A N 1
ATOM 2806 C CA . SER A 1 371 ? -4.936 -11.068 26.469 1.00 78.62 371 SER A CA 1
ATOM 2807 C C . SER A 1 371 ? -5.439 -10.581 27.829 1.00 78.62 371 SER A C 1
ATOM 2809 O O . SER A 1 371 ? -5.216 -11.243 28.843 1.00 78.62 371 SER A O 1
ATOM 2811 N N . TYR A 1 372 ? -6.161 -9.458 27.861 1.00 79.56 372 TYR A N 1
ATOM 2812 C CA . TYR A 1 372 ? -6.786 -8.953 29.080 1.00 79.56 372 TYR A CA 1
ATOM 2813 C C . TYR A 1 372 ? -7.855 -9.921 29.599 1.00 79.56 372 TYR A C 1
ATOM 2815 O O . TYR A 1 372 ? -7.817 -10.294 30.771 1.00 79.56 372 TYR A O 1
ATOM 2823 N N . ALA A 1 373 ? -8.747 -10.404 28.730 1.00 74.06 373 ALA A N 1
ATOM 2824 C CA . ALA A 1 373 ? -9.770 -11.387 29.080 1.00 74.06 373 ALA A CA 1
ATOM 2825 C C . ALA A 1 373 ? -9.162 -12.685 29.639 1.00 74.06 373 ALA A C 1
ATOM 2827 O O . ALA A 1 373 ? -9.649 -13.194 30.648 1.00 74.06 373 ALA A O 1
ATOM 2828 N N . ALA A 1 374 ? -8.069 -13.177 29.047 1.00 78.44 374 ALA A N 1
ATOM 2829 C CA . ALA A 1 374 ? -7.331 -14.326 29.569 1.00 78.44 374 ALA A CA 1
ATOM 2830 C C . ALA A 1 374 ? -6.755 -14.043 30.968 1.00 78.44 374 ALA A C 1
ATOM 2832 O O . ALA A 1 374 ? -6.921 -14.857 31.873 1.00 78.44 374 ALA A O 1
ATOM 2833 N N . SER A 1 375 ? -6.167 -12.861 31.185 1.00 80.38 375 SER A N 1
ATOM 2834 C CA . SER A 1 375 ? -5.621 -12.481 32.498 1.00 80.38 375 SER A CA 1
ATOM 2835 C C . SER A 1 375 ? -6.695 -12.366 33.590 1.00 80.38 375 SER A C 1
ATOM 2837 O O . SER A 1 375 ? -6.498 -12.844 34.707 1.00 80.38 375 SER A O 1
ATOM 2839 N N . VAL A 1 376 ? -7.867 -11.806 33.263 1.00 79.31 376 VAL A N 1
ATOM 2840 C CA . VAL A 1 376 ? -9.017 -11.718 34.177 1.00 79.31 376 VAL A CA 1
ATOM 2841 C C . VAL A 1 376 ? -9.573 -13.10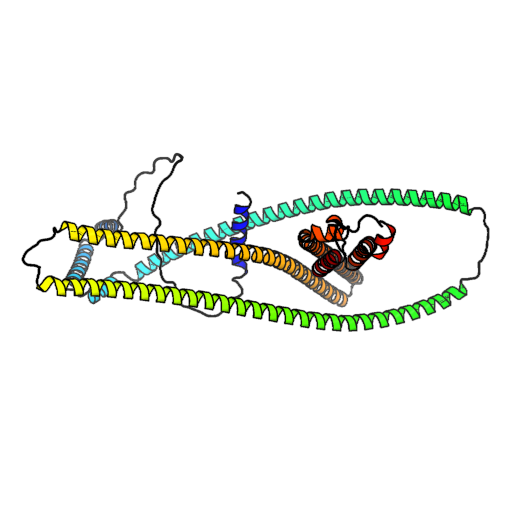6 34.494 1.00 79.31 376 VAL A C 1
ATOM 2843 O O . VAL A 1 376 ? -9.899 -13.382 35.650 1.00 79.31 376 VAL A O 1
ATOM 2846 N N . ALA A 1 377 ? -9.648 -14.000 33.503 1.00 75.12 377 ALA A N 1
ATOM 2847 C CA . ALA A 1 377 ? -10.064 -15.384 33.713 1.00 75.12 377 ALA A CA 1
ATOM 2848 C C . ALA A 1 377 ? -9.083 -16.149 34.622 1.00 75.12 377 ALA A C 1
ATOM 2850 O O . ALA A 1 377 ? -9.525 -16.859 35.527 1.00 75.12 377 ALA A O 1
ATOM 2851 N N . ASP A 1 378 ? -7.773 -15.942 34.461 1.00 79.62 378 ASP A N 1
ATOM 2852 C CA . ASP A 1 378 ? -6.745 -16.531 35.327 1.00 79.62 378 ASP A CA 1
ATOM 2853 C C . ASP A 1 378 ? -6.840 -16.022 36.775 1.00 79.62 378 ASP A C 1
ATOM 2855 O O . ASP A 1 378 ? -6.712 -16.800 37.727 1.00 79.62 378 ASP A O 1
ATOM 2859 N N . GLU A 1 379 ? -7.089 -14.726 36.982 1.00 83.81 379 GLU A N 1
ATOM 2860 C CA . GLU A 1 379 ? -7.322 -14.177 38.323 1.00 83.81 379 GLU A CA 1
ATOM 2861 C C . GLU A 1 379 ? -8.613 -14.698 38.963 1.00 83.81 379 GLU A C 1
ATOM 2863 O O . GLU A 1 379 ? -8.627 -15.011 40.159 1.00 83.81 379 GLU A O 1
ATOM 2868 N N . ALA A 1 380 ? -9.690 -14.819 38.184 1.00 78.19 380 ALA A N 1
ATOM 2869 C CA . ALA A 1 380 ? -10.949 -15.389 38.650 1.00 78.19 380 ALA A CA 1
ATOM 2870 C C . ALA A 1 380 ? -10.779 -16.865 39.046 1.00 78.19 380 ALA A C 1
ATOM 2872 O O . ALA A 1 380 ? -11.266 -17.277 40.100 1.00 78.19 380 ALA A O 1
ATOM 2873 N N . ALA A 1 381 ? -10.014 -17.642 38.273 1.00 77.94 381 ALA A N 1
ATOM 2874 C CA . ALA A 1 381 ? -9.754 -19.056 38.547 1.00 77.94 381 ALA A CA 1
ATOM 2875 C C . ALA A 1 381 ? -8.922 -19.259 39.823 1.00 77.94 381 ALA A C 1
ATOM 2877 O O . ALA A 1 381 ? -9.153 -20.207 40.585 1.00 77.94 381 ALA A O 1
ATOM 2878 N N . LYS A 1 382 ? -7.981 -18.344 40.098 1.00 86.50 382 LYS A N 1
ATOM 2879 C CA . LYS A 1 382 ? -7.220 -18.319 41.358 1.00 86.50 382 LYS A CA 1
ATOM 2880 C C . LYS A 1 382 ? -8.126 -18.062 42.564 1.00 86.50 382 LYS A C 1
ATOM 2882 O O . LYS A 1 382 ? -7.916 -18.681 43.604 1.00 86.50 382 LYS A O 1
ATOM 2887 N N . LYS A 1 383 ? -9.134 -17.193 42.418 1.00 85.50 383 LYS A N 1
ATOM 2888 C CA . LYS A 1 383 ? -10.075 -16.809 43.487 1.00 85.50 383 LYS A CA 1
ATOM 2889 C C . LYS A 1 383 ? -11.246 -17.783 43.669 1.00 85.50 383 LYS A C 1
ATOM 2891 O O . LYS A 1 383 ? -11.844 -17.789 44.739 1.00 85.50 383 LYS A O 1
ATOM 2896 N N . SER A 1 384 ? -11.587 -18.604 42.673 1.00 82.75 384 SER A N 1
ATOM 2897 C CA . SER A 1 384 ? -12.684 -19.570 42.806 1.00 82.75 384 SER A CA 1
ATOM 2898 C C . SER A 1 384 ? -12.241 -20.822 43.571 1.00 82.75 384 SER A C 1
ATOM 2900 O O . SER A 1 384 ? -11.289 -21.497 43.167 1.00 82.75 384 SER A O 1
ATOM 2902 N N . GLU A 1 385 ? -12.966 -21.171 44.634 1.00 83.81 385 GLU A N 1
ATOM 2903 C CA . GLU A 1 385 ? -12.752 -22.397 45.420 1.00 83.81 385 GLU A CA 1
ATOM 2904 C C . GLU A 1 385 ? -13.483 -23.623 44.829 1.00 83.81 385 GLU A C 1
ATOM 2906 O O . GLU A 1 385 ? -13.181 -24.763 45.176 1.00 83.81 385 GLU A O 1
ATOM 2911 N N . GLY A 1 386 ? -14.419 -23.416 43.892 1.00 88.44 386 GLY A N 1
ATOM 2912 C CA . GLY A 1 386 ? -15.202 -24.483 43.264 1.00 88.44 386 GLY A CA 1
ATOM 2913 C C . GLY A 1 386 ? -14.511 -25.129 42.057 1.00 88.44 386 GLY A C 1
ATOM 2914 O O . GLY A 1 386 ? -14.227 -24.456 41.068 1.00 88.44 386 GLY A O 1
ATOM 2915 N N . GLY A 1 387 ? -14.322 -26.456 42.089 1.00 89.00 387 GLY A N 1
ATOM 2916 C CA . GLY A 1 387 ? -13.685 -27.219 41.000 1.00 89.00 387 GLY A CA 1
ATOM 2917 C C . GLY A 1 387 ? -14.349 -27.041 39.626 1.00 89.00 387 GLY A C 1
ATOM 2918 O O . GLY A 1 387 ? -13.652 -26.835 38.639 1.00 89.00 387 GLY A O 1
ATOM 2919 N N . ARG A 1 388 ? -15.689 -26.998 39.568 1.00 87.62 388 ARG A N 1
ATOM 2920 C CA . ARG A 1 388 ? -16.431 -26.781 38.308 1.00 87.62 388 ARG A CA 1
ATOM 2921 C C . ARG A 1 388 ? -16.183 -25.404 37.686 1.00 87.62 388 ARG A C 1
ATOM 2923 O O . ARG A 1 388 ? -16.031 -25.304 36.477 1.00 87.62 388 ARG A O 1
ATOM 2930 N N . GLN A 1 389 ? -16.102 -24.349 38.501 1.00 83.19 389 GLN A N 1
ATOM 2931 C CA . GLN A 1 389 ? -15.829 -22.996 37.999 1.00 83.19 389 GLN A CA 1
ATOM 2932 C C . GLN A 1 389 ? -14.398 -22.870 37.468 1.00 83.19 389 GLN A C 1
ATOM 2934 O O . GLN A 1 389 ? -14.180 -22.202 36.461 1.00 83.19 389 GLN A O 1
ATOM 2939 N N . ARG A 1 390 ? -13.423 -23.552 38.088 1.00 83.19 390 ARG A N 1
ATOM 2940 C CA . ARG A 1 390 ? -12.053 -23.615 37.554 1.00 83.19 390 ARG A CA 1
ATOM 2941 C C . ARG A 1 390 ? -11.986 -24.316 36.203 1.00 83.19 390 ARG A C 1
ATOM 2943 O O . ARG A 1 390 ? -11.294 -23.820 35.321 1.00 83.19 390 ARG A O 1
ATOM 2950 N N . GLU A 1 391 ? -12.696 -25.429 36.032 1.00 89.00 391 GLU A N 1
ATOM 2951 C CA . GLU A 1 391 ? -12.760 -26.142 34.749 1.00 89.00 391 GLU A CA 1
ATOM 2952 C C . GLU A 1 391 ? -13.411 -25.286 33.653 1.00 89.00 391 GLU A C 1
ATOM 2954 O O . GLU A 1 391 ? -12.881 -25.196 32.546 1.00 89.00 391 GLU A O 1
ATOM 2959 N N . GLU A 1 392 ? -14.513 -24.593 33.959 1.00 86.81 392 GLU A N 1
ATOM 2960 C CA . GLU A 1 392 ? -15.157 -23.666 33.017 1.00 86.81 392 GLU A CA 1
ATOM 2961 C C . GLU A 1 392 ? -14.228 -22.510 32.624 1.00 86.81 392 GLU A C 1
ATOM 2963 O O . GLU A 1 392 ? -14.105 -22.196 31.438 1.00 86.81 392 GLU A O 1
ATOM 2968 N N . LEU A 1 393 ? -13.522 -21.912 33.590 1.00 82.25 393 LEU A N 1
ATOM 2969 C CA . LEU A 1 393 ? -12.557 -20.841 33.326 1.00 82.25 393 LEU A CA 1
ATOM 2970 C C . LEU A 1 393 ? -11.354 -21.334 32.511 1.00 82.25 393 LEU A C 1
ATOM 2972 O O . LEU A 1 393 ? -10.941 -20.636 31.589 1.00 82.25 393 LEU A O 1
ATOM 2976 N N . GLN A 1 394 ? -10.845 -22.543 32.768 1.00 85.69 394 GLN A N 1
ATOM 2977 C CA . GLN A 1 394 ? -9.802 -23.169 31.941 1.00 85.69 394 GLN A CA 1
ATOM 2978 C C . GLN A 1 394 ? -10.280 -23.452 30.508 1.00 85.69 394 GLN A C 1
ATOM 2980 O O . GLN A 1 394 ? -9.523 -23.297 29.547 1.00 85.69 394 GLN A O 1
ATOM 2985 N N . MET A 1 395 ? -11.546 -23.837 30.329 1.00 87.62 395 MET A N 1
ATOM 2986 C CA . MET A 1 395 ? -12.127 -23.986 28.992 1.00 87.62 395 MET A CA 1
ATOM 2987 C C . MET A 1 395 ? -12.254 -22.640 28.268 1.00 87.62 395 MET A C 1
ATOM 2989 O O . MET A 1 395 ? -12.068 -22.564 27.055 1.00 87.62 395 MET A O 1
ATOM 2993 N N . LEU A 1 396 ? -12.580 -21.567 28.989 1.00 81.00 396 LEU A N 1
ATOM 2994 C CA . LEU A 1 396 ? -12.664 -20.228 28.407 1.00 81.00 396 LEU A CA 1
ATOM 2995 C C . LEU A 1 396 ? -11.285 -19.680 28.033 1.00 81.00 396 LEU A C 1
ATOM 2997 O O . LEU A 1 396 ? -11.158 -19.085 26.964 1.00 81.00 396 LEU A O 1
ATOM 3001 N N . THR A 1 397 ? -10.254 -19.909 28.849 1.00 82.56 397 THR A N 1
ATOM 3002 C CA . THR A 1 397 ? -8.885 -19.484 28.521 1.00 82.56 397 THR A CA 1
ATOM 3003 C C . THR A 1 397 ? -8.335 -20.235 27.315 1.00 82.56 397 THR A C 1
ATOM 3005 O O . THR A 1 397 ? -7.830 -19.590 26.401 1.00 82.56 397 THR A O 1
ATOM 3008 N N . THR A 1 398 ? -8.514 -21.558 27.243 1.00 88.25 398 THR A N 1
ATOM 3009 C CA . THR A 1 398 ? -8.123 -22.357 26.062 1.00 88.25 398 THR A CA 1
ATOM 3010 C C . THR A 1 398 ? -8.864 -21.925 24.794 1.00 88.25 398 THR A C 1
ATOM 3012 O O . THR A 1 398 ? -8.244 -21.714 23.755 1.00 88.25 398 THR A O 1
ATOM 3015 N N . ARG A 1 399 ? -10.176 -21.666 24.868 1.00 85.50 399 ARG A N 1
ATOM 3016 C CA . ARG A 1 399 ? -10.923 -21.110 23.723 1.00 85.50 399 ARG A CA 1
ATOM 3017 C C . ARG A 1 399 ? -10.435 -19.721 23.315 1.00 85.50 399 ARG A C 1
ATOM 3019 O O . ARG A 1 399 ? -10.405 -19.417 22.125 1.00 85.50 399 ARG A O 1
ATOM 3026 N N . ALA A 1 400 ? -10.072 -18.872 24.276 1.00 78.75 400 ALA A N 1
ATOM 3027 C CA . ALA A 1 400 ? -9.536 -17.545 23.992 1.00 78.75 400 ALA A CA 1
ATOM 3028 C C . ALA A 1 400 ? -8.154 -17.619 23.324 1.00 78.75 400 ALA A C 1
ATOM 3030 O O . ALA A 1 400 ? -7.890 -16.840 22.406 1.00 78.75 400 ALA A O 1
ATOM 3031 N N . THR A 1 401 ? -7.292 -18.561 23.728 1.00 84.44 401 THR A N 1
ATOM 3032 C CA . THR A 1 401 ? -5.996 -18.791 23.069 1.00 84.44 401 THR A CA 1
ATOM 3033 C C . THR A 1 401 ? -6.166 -19.352 21.663 1.00 84.44 401 THR A C 1
ATOM 3035 O O . THR A 1 401 ? -5.554 -18.826 20.739 1.00 84.44 401 THR A O 1
ATOM 3038 N N . ASP A 1 402 ? -7.062 -20.321 21.468 1.00 86.75 402 ASP A N 1
ATOM 3039 C CA . ASP A 1 402 ? -7.339 -20.891 20.143 1.00 86.75 402 ASP A CA 1
ATOM 3040 C C . ASP A 1 402 ? -7.890 -19.828 19.181 1.00 86.75 402 ASP A C 1
ATOM 3042 O O . ASP A 1 402 ? -7.483 -19.744 18.020 1.00 86.75 402 ASP A O 1
ATOM 3046 N N . LEU A 1 403 ? -8.787 -18.965 19.673 1.00 81.50 403 LEU A N 1
ATOM 3047 C CA . LEU A 1 403 ? -9.310 -17.838 18.904 1.00 81.50 403 LEU A CA 1
ATOM 3048 C C . LEU A 1 403 ? -8.199 -16.844 18.540 1.00 81.50 403 LEU A C 1
ATOM 3050 O O . LEU A 1 403 ? -8.139 -16.380 17.403 1.00 81.50 403 LEU A O 1
ATOM 3054 N N . ARG A 1 404 ? -7.306 -16.532 19.484 1.00 80.62 404 ARG A N 1
ATOM 3055 C CA . ARG A 1 404 ? -6.159 -15.644 19.256 1.00 80.62 404 ARG A CA 1
ATOM 3056 C C . ARG A 1 404 ? -5.232 -16.196 18.174 1.00 80.62 404 ARG A C 1
ATOM 3058 O O . ARG A 1 404 ? -4.851 -15.454 17.269 1.00 80.62 404 ARG A O 1
ATOM 3065 N N . ASP A 1 405 ? -4.898 -17.479 18.238 1.00 85.44 405 ASP A N 1
ATOM 3066 C CA . ASP A 1 405 ? -4.037 -18.128 17.249 1.00 85.44 405 ASP A CA 1
ATOM 3067 C C . ASP A 1 405 ? -4.720 -18.200 15.878 1.00 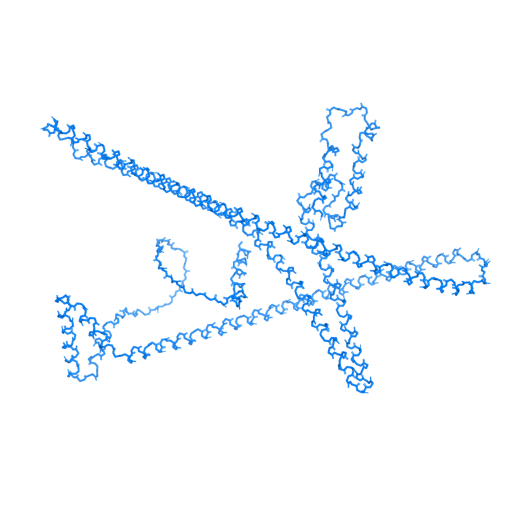85.44 405 ASP A C 1
ATOM 3069 O O . ASP A 1 405 ? -4.094 -17.897 14.862 1.00 85.44 405 ASP A O 1
ATOM 3073 N N . SER A 1 406 ? -6.027 -18.476 15.837 1.00 86.25 406 SER A N 1
ATOM 3074 C CA . SER A 1 406 ? -6.817 -18.437 14.601 1.00 86.25 406 SER A CA 1
ATOM 3075 C C . SER A 1 406 ? -6.832 -17.047 13.952 1.00 86.25 406 SER A C 1
ATOM 3077 O O . SER A 1 406 ? -6.648 -16.937 12.736 1.00 86.25 406 SER A O 1
ATOM 3079 N N . ILE A 1 407 ? -6.993 -15.980 14.742 1.00 80.88 407 ILE A N 1
ATOM 3080 C CA . ILE A 1 407 ? -6.940 -14.597 14.245 1.00 80.88 407 ILE A CA 1
ATOM 3081 C C . ILE A 1 407 ? -5.541 -14.273 13.720 1.00 80.88 407 ILE A C 1
ATOM 3083 O O . ILE A 1 407 ? -5.417 -13.713 12.635 1.00 80.88 407 ILE A O 1
ATOM 3087 N N . ARG A 1 408 ? -4.480 -14.665 14.434 1.00 85.00 408 ARG A N 1
ATOM 3088 C CA . ARG A 1 408 ? -3.092 -14.449 13.990 1.00 85.00 408 ARG A CA 1
ATOM 3089 C C . ARG A 1 408 ? -2.787 -15.137 12.668 1.00 85.00 408 ARG A C 1
ATOM 3091 O O . ARG A 1 408 ? -2.166 -14.517 11.810 1.00 85.00 408 ARG A O 1
ATOM 3098 N N . ILE A 1 409 ? -3.235 -16.381 12.500 1.00 88.25 409 ILE A N 1
ATOM 3099 C CA . ILE A 1 409 ? -3.088 -17.120 11.241 1.00 88.25 409 ILE A CA 1
ATOM 3100 C C . ILE A 1 409 ? -3.836 -16.392 10.122 1.00 88.25 409 ILE A C 1
ATOM 3102 O O . ILE A 1 409 ? -3.246 -16.126 9.084 1.00 88.25 409 ILE A O 1
ATOM 3106 N N . SER A 1 410 ? -5.086 -15.987 10.359 1.00 81.44 410 SER A N 1
ATOM 3107 C CA . SER A 1 410 ? -5.902 -15.295 9.350 1.00 81.44 410 SER A CA 1
ATOM 3108 C C . SER A 1 410 ? -5.285 -13.956 8.927 1.00 81.44 410 SER A C 1
ATOM 3110 O O . SER A 1 410 ? -5.214 -13.650 7.741 1.00 81.44 410 SER A O 1
ATOM 3112 N N . VAL A 1 411 ? -4.774 -13.175 9.886 1.00 82.62 411 VAL A N 1
ATOM 3113 C CA . VAL A 1 411 ? -4.082 -11.905 9.611 1.00 82.62 411 VAL A CA 1
ATOM 3114 C C . VAL A 1 411 ? -2.777 -12.143 8.852 1.00 82.62 411 VAL A C 1
ATOM 3116 O O . VAL A 1 411 ? -2.458 -11.380 7.944 1.00 82.62 411 VAL A O 1
ATOM 3119 N N . ALA A 1 412 ? -2.018 -13.188 9.190 1.00 85.25 412 ALA A N 1
ATOM 3120 C CA . ALA A 1 412 ? -0.810 -13.548 8.450 1.00 85.25 412 ALA A CA 1
ATOM 3121 C C . ALA A 1 412 ? -1.137 -13.966 7.006 1.00 85.25 412 ALA A C 1
ATOM 3123 O O . ALA A 1 412 ? -0.511 -13.472 6.073 1.00 85.25 412 ALA A O 1
ATOM 3124 N N . GLU A 1 413 ? -2.165 -14.792 6.806 1.00 87.56 413 GLU A N 1
ATOM 3125 C CA . GLU A 1 413 ? -2.631 -15.196 5.476 1.00 87.56 413 GLU A CA 1
ATOM 3126 C C . GLU A 1 413 ? -3.103 -13.997 4.642 1.00 87.56 413 GLU A C 1
ATOM 3128 O O . GLU A 1 413 ? -2.796 -13.910 3.451 1.00 87.56 413 GLU A O 1
ATOM 3133 N N . GLU A 1 414 ? -3.812 -13.047 5.253 1.00 86.19 414 GLU A N 1
ATOM 3134 C CA . GLU A 1 414 ? -4.268 -11.833 4.577 1.00 86.19 414 GLU A CA 1
ATOM 3135 C C . GLU A 1 414 ? -3.107 -10.896 4.224 1.00 86.19 414 GLU A C 1
ATOM 3137 O O . GLU A 1 414 ? -3.088 -10.343 3.121 1.00 86.19 414 GLU A O 1
ATOM 3142 N N . LYS A 1 415 ? -2.107 -10.767 5.107 1.00 84.94 415 LYS A N 1
ATOM 3143 C CA . LYS A 1 415 ? -0.865 -10.028 4.829 1.00 84.94 415 LYS A CA 1
ATOM 3144 C C . LYS A 1 415 ? -0.098 -10.643 3.671 1.00 84.94 415 LYS A C 1
ATOM 3146 O O . LYS A 1 415 ? 0.225 -9.929 2.725 1.00 84.94 415 LYS A O 1
ATOM 3151 N N . ASP A 1 416 ? 0.102 -11.955 3.688 1.00 87.44 416 ASP A N 1
ATOM 3152 C CA . ASP A 1 416 ? 0.766 -12.670 2.599 1.00 87.44 416 ASP A CA 1
ATOM 3153 C C . ASP A 1 416 ? -0.018 -12.534 1.285 1.00 87.44 416 ASP A C 1
ATOM 3155 O O . ASP A 1 416 ? 0.568 -12.437 0.206 1.00 87.44 416 ASP A O 1
ATOM 3159 N N . ALA A 1 417 ? -1.354 -12.528 1.342 1.00 85.94 417 ALA A N 1
ATOM 3160 C CA . ALA A 1 417 ? -2.204 -12.322 0.172 1.00 85.94 417 ALA A CA 1
ATOM 3161 C C . ALA A 1 417 ? -2.179 -10.870 -0.334 1.00 85.94 417 ALA A C 1
ATOM 3163 O O . ALA A 1 417 ? -2.319 -10.636 -1.537 1.00 85.94 417 ALA A O 1
ATOM 3164 N N . ALA A 1 418 ? -2.045 -9.885 0.553 1.00 84.50 418 ALA A N 1
ATOM 3165 C CA . ALA A 1 418 ? -1.882 -8.481 0.188 1.00 84.50 418 ALA A CA 1
ATOM 3166 C C . ALA A 1 418 ? -0.505 -8.228 -0.439 1.00 84.50 418 ALA A C 1
ATOM 3168 O O . ALA A 1 418 ? -0.429 -7.586 -1.484 1.00 84.50 418 ALA A O 1
ATOM 3169 N N . GLU A 1 419 ? 0.558 -8.800 0.130 1.00 86.94 419 GLU A N 1
ATOM 3170 C CA . GLU A 1 419 ? 1.912 -8.721 -0.425 1.00 86.94 419 GLU A CA 1
ATOM 3171 C C . GLU A 1 419 ? 1.985 -9.379 -1.807 1.00 86.94 419 GLU A C 1
ATOM 3173 O O . GLU A 1 419 ? 2.557 -8.806 -2.732 1.00 86.94 419 GLU A O 1
ATOM 3178 N N . ARG A 1 420 ? 1.344 -10.543 -1.990 1.00 87.94 420 ARG A N 1
ATOM 3179 C CA . ARG A 1 420 ? 1.242 -11.197 -3.305 1.00 87.94 420 ARG A CA 1
ATOM 3180 C C . ARG A 1 420 ? 0.531 -10.323 -4.338 1.00 87.94 420 ARG A C 1
ATOM 3182 O O . ARG A 1 420 ? 1.006 -10.222 -5.464 1.00 87.94 420 ARG A O 1
ATOM 3189 N N . ARG A 1 421 ? -0.566 -9.655 -3.959 1.00 88.25 421 ARG A N 1
ATOM 3190 C CA . ARG A 1 421 ? -1.287 -8.717 -4.840 1.00 88.25 421 ARG A CA 1
ATOM 3191 C C . ARG A 1 421 ? -0.427 -7.514 -5.223 1.00 88.25 421 ARG A C 1
ATOM 3193 O O . ARG A 1 421 ? -0.302 -7.219 -6.404 1.00 88.25 421 ARG A O 1
ATOM 3200 N N . GLU A 1 422 ? 0.222 -6.879 -4.252 1.00 87.62 422 GLU A N 1
ATOM 3201 C CA . GLU A 1 422 ? 1.116 -5.742 -4.506 1.00 87.62 422 GLU A CA 1
ATOM 3202 C C . GLU A 1 422 ? 2.319 -6.150 -5.365 1.00 87.62 422 GLU A C 1
ATOM 3204 O O . GLU A 1 422 ? 2.709 -5.439 -6.286 1.00 87.62 422 GLU A O 1
ATOM 3209 N N . ARG A 1 423 ? 2.904 -7.324 -5.108 1.00 90.25 423 ARG A N 1
ATOM 3210 C CA . ARG A 1 423 ? 3.982 -7.877 -5.934 1.00 90.25 423 ARG A CA 1
ATOM 3211 C C . ARG A 1 423 ? 3.519 -8.081 -7.373 1.00 90.25 423 ARG A C 1
ATOM 3213 O O . ARG A 1 423 ? 4.220 -7.672 -8.290 1.00 90.25 423 ARG A O 1
ATOM 3220 N N . ARG A 1 424 ? 2.332 -8.651 -7.580 1.00 92.06 424 ARG A N 1
ATOM 3221 C CA . ARG A 1 424 ? 1.740 -8.810 -8.912 1.00 92.06 424 ARG A CA 1
ATOM 3222 C C . ARG A 1 424 ? 1.548 -7.473 -9.623 1.00 92.06 424 ARG A C 1
ATOM 3224 O O . ARG A 1 424 ? 1.851 -7.373 -10.806 1.00 92.06 424 ARG A O 1
ATOM 3231 N N . GLU A 1 425 ? 1.068 -6.455 -8.914 1.00 89.81 425 GLU A N 1
ATOM 3232 C CA . GLU A 1 425 ? 0.890 -5.097 -9.445 1.00 89.81 425 GLU A CA 1
ATOM 3233 C C . GLU A 1 425 ? 2.223 -4.440 -9.820 1.00 89.81 425 GLU A C 1
ATOM 3235 O O . GLU A 1 425 ? 2.332 -3.860 -10.898 1.00 89.81 425 GLU A O 1
ATOM 3240 N N . ARG A 1 426 ? 3.268 -4.594 -8.996 1.00 91.69 426 ARG A N 1
ATOM 3241 C CA . ARG A 1 426 ? 4.626 -4.128 -9.330 1.00 91.69 426 ARG A CA 1
ATOM 3242 C C . ARG A 1 426 ? 5.175 -4.841 -10.567 1.00 91.69 426 ARG A C 1
ATOM 3244 O O . ARG A 1 426 ? 5.717 -4.205 -11.466 1.00 91.69 426 ARG A O 1
ATOM 3251 N N . LEU A 1 427 ? 4.989 -6.158 -10.636 1.00 94.12 427 LEU A N 1
ATOM 3252 C CA . LEU A 1 427 ? 5.483 -6.996 -11.729 1.00 94.12 427 LEU A CA 1
ATOM 3253 C C . LEU A 1 427 ? 4.682 -6.852 -13.032 1.00 94.12 427 LEU A C 1
ATOM 3255 O O . LEU A 1 427 ? 5.216 -7.157 -14.095 1.00 94.12 427 LEU A O 1
ATOM 3259 N N . LEU A 1 428 ? 3.448 -6.342 -12.980 1.00 94.00 428 LEU A N 1
ATOM 3260 C CA . LEU A 1 428 ? 2.646 -6.008 -14.164 1.00 94.00 428 LEU A CA 1
ATOM 3261 C C . LEU A 1 428 ? 3.339 -4.975 -15.062 1.00 94.00 428 LEU A C 1
ATOM 3263 O O . LEU A 1 428 ? 3.213 -5.045 -16.280 1.00 94.00 428 LEU A O 1
ATOM 3267 N N . VAL A 1 429 ? 4.107 -4.051 -14.478 1.00 94.69 429 VAL A N 1
ATOM 3268 C CA . VAL A 1 429 ? 4.885 -3.053 -15.233 1.00 94.69 429 VAL A CA 1
ATOM 3269 C C . VAL A 1 429 ? 6.101 -3.689 -15.925 1.00 94.69 429 VAL A C 1
ATOM 3271 O O . VAL A 1 429 ? 6.588 -3.159 -16.919 1.00 94.69 429 VAL A O 1
ATOM 3274 N N . CYS A 1 430 ? 6.556 -4.851 -15.444 1.00 96.12 430 CYS A N 1
ATOM 3275 C CA . CYS A 1 430 ? 7.740 -5.569 -15.924 1.00 96.12 430 CYS A CA 1
ATOM 3276 C C . CYS A 1 430 ? 7.389 -6.818 -16.758 1.00 96.12 430 CYS A C 1
ATOM 3278 O O . CYS A 1 430 ? 8.075 -7.844 -16.698 1.00 96.12 430 CYS A O 1
ATOM 3280 N N . GLU A 1 431 ? 6.287 -6.774 -17.514 1.00 96.50 431 GLU A N 1
ATOM 3281 C CA . GLU A 1 431 ? 5.814 -7.927 -18.293 1.00 96.50 431 GLU A CA 1
ATOM 3282 C C . GLU A 1 431 ? 6.853 -8.393 -19.327 1.00 96.50 431 GLU A C 1
ATOM 3284 O O . GLU A 1 431 ? 7.054 -9.593 -19.527 1.00 96.50 431 GLU A O 1
ATOM 3289 N N . ARG A 1 432 ? 7.566 -7.452 -19.953 1.00 96.38 432 ARG A N 1
ATOM 3290 C CA . ARG A 1 432 ? 8.596 -7.752 -20.954 1.00 96.38 432 ARG A CA 1
ATOM 3291 C C . ARG A 1 432 ? 9.776 -8.503 -20.337 1.00 96.38 432 ARG A C 1
ATOM 3293 O O . ARG A 1 432 ? 10.283 -9.457 -20.925 1.00 96.38 432 ARG A O 1
ATOM 3300 N N . GLU A 1 433 ? 10.210 -8.088 -19.158 1.00 97.44 433 GLU A N 1
ATOM 3301 C CA . GLU A 1 433 ? 11.321 -8.674 -18.415 1.00 97.44 433 GLU A CA 1
ATOM 3302 C C . GLU A 1 433 ? 10.968 -10.089 -17.941 1.00 97.44 433 GLU A C 1
ATOM 3304 O O . GLU A 1 433 ? 11.791 -11.001 -18.054 1.00 97.44 433 GLU A O 1
ATOM 3309 N N . LEU A 1 434 ? 9.724 -10.307 -17.494 1.00 97.12 434 LEU A N 1
ATOM 3310 C CA . LEU A 1 434 ? 9.214 -11.645 -17.172 1.00 97.12 434 LEU A CA 1
ATOM 3311 C C . LEU A 1 434 ? 9.257 -12.565 -18.398 1.00 97.12 434 LEU A C 1
ATOM 3313 O O . LEU A 1 434 ? 9.782 -13.678 -18.311 1.00 97.12 434 LEU A O 1
ATOM 3317 N N . GLN A 1 435 ? 8.792 -12.081 -19.555 1.00 96.50 435 GLN A N 1
ATOM 3318 C CA . GLN A 1 435 ? 8.817 -12.842 -20.808 1.00 96.50 435 GLN A CA 1
ATOM 3319 C C . GLN A 1 435 ? 10.247 -13.202 -21.244 1.00 96.50 435 GLN A C 1
ATOM 3321 O O . GLN A 1 435 ? 10.479 -14.324 -21.696 1.00 96.50 435 GLN A O 1
ATOM 3326 N N . LEU A 1 436 ? 11.223 -12.302 -21.057 1.00 96.38 436 LEU A N 1
ATOM 3327 C CA . LEU A 1 436 ? 12.640 -12.571 -21.353 1.00 96.38 436 LEU A CA 1
ATOM 3328 C C . LEU A 1 436 ? 13.218 -13.717 -20.509 1.00 96.38 436 LEU A C 1
ATOM 3330 O O . LEU A 1 436 ? 14.065 -14.468 -20.995 1.00 96.38 436 LEU A O 1
ATOM 3334 N N . LEU A 1 437 ? 12.750 -13.883 -19.269 1.00 96.94 437 LEU A N 1
ATOM 3335 C CA . LEU A 1 437 ? 13.137 -14.992 -18.390 1.00 96.94 437 LEU A CA 1
ATOM 3336 C C . LEU A 1 437 ? 12.287 -16.259 -18.586 1.00 96.94 437 LEU A C 1
ATOM 3338 O O . LEU A 1 437 ? 12.534 -17.263 -17.914 1.00 96.94 437 LEU A O 1
ATOM 3342 N N . GLY A 1 438 ? 11.312 -16.235 -19.500 1.00 96.44 438 GLY A N 1
ATOM 3343 C CA . GLY A 1 438 ? 10.386 -17.343 -19.737 1.00 96.44 438 GLY A CA 1
ATOM 3344 C C . GLY A 1 438 ? 9.342 -17.516 -18.632 1.00 96.44 438 GLY A C 1
ATOM 3345 O O . GLY A 1 438 ? 8.873 -18.630 -18.409 1.00 96.44 438 GLY A O 1
ATOM 3346 N N . LEU A 1 439 ? 9.012 -16.436 -17.925 1.00 97.44 439 LEU A N 1
ATOM 3347 C CA . LEU A 1 439 ? 7.994 -16.387 -16.881 1.00 97.44 439 LEU A CA 1
ATOM 3348 C C . LEU A 1 439 ? 6.738 -15.684 -17.401 1.00 97.44 439 LEU A C 1
ATOM 3350 O O . LEU A 1 439 ? 6.805 -14.807 -18.264 1.00 97.44 439 LEU A O 1
ATOM 3354 N N . THR A 1 440 ? 5.584 -16.055 -16.857 1.00 96.38 440 THR A N 1
ATOM 3355 C CA . THR A 1 440 ? 4.301 -15.415 -17.168 1.00 96.38 440 THR A CA 1
ATOM 3356 C C . THR A 1 440 ? 3.808 -14.573 -15.994 1.00 96.38 440 THR A C 1
ATOM 3358 O O . THR A 1 440 ? 4.234 -14.755 -14.855 1.00 96.38 440 THR A O 1
ATOM 3361 N N . LEU A 1 441 ? 2.837 -13.685 -16.237 1.00 94.25 441 LEU A N 1
ATOM 3362 C CA . LEU A 1 441 ? 2.161 -12.942 -15.162 1.00 94.25 441 LEU A CA 1
ATOM 3363 C C . LEU A 1 441 ? 1.444 -13.858 -14.154 1.00 94.25 441 LEU A C 1
ATOM 3365 O O . LEU A 1 441 ? 1.174 -13.432 -13.036 1.00 94.25 441 LEU A O 1
ATOM 3369 N N . ALA A 1 442 ? 1.143 -15.109 -14.519 1.00 93.50 442 ALA A N 1
ATOM 3370 C CA . ALA A 1 442 ? 0.584 -16.087 -13.588 1.00 93.50 442 ALA A CA 1
ATOM 3371 C C . ALA A 1 442 ? 1.624 -16.590 -12.570 1.00 93.50 442 ALA A C 1
ATOM 3373 O O . ALA A 1 442 ? 1.255 -16.987 -11.466 1.00 93.50 442 ALA A O 1
ATOM 3374 N N . ASP A 1 443 ? 2.913 -16.537 -12.915 1.00 94.25 443 ASP A N 1
ATOM 3375 C CA . ASP A 1 443 ? 4.013 -16.946 -12.038 1.00 94.25 443 ASP A CA 1
ATOM 3376 C C . ASP A 1 443 ? 4.426 -15.830 -11.061 1.00 94.25 443 ASP A C 1
ATOM 3378 O O . ASP A 1 443 ? 5.102 -16.104 -10.069 1.00 94.25 443 ASP A O 1
ATOM 3382 N N . ALA A 1 444 ? 4.000 -14.584 -11.311 1.00 90.88 444 ALA A N 1
ATOM 3383 C CA . ALA A 1 444 ? 4.363 -13.393 -10.538 1.00 90.88 444 ALA A CA 1
ATOM 3384 C C . ALA A 1 444 ? 4.024 -13.519 -9.040 1.00 90.88 444 ALA A C 1
ATOM 3386 O O . ALA A 1 444 ? 4.823 -13.137 -8.184 1.00 90.88 444 ALA A O 1
ATOM 3387 N N . ASP A 1 445 ? 2.879 -14.127 -8.717 1.00 90.31 445 ASP A N 1
ATOM 3388 C CA . ASP A 1 445 ? 2.396 -14.302 -7.339 1.00 90.31 445 ASP A CA 1
ATOM 3389 C C . ASP A 1 445 ? 3.276 -15.279 -6.535 1.00 90.31 445 ASP A C 1
ATOM 3391 O O . ASP A 1 445 ? 3.341 -15.209 -5.306 1.00 90.31 445 ASP A O 1
ATOM 3395 N N . MET A 1 446 ? 3.948 -16.199 -7.233 1.00 90.75 446 MET A N 1
ATOM 3396 C CA . MET A 1 446 ? 4.793 -17.256 -6.667 1.00 90.75 446 MET A CA 1
ATOM 3397 C C . MET A 1 446 ? 6.288 -16.973 -6.854 1.00 90.75 446 MET A C 1
ATOM 3399 O O . MET A 1 446 ? 7.123 -17.789 -6.456 1.00 90.75 446 MET A O 1
ATOM 3403 N N . LEU A 1 447 ? 6.633 -15.842 -7.471 1.00 94.44 447 LEU A N 1
ATOM 3404 C CA . LEU A 1 447 ? 8.007 -15.498 -7.787 1.00 94.44 447 LEU A CA 1
ATOM 3405 C C . LEU A 1 447 ? 8.748 -15.121 -6.500 1.00 94.44 447 LEU A C 1
ATOM 3407 O O . LEU A 1 447 ? 8.436 -14.119 -5.853 1.00 94.44 447 LEU A O 1
ATOM 3411 N N . ASP A 1 448 ? 9.722 -15.947 -6.126 1.00 95.00 448 ASP A N 1
ATOM 3412 C CA . ASP A 1 448 ? 10.714 -15.672 -5.091 1.00 95.00 448 ASP A CA 1
ATOM 3413 C C . ASP A 1 448 ? 12.111 -15.526 -5.719 1.00 95.00 448 ASP A C 1
ATOM 3415 O O . ASP A 1 448 ? 12.344 -15.867 -6.884 1.00 95.00 448 ASP A O 1
ATOM 3419 N N . GLU A 1 449 ? 13.084 -15.031 -4.948 1.00 95.62 449 GLU A N 1
ATOM 3420 C CA . GLU A 1 449 ? 14.452 -14.829 -5.448 1.00 95.62 449 GLU A CA 1
ATOM 3421 C C . GLU A 1 449 ? 15.074 -16.140 -5.969 1.00 95.62 449 GLU A C 1
ATOM 3423 O O . GLU A 1 449 ? 15.870 -16.160 -6.914 1.00 95.62 449 GLU A O 1
ATOM 3428 N N . ARG A 1 450 ? 14.688 -17.279 -5.385 1.00 97.06 450 ARG A N 1
ATOM 3429 C CA . ARG A 1 450 ? 15.184 -18.596 -5.787 1.00 97.06 450 ARG A CA 1
ATOM 3430 C C . ARG A 1 450 ? 14.622 -19.032 -7.141 1.00 97.06 450 ARG A C 1
ATOM 3432 O O . ARG A 1 450 ? 15.381 -19.583 -7.948 1.00 97.06 450 ARG A O 1
ATOM 3439 N N . ALA A 1 451 ? 13.334 -18.819 -7.387 1.00 96.25 451 ALA A N 1
ATOM 3440 C CA . ALA A 1 451 ? 12.663 -19.068 -8.655 1.00 96.25 451 ALA A CA 1
ATOM 3441 C C . ALA A 1 451 ? 13.204 -18.128 -9.731 1.00 96.25 451 ALA A C 1
ATOM 3443 O O . ALA A 1 451 ? 13.572 -18.608 -10.803 1.00 96.25 451 ALA A O 1
ATOM 3444 N N . LEU A 1 452 ? 13.387 -16.843 -9.410 1.00 97.31 452 LEU A N 1
ATOM 3445 C CA . LEU A 1 452 ? 13.973 -15.859 -10.319 1.00 97.31 452 LEU A CA 1
ATOM 3446 C C . LEU A 1 452 ? 15.397 -16.260 -10.741 1.00 97.31 452 LEU A C 1
ATOM 3448 O O . LEU A 1 452 ? 15.687 -16.379 -11.932 1.00 97.31 452 LEU A O 1
ATOM 3452 N N . ARG A 1 453 ? 16.277 -16.585 -9.783 1.00 97.56 453 ARG A N 1
ATOM 3453 C CA . ARG A 1 453 ? 17.636 -17.088 -10.076 1.00 97.56 453 ARG A CA 1
ATOM 3454 C C . ARG A 1 453 ? 17.614 -18.373 -10.903 1.00 97.56 453 ARG A C 1
ATOM 3456 O O . ARG A 1 453 ? 18.515 -18.602 -11.711 1.00 97.56 453 ARG A O 1
ATOM 3463 N N . ARG A 1 454 ? 16.629 -19.251 -10.687 1.00 97.75 454 ARG A N 1
ATOM 3464 C CA . ARG A 1 454 ? 16.480 -20.491 -11.462 1.00 97.75 454 ARG A CA 1
ATOM 3465 C C . ARG A 1 454 ? 16.072 -20.189 -12.904 1.00 97.75 454 ARG A C 1
ATOM 3467 O O . ARG A 1 454 ? 16.720 -20.724 -13.801 1.00 97.75 454 ARG A O 1
ATOM 3474 N N . ALA A 1 455 ? 15.067 -19.341 -13.111 1.00 97.31 455 ALA A N 1
ATOM 3475 C CA . ALA A 1 455 ? 14.610 -18.911 -14.432 1.00 97.31 455 ALA A CA 1
ATOM 3476 C C . ALA A 1 455 ? 15.751 -18.246 -15.213 1.00 97.31 455 ALA A C 1
ATOM 3478 O O . ALA A 1 455 ? 16.076 -18.671 -16.321 1.00 97.31 455 ALA A O 1
ATOM 3479 N N . PHE A 1 456 ? 16.477 -17.331 -14.566 1.00 97.62 456 PHE A N 1
ATOM 3480 C CA . PHE A 1 456 ? 17.663 -16.698 -15.135 1.00 97.62 456 PHE A CA 1
ATOM 3481 C C . PHE A 1 456 ? 18.737 -17.705 -15.557 1.00 97.62 456 PHE A C 1
ATOM 3483 O O . PHE A 1 456 ? 19.226 -17.645 -16.680 1.00 97.62 456 PHE A O 1
ATOM 3490 N N . ARG A 1 457 ? 19.086 -18.686 -14.713 1.00 97.12 457 ARG A N 1
ATOM 3491 C CA . ARG A 1 457 ? 20.072 -19.720 -15.087 1.00 97.12 457 ARG A CA 1
ATOM 3492 C C . ARG A 1 457 ? 19.620 -20.565 -16.276 1.00 97.12 457 ARG A C 1
ATOM 3494 O O . ARG A 1 457 ? 20.470 -21.011 -17.042 1.00 97.12 457 ARG A O 1
ATOM 3501 N N . ILE A 1 458 ? 18.322 -20.834 -16.407 1.00 96.31 458 ILE A N 1
ATOM 3502 C CA . ILE A 1 458 ? 17.772 -21.594 -17.536 1.00 96.31 458 ILE A CA 1
ATOM 3503 C C . ILE A 1 458 ? 17.884 -20.762 -18.819 1.00 96.31 458 ILE A C 1
ATOM 3505 O O . ILE A 1 458 ? 18.473 -21.235 -19.790 1.00 96.31 458 ILE A O 1
ATOM 3509 N N . ALA A 1 459 ? 17.417 -19.512 -18.796 1.00 95.00 459 ALA A N 1
ATOM 3510 C CA . ALA A 1 459 ? 17.466 -18.619 -19.952 1.00 95.00 459 ALA A CA 1
ATOM 3511 C C . ALA A 1 459 ? 18.910 -18.245 -20.352 1.00 95.00 459 ALA A C 1
ATOM 3513 O O . ALA A 1 459 ? 19.271 -18.268 -21.530 1.00 95.00 459 ALA A O 1
ATOM 3514 N N . SER A 1 460 ? 19.786 -18.013 -19.371 1.00 95.06 460 SER A N 1
ATOM 3515 C CA . SER A 1 460 ? 21.211 -17.740 -19.583 1.00 95.06 460 SER A CA 1
ATOM 3516 C C . SER A 1 460 ? 21.911 -18.907 -20.280 1.00 95.06 460 SER A C 1
ATOM 3518 O O . SER A 1 460 ? 22.653 -18.686 -21.233 1.00 95.06 460 SER A O 1
ATOM 3520 N N . LYS A 1 461 ? 21.618 -20.159 -19.898 1.00 94.31 461 LYS A N 1
ATOM 3521 C CA . LYS A 1 461 ? 22.173 -21.343 -20.577 1.00 94.31 461 LYS A CA 1
ATOM 3522 C C . LYS A 1 461 ? 21.777 -21.421 -22.050 1.00 94.31 461 LYS A C 1
ATOM 3524 O O . LYS A 1 461 ? 22.604 -21.839 -22.853 1.00 94.31 461 LYS A O 1
ATOM 3529 N N . SER A 1 462 ? 20.554 -21.025 -22.410 1.00 88.56 462 SER A N 1
ATOM 3530 C CA . SER A 1 462 ? 20.119 -21.018 -23.816 1.00 88.56 462 SER A CA 1
ATOM 3531 C C . SER A 1 462 ? 20.746 -19.902 -24.654 1.00 88.56 462 SER A C 1
ATOM 3533 O O . SER A 1 462 ? 20.875 -20.056 -25.864 1.00 88.56 462 SER A O 1
ATOM 3535 N N . LEU A 1 463 ? 21.154 -18.800 -24.019 1.00 87.25 463 LEU A N 1
ATOM 3536 C CA . LEU A 1 463 ? 21.741 -17.628 -24.678 1.00 87.25 463 LEU A CA 1
ATOM 3537 C C . LEU A 1 463 ? 23.269 -17.557 -24.547 1.00 87.25 463 LEU A C 1
ATOM 3539 O O . LEU A 1 463 ? 23.890 -16.647 -25.095 1.00 87.25 463 LEU A O 1
ATOM 3543 N N . HIS A 1 464 ? 23.887 -18.492 -23.822 1.00 84.69 464 HIS A N 1
ATOM 3544 C CA . HIS A 1 464 ? 25.330 -18.513 -23.624 1.00 84.69 464 HIS A CA 1
ATOM 3545 C C . HIS A 1 464 ? 26.050 -18.761 -24.962 1.00 84.69 464 HIS A C 1
ATOM 3547 O O . HIS A 1 464 ? 25.645 -19.665 -25.702 1.00 84.69 464 HIS A O 1
ATOM 3553 N N . PRO A 1 465 ? 27.139 -18.030 -25.277 1.00 77.31 465 PRO A N 1
ATOM 3554 C CA . PRO A 1 465 ? 27.864 -18.193 -26.538 1.00 77.31 465 PRO A CA 1
ATOM 3555 C C . PRO A 1 465 ? 28.292 -19.646 -26.786 1.00 77.31 465 PRO A C 1
ATOM 3557 O O . PRO A 1 465 ? 28.133 -20.141 -27.898 1.00 77.31 465 PRO A O 1
ATOM 3560 N N . ASP A 1 466 ? 28.712 -20.372 -25.747 1.00 80.12 466 ASP A N 1
ATOM 3561 C CA . ASP A 1 466 ? 29.100 -21.786 -25.869 1.00 80.12 466 ASP A CA 1
ATOM 3562 C C . ASP A 1 466 ? 27.954 -22.711 -26.310 1.00 80.12 466 ASP A C 1
ATOM 3564 O O . ASP A 1 466 ? 28.187 -23.678 -27.032 1.00 80.12 466 ASP A O 1
ATOM 3568 N N . ALA A 1 467 ? 26.710 -22.413 -25.921 1.00 78.75 467 ALA A N 1
ATOM 3569 C CA . ALA A 1 467 ? 25.542 -23.164 -26.384 1.00 78.75 467 ALA A CA 1
ATOM 3570 C C . ALA A 1 467 ? 25.202 -22.824 -27.846 1.00 78.75 467 ALA A C 1
ATOM 3572 O O . ALA A 1 467 ? 24.764 -23.688 -28.610 1.00 78.75 467 ALA A O 1
ATOM 3573 N N . LEU A 1 468 ? 25.460 -21.580 -28.261 1.00 70.62 468 LEU A N 1
ATOM 3574 C CA . LEU A 1 468 ? 25.228 -21.107 -29.626 1.00 70.62 468 LEU A CA 1
ATOM 3575 C C . LEU A 1 468 ? 26.264 -21.647 -30.625 1.00 70.62 468 LEU A C 1
ATOM 3577 O O . LEU A 1 468 ? 25.899 -21.895 -31.780 1.00 70.62 468 LEU A O 1
ATOM 3581 N N . LEU A 1 469 ? 27.503 -21.913 -30.186 1.00 67.50 469 LEU A N 1
ATOM 3582 C CA . LEU A 1 469 ? 28.577 -22.505 -31.003 1.00 67.50 469 LEU A CA 1
ATOM 3583 C C . LEU A 1 469 ? 28.213 -23.884 -31.573 1.00 67.50 469 LEU A C 1
ATOM 3585 O O . LEU A 1 469 ? 28.669 -24.239 -32.658 1.00 67.50 469 LEU A O 1
ATOM 3589 N N . VAL A 1 470 ? 27.355 -24.638 -30.883 1.00 63.25 470 VAL A N 1
ATOM 3590 C CA . VAL A 1 470 ? 26.880 -25.955 -31.340 1.00 63.25 470 VAL A CA 1
ATOM 3591 C C . VAL A 1 470 ? 25.773 -25.824 -32.392 1.00 63.25 470 VAL A C 1
ATOM 3593 O O . VAL A 1 470 ? 25.587 -26.721 -33.211 1.00 63.25 470 VAL A O 1
ATOM 3596 N N . SER A 1 471 ? 25.041 -24.705 -32.403 1.00 57.91 471 SER A N 1
ATOM 3597 C CA . SER A 1 471 ? 23.811 -24.579 -33.192 1.00 57.91 471 SER A CA 1
ATOM 3598 C C . SER A 1 471 ? 23.992 -23.930 -34.561 1.00 57.91 471 SER A C 1
ATOM 3600 O O . SER A 1 471 ? 23.243 -24.277 -35.471 1.00 57.91 471 SER A O 1
ATOM 3602 N N . THR A 1 472 ? 24.966 -23.032 -34.775 1.00 53.66 472 THR A N 1
ATOM 3603 C CA . THR A 1 472 ? 25.061 -22.338 -36.071 1.00 53.66 472 THR A CA 1
ATOM 3604 C C . THR A 1 472 ? 26.445 -21.802 -36.440 1.00 53.66 472 THR A C 1
ATOM 3606 O O . THR A 1 472 ? 26.791 -20.669 -36.115 1.00 53.66 472 THR A O 1
ATOM 3609 N N . ALA A 1 473 ? 27.143 -22.524 -37.319 1.00 54.84 473 ALA A N 1
ATOM 3610 C CA . ALA A 1 473 ? 28.185 -21.955 -38.182 1.00 54.84 473 ALA A CA 1
ATOM 3611 C C . ALA A 1 473 ? 27.626 -20.979 -39.256 1.00 54.84 473 ALA A C 1
ATOM 3613 O O . ALA A 1 473 ? 28.391 -20.401 -40.020 1.00 54.84 473 ALA A O 1
ATOM 3614 N N . ALA A 1 474 ? 26.298 -20.774 -39.324 1.00 54.19 474 ALA A N 1
ATOM 3615 C CA . ALA A 1 474 ? 25.624 -20.035 -40.402 1.00 54.19 474 ALA A CA 1
ATOM 3616 C C . ALA A 1 474 ? 24.828 -18.772 -39.983 1.00 54.19 474 ALA A C 1
ATOM 3618 O O . ALA A 1 474 ? 24.286 -18.104 -40.859 1.00 54.19 474 ALA A O 1
ATOM 3619 N N . ARG A 1 475 ? 24.729 -18.402 -38.692 1.00 56.59 475 ARG A N 1
ATOM 3620 C CA . ARG A 1 475 ? 23.813 -17.319 -38.227 1.00 56.59 475 ARG A CA 1
ATOM 3621 C C . ARG A 1 475 ? 24.471 -16.026 -37.732 1.00 56.59 475 ARG A C 1
ATOM 3623 O O . ARG A 1 475 ? 23.771 -15.128 -37.278 1.00 56.59 475 ARG A O 1
ATOM 3630 N N . ALA A 1 476 ? 25.788 -15.892 -37.844 1.00 56.50 476 ALA A N 1
ATOM 3631 C CA . ALA A 1 476 ? 26.560 -14.848 -37.162 1.00 56.50 476 ALA A CA 1
ATOM 3632 C C . ALA A 1 476 ? 26.420 -13.405 -37.704 1.00 56.50 476 ALA A C 1
ATOM 3634 O O . ALA A 1 476 ? 27.202 -12.554 -37.295 1.00 56.50 476 ALA A O 1
ATOM 3635 N N . LYS A 1 477 ? 25.487 -13.089 -38.618 1.00 58.31 477 LYS A N 1
ATOM 3636 C CA . LYS A 1 477 ? 25.436 -11.740 -39.225 1.00 58.31 477 LYS A CA 1
ATOM 3637 C C . LYS A 1 477 ? 24.246 -10.849 -38.869 1.00 58.31 477 LYS A C 1
ATOM 3639 O O . LYS A 1 477 ? 24.394 -9.649 -39.046 1.00 58.31 477 LYS A O 1
ATOM 3644 N N . THR A 1 478 ? 23.142 -11.353 -38.315 1.00 61.41 478 THR A N 1
ATOM 3645 C CA . THR A 1 478 ? 21.974 -10.507 -37.965 1.00 61.41 478 THR A CA 1
ATOM 3646 C C . THR A 1 478 ? 21.057 -11.184 -36.934 1.00 61.41 478 THR A C 1
ATOM 3648 O O . THR A 1 478 ? 19.890 -11.457 -37.219 1.00 61.41 478 THR A O 1
ATOM 3651 N N . TYR A 1 479 ? 21.569 -11.557 -35.759 1.00 68.69 479 TYR A N 1
ATOM 3652 C CA . TYR A 1 479 ? 20.687 -12.010 -34.676 1.00 68.69 479 TYR A CA 1
ATOM 3653 C C . TYR A 1 479 ? 20.259 -10.805 -33.831 1.00 68.69 479 TYR A C 1
ATOM 3655 O O . TYR A 1 479 ? 20.976 -10.414 -32.920 1.00 68.69 479 TYR A O 1
ATOM 3663 N N . ASP A 1 480 ? 19.084 -10.250 -34.139 1.00 79.00 480 ASP A N 1
ATOM 3664 C CA . ASP A 1 480 ? 18.404 -9.185 -33.370 1.00 79.00 480 ASP A CA 1
ATOM 3665 C C . ASP A 1 480 ? 17.670 -9.720 -32.123 1.00 79.00 480 ASP A C 1
ATOM 3667 O O . ASP A 1 480 ? 16.798 -9.067 -31.550 1.00 79.00 480 ASP A O 1
ATOM 3671 N N . GLY A 1 481 ? 17.972 -10.951 -31.706 1.00 82.00 481 GLY A N 1
ATOM 3672 C CA . GLY A 1 481 ? 17.351 -11.533 -30.526 1.00 82.00 481 GLY A CA 1
ATOM 3673 C C . GLY A 1 481 ? 17.944 -11.001 -29.216 1.00 82.00 481 GLY A C 1
ATOM 3674 O O . GLY A 1 481 ? 18.989 -10.345 -29.209 1.00 82.00 481 GLY A O 1
ATOM 3675 N N . PRO A 1 482 ? 17.294 -11.315 -28.083 1.00 85.62 482 PRO A N 1
ATOM 3676 C CA . PRO A 1 482 ? 17.752 -10.893 -26.766 1.00 85.62 482 PRO A CA 1
ATOM 3677 C C . PRO A 1 482 ? 19.175 -11.391 -26.495 1.00 85.62 482 PRO A C 1
ATOM 3679 O O . PRO A 1 482 ? 19.507 -12.553 -26.735 1.00 85.62 482 PRO A O 1
ATOM 3682 N N . THR A 1 483 ? 20.022 -10.490 -26.004 1.00 90.62 483 THR A N 1
ATOM 3683 C CA . THR A 1 483 ? 21.411 -10.778 -25.635 1.00 90.62 483 THR A CA 1
ATOM 3684 C C . THR A 1 483 ? 21.509 -11.126 -24.151 1.00 90.62 483 THR A C 1
ATOM 3686 O O . THR A 1 483 ? 20.604 -10.843 -23.362 1.00 90.62 483 THR A O 1
ATOM 3689 N N . ILE A 1 484 ? 22.642 -11.693 -23.728 1.00 91.38 484 ILE A N 1
ATOM 3690 C CA . ILE A 1 484 ? 22.889 -11.953 -22.302 1.00 91.38 484 ILE A CA 1
ATOM 3691 C C . ILE A 1 484 ? 22.826 -10.672 -21.450 1.00 91.38 484 ILE A C 1
ATOM 3693 O O . ILE A 1 484 ? 22.401 -10.723 -20.302 1.00 91.38 484 ILE A O 1
ATOM 3697 N N . TYR A 1 485 ? 23.164 -9.513 -22.027 1.00 91.69 485 TYR A N 1
ATOM 3698 C CA . TYR A 1 485 ? 23.068 -8.218 -21.351 1.00 91.69 485 TYR A CA 1
ATOM 3699 C C . TYR A 1 485 ? 21.615 -7.829 -21.073 1.00 91.69 485 TYR A C 1
ATOM 3701 O O . TYR A 1 485 ? 21.297 -7.472 -19.945 1.00 91.69 485 TYR A O 1
ATOM 3709 N N . THR A 1 486 ? 20.719 -8.006 -22.053 1.00 94.62 486 THR A N 1
ATOM 3710 C CA . THR A 1 486 ? 19.277 -7.762 -21.852 1.00 94.62 486 THR A CA 1
ATOM 3711 C C . THR A 1 486 ? 18.662 -8.718 -20.829 1.00 94.62 486 THR A C 1
ATOM 3713 O O . THR A 1 486 ? 17.735 -8.351 -20.115 1.00 94.62 486 THR A O 1
ATOM 3716 N N . LEU A 1 487 ? 19.197 -9.940 -20.716 1.00 95.69 487 LEU A N 1
ATOM 3717 C CA . LEU A 1 487 ? 18.754 -10.905 -19.711 1.00 95.69 487 LEU A CA 1
ATOM 3718 C C . LEU A 1 487 ? 19.206 -10.513 -18.294 1.00 95.69 487 LEU A C 1
ATOM 3720 O O . LEU A 1 487 ? 18.446 -10.681 -17.343 1.00 95.69 487 LEU A O 1
ATOM 3724 N N . ASN A 1 488 ? 20.436 -10.005 -18.151 1.00 96.25 488 ASN A N 1
ATOM 3725 C CA . ASN A 1 488 ? 20.953 -9.506 -16.874 1.00 96.25 488 ASN A CA 1
ATOM 3726 C C . ASN A 1 488 ? 20.164 -8.286 -16.398 1.00 96.25 488 ASN A C 1
ATOM 3728 O O . ASN A 1 488 ? 19.771 -8.246 -15.239 1.00 96.25 488 ASN A O 1
ATOM 3732 N N . GLU A 1 489 ? 19.889 -7.341 -17.298 1.00 97.12 489 GLU A N 1
ATOM 3733 C CA . GLU A 1 489 ? 19.075 -6.162 -16.997 1.00 97.12 489 GLU A CA 1
ATOM 3734 C C . GLU A 1 489 ? 17.676 -6.573 -16.521 1.00 97.12 489 GLU A C 1
ATOM 3736 O O . GLU A 1 489 ? 17.266 -6.187 -15.432 1.00 97.12 489 GLU A O 1
ATOM 3741 N N . ALA A 1 490 ? 16.998 -7.465 -17.254 1.00 97.00 490 ALA A N 1
ATOM 3742 C CA . ALA A 1 490 ? 15.697 -7.996 -16.847 1.00 97.00 490 ALA A CA 1
ATOM 3743 C C . ALA A 1 490 ? 15.737 -8.674 -15.464 1.00 97.00 490 ALA A C 1
ATOM 3745 O O . ALA A 1 490 ? 14.838 -8.479 -14.646 1.00 97.00 490 ALA A O 1
ATOM 3746 N N . TYR A 1 491 ? 16.783 -9.456 -15.178 1.00 97.69 491 TYR A N 1
ATOM 3747 C CA . TYR A 1 491 ? 16.966 -10.088 -13.871 1.00 97.69 491 TYR A CA 1
ATOM 3748 C C . TYR A 1 491 ? 17.154 -9.058 -12.749 1.00 97.69 491 TYR A C 1
ATOM 3750 O O . TYR A 1 491 ? 16.518 -9.191 -11.705 1.00 97.69 491 TYR A O 1
ATOM 3758 N N . GLU A 1 492 ? 17.985 -8.036 -12.955 1.00 97.69 492 GLU A N 1
ATOM 3759 C CA . GLU A 1 492 ? 18.228 -6.982 -11.964 1.00 97.69 492 GLU A CA 1
ATOM 3760 C C . GLU A 1 492 ? 16.970 -6.145 -11.711 1.00 97.69 492 GLU A C 1
ATOM 3762 O O . GLU A 1 492 ? 16.615 -5.908 -10.555 1.00 97.69 492 GLU A O 1
ATOM 3767 N N . THR A 1 493 ? 16.241 -5.767 -12.765 1.00 96.62 493 THR A N 1
ATOM 3768 C CA . THR A 1 493 ? 14.969 -5.043 -12.643 1.00 96.62 493 THR A CA 1
ATOM 3769 C C . THR A 1 493 ? 13.959 -5.846 -11.828 1.00 96.62 493 THR A C 1
ATOM 3771 O O . THR A 1 493 ? 13.379 -5.322 -10.877 1.00 96.62 493 THR A O 1
ATOM 3774 N N . LEU A 1 494 ? 13.787 -7.134 -12.137 1.00 96.00 494 LEU A N 1
ATOM 3775 C CA . LEU A 1 494 ? 12.873 -8.004 -11.396 1.00 96.00 494 LEU A CA 1
ATOM 3776 C C . LEU A 1 494 ? 13.343 -8.251 -9.957 1.00 96.00 494 LEU A C 1
ATOM 3778 O O . LEU A 1 494 ? 12.510 -8.352 -9.062 1.00 96.00 494 LEU A O 1
ATOM 3782 N N . GLN A 1 495 ? 14.653 -8.294 -9.704 1.00 96.50 495 GLN A N 1
ATOM 3783 C CA . GLN A 1 495 ? 15.200 -8.424 -8.353 1.00 96.50 495 GLN A CA 1
ATOM 3784 C C . GLN A 1 495 ? 14.919 -7.188 -7.487 1.00 96.50 495 GLN A C 1
ATOM 3786 O O . GLN A 1 495 ? 14.721 -7.336 -6.288 1.00 96.50 495 GLN A O 1
ATOM 3791 N N . ILE A 1 496 ? 14.886 -5.985 -8.070 1.00 93.62 496 ILE A N 1
ATOM 3792 C CA . ILE A 1 496 ? 14.540 -4.744 -7.353 1.00 93.62 496 ILE A CA 1
ATOM 3793 C C . ILE A 1 496 ? 13.040 -4.688 -7.018 1.00 93.62 496 ILE A C 1
ATOM 3795 O O . ILE A 1 496 ? 12.653 -4.083 -6.017 1.00 93.62 496 ILE A O 1
ATOM 3799 N N . MET A 1 497 ? 12.198 -5.294 -7.859 1.00 91.56 497 MET A N 1
ATOM 3800 C CA . MET A 1 497 ? 10.739 -5.282 -7.703 1.00 91.56 497 MET A CA 1
ATOM 3801 C C . MET A 1 497 ? 10.204 -6.364 -6.759 1.00 91.56 497 MET A C 1
ATOM 3803 O O . MET A 1 497 ? 9.061 -6.247 -6.310 1.00 91.56 497 MET A O 1
ATOM 3807 N N . LEU A 1 498 ? 10.999 -7.396 -6.463 1.00 89.62 498 LEU A N 1
ATOM 3808 C CA . LEU A 1 498 ? 10.720 -8.376 -5.409 1.00 89.62 498 LEU A CA 1
ATOM 3809 C C . LEU A 1 498 ? 11.031 -7.758 -4.044 1.00 89.62 498 LEU A C 1
ATOM 3811 O O . LEU A 1 498 ? 10.061 -7.611 -3.259 1.00 89.62 498 LEU A O 1
#